Protein AF-0000000076004086 (afdb_homodimer)

Secondary structure (DSSP, 8-state):
-----------TTHHHHSHHHHHHHHHHHHHHHHHHHHHHHHHHGGGGS-S-HHHHHHHHHHHHHHHHHHHHHHHHHH-HHHHHHHHHHHHHHHHHHHHHS-TT-SSHHHHHHHHHHHHHHHHHHHHHHHHHHHS-HHHHHHHHHHHHHHHHHHHHTHHHHHHHTTT-TTHHHHHHHHHHHHHHHHGGGSPP-TTSPPP-SHHHHHHTTTTS-TTPPP-/-----------TTHHHHSHHHHHHHHHHHHHHHHHHHHHHHHHHGGGGS-S-HHHHHHHHHHHHHHHHHHHHHHHHHH-HHHHHHHHHHHHHHHHHHHHHS-TT-SSHHHHHHHHHHHHHHHHHHHHHHHHHHHS-HHHHHHHHHHHHHHHHHHHHTHHHHHHHTTT-TTHHHHHHHHHHHHHHHHGGGSPP-TTSPPP-SHHHHHHTTTTS-TTPPP-

Foldseek 3Di:
DCPVVPPPLCDLCNLVVQPLSVLQLVLLLLLLLLLLCLQLLLLLLLVLLDDDSVVLNVLLVVLLVVLQVVLVVCCQVFFLLVLSLVLLLLLLVLLQVVVPDDPPPSPSNSVSSNSNNSSSSSNNNSSLVLLQQLDAPSNSVSSVVVSVVSSVVSNVCSNVQSVCCVVPVSSSSCVSSVSSNVSSVCSLVHATRHPHDGHHDPVSSSPPRPPPDSPDTDD/DCPVVPPPLCDLCNLVVQPLSVLQLVLLLLLLLLLLCLQLLLLLLLVLLDDDSVVLNVLLVVLLVVLQVVLVVCCQVFFLLVLSLVLLLLLLVLLQVVVPDDPPPSPSNSVSSNSNNSSSSSNNNSSLVLLQQLDAPSNSVSSVVSSVVSSVVSNVCSNVQSVCCVVPVSSSSCVSSVSSNVSSVCSLVHATRHPHDGHHDPVSSSPPRPPPDSPDTDD

pLDDT: mean 84.19, std 14.47, range [26.09, 98.06]

Structure (mmCIF, N/CA/C/O backbone):
data_AF-0000000076004086-model_v1
#
loop_
_entity.id
_entity.type
_entity.pdbx_description
1 polymer 'Organic cation transporter 1-like'
#
loop_
_atom_site.group_PDB
_atom_site.id
_atom_site.type_symbol
_atom_site.label_atom_id
_atom_site.label_alt_id
_atom_site.label_comp_id
_atom_site.label_asym_id
_atom_site.label_entity_id
_atom_site.label_seq_id
_atom_site.pdbx_PDB_ins_code
_atom_site.Cartn_x
_atom_site.Cartn_y
_atom_site.Cartn_z
_atom_site.occupancy
_atom_site.B_iso_or_equiv
_atom_site.auth_seq_id
_atom_site.auth_comp_id
_atom_site.auth_asym_id
_atom_site.auth_atom_id
_atom_site.pdbx_PDB_model_num
ATOM 1 N N . MET A 1 1 ? -6.32 -47.375 -2.234 1 26.09 1 MET A N 1
ATOM 2 C CA . MET A 1 1 ? -5.336 -46.719 -1.388 1 26.09 1 MET A CA 1
ATOM 3 C C . MET A 1 1 ? -5.488 -45.188 -1.474 1 26.09 1 MET A C 1
ATOM 5 O O . MET A 1 1 ? -5.289 -44.625 -2.539 1 26.09 1 MET A O 1
ATOM 9 N N . ASP A 1 2 ? -6.5 -44.625 -0.885 1 29.73 2 ASP A N 1
ATOM 10 C CA . ASP A 1 2 ? -7.262 -43.375 -0.93 1 29.73 2 ASP A CA 1
ATOM 11 C C . ASP A 1 2 ? -6.379 -42.188 -0.581 1 29.73 2 ASP A C 1
ATOM 13 O O . ASP A 1 2 ? -5.926 -42.031 0.558 1 29.73 2 ASP A O 1
ATOM 17 N N . HIS A 1 3 ? -5.27 -41.906 -1.281 1 33.59 3 HIS A N 1
ATOM 18 C CA . HIS A 1 3 ? -4.34 -40.781 -1.126 1 33.59 3 HIS A CA 1
ATOM 19 C C . HIS A 1 3 ? -5.074 -39.5 -0.73 1 33.59 3 HIS A C 1
ATOM 21 O O . HIS A 1 3 ? -5.531 -38.75 -1.595 1 33.59 3 HIS A O 1
ATOM 27 N N . ARG A 1 4 ? -6.02 -39.625 0.073 1 34.69 4 ARG A N 1
ATOM 28 C CA . ARG A 1 4 ? -6.688 -38.5 0.715 1 34.69 4 ARG A CA 1
ATOM 29 C C . ARG A 1 4 ? -5.699 -37.375 1.036 1 34.69 4 ARG A C 1
ATOM 31 O O . ARG A 1 4 ? -4.809 -37.562 1.87 1 34.69 4 ARG A O 1
ATOM 38 N N . ARG A 1 5 ? -5.242 -36.625 0.121 1 39.31 5 ARG A N 1
ATOM 39 C CA . ARG A 1 5 ? -4.422 -35.406 0.115 1 39.31 5 ARG A CA 1
ATOM 40 C C . ARG A 1 5 ? -4.684 -34.562 1.359 1 39.31 5 ARG A C 1
ATOM 42 O O . ARG A 1 5 ? -5.785 -34.031 1.542 1 39.31 5 ARG A O 1
ATOM 49 N N . GLU A 1 6 ? -4.348 -34.938 2.623 1 37 6 GLU A N 1
ATOM 50 C CA . GLU A 1 6 ? -4.297 -34.25 3.904 1 37 6 GLU A CA 1
ATOM 51 C C . GLU A 1 6 ? -4.059 -32.75 3.711 1 37 6 GLU A C 1
ATOM 53 O O . GLU A 1 6 ? -2.988 -32.344 3.262 1 37 6 GLU A O 1
ATOM 58 N N . GLU A 1 7 ? -4.859 -32.031 3.086 1 41.88 7 GLU A N 1
ATOM 59 C CA . GLU A 1 7 ? -4.922 -30.578 3.066 1 41.88 7 GLU A CA 1
ATOM 60 C C . GLU A 1 7 ? -4.398 -29.984 4.375 1 41.88 7 GLU A C 1
ATOM 62 O O . GLU A 1 7 ? -5.074 -30.062 5.406 1 41.88 7 GLU A O 1
ATOM 67 N N . SER A 1 8 ? -3.25 -30.406 5 1 41.5 8 SER A N 1
ATOM 68 C CA . SER A 1 8 ? -2.6 -29.938 6.219 1 41.5 8 SER A CA 1
ATOM 69 C C . SER A 1 8 ? -2.859 -28.453 6.449 1 41.5 8 SER A C 1
ATOM 71 O O . SER A 1 8 ? -2.68 -27.641 5.539 1 41.5 8 SER A O 1
ATOM 73 N N . THR A 1 9 ? -3.836 -28.062 7.137 1 47.56 9 THR A N 1
ATOM 74 C CA . THR A 1 9 ? -4.078 -26.766 7.758 1 47.56 9 THR A CA 1
ATOM 75 C C . THR A 1 9 ? -2.766 -26.109 8.156 1 47.56 9 THR A C 1
ATOM 77 O O . THR A 1 9 ? -2.154 -26.484 9.164 1 47.56 9 THR A O 1
ATOM 80 N N . HIS A 1 10 ? -1.793 -26.078 7.371 1 52.97 10 HIS A N 1
ATOM 81 C CA . HIS A 1 10 ? -0.553 -25.391 7.719 1 52.97 10 HIS A CA 1
ATOM 82 C C . HIS A 1 10 ? -0.831 -24.094 8.477 1 52.97 10 HIS A C 1
ATOM 84 O O . HIS A 1 10 ? -1.604 -23.25 8.016 1 52.97 10 HIS A O 1
ATOM 90 N N . SER A 1 11 ? -0.886 -24.266 9.805 1 53.72 11 SER A N 1
ATOM 91 C CA . SER A 1 11 ? -1.065 -23.219 10.82 1 53.72 11 SER A CA 1
ATOM 92 C C . SER A 1 11 ? -0.099 -22.062 10.602 1 53.72 11 SER A C 1
ATOM 94 O O . SER A 1 11 ? 0.939 -22.234 9.953 1 53.72 11 SER A O 1
ATOM 96 N N . VAL A 1 12 ? -0.495 -20.922 10.844 1 61.59 12 VAL A N 1
ATOM 97 C CA . VAL A 1 12 ? 0.231 -19.656 10.914 1 61.59 12 VAL A CA 1
ATOM 98 C C . VAL A 1 12 ? 1.638 -19.906 11.453 1 61.59 12 VAL A C 1
ATOM 100 O O . VAL A 1 12 ? 2.604 -19.297 10.984 1 61.59 12 VAL A O 1
ATOM 103 N N . LEU A 1 13 ? 1.737 -20.891 12.305 1 64.81 13 LEU A N 1
ATOM 104 C CA . LEU A 1 13 ? 2.984 -21.109 13.031 1 64.81 13 LEU A CA 1
ATOM 105 C C . LEU A 1 13 ? 3.953 -21.953 12.219 1 64.81 13 LEU A C 1
ATOM 107 O O . LEU A 1 13 ? 5.145 -22.016 12.531 1 64.81 13 LEU A O 1
ATOM 111 N N . ASP A 1 14 ? 3.42 -22.406 11.203 1 66.06 14 ASP A N 1
ATOM 112 C CA . ASP A 1 14 ? 4.289 -23.266 10.406 1 66.06 14 ASP A CA 1
ATOM 113 C C . ASP A 1 14 ? 5.344 -22.453 9.664 1 66.06 14 ASP A C 1
ATOM 115 O O . ASP A 1 14 ? 6.43 -22.953 9.367 1 66.06 14 ASP A O 1
ATOM 119 N N . ILE A 1 15 ? 5.066 -21.281 9.414 1 67.56 15 ILE A N 1
ATOM 120 C CA . ILE A 1 15 ? 6.016 -20.422 8.711 1 67.56 15 ILE A CA 1
ATOM 121 C C . ILE A 1 15 ? 7.281 -20.25 9.547 1 67.56 15 ILE A C 1
ATOM 123 O O . ILE A 1 15 ? 8.383 -20.156 9 1 67.56 15 ILE A O 1
ATOM 127 N N . PHE A 1 16 ? 7.113 -20.375 10.789 1 76.06 16 PHE A N 1
ATOM 128 C CA . PHE A 1 16 ? 8.25 -20.141 11.68 1 76.06 16 PHE A CA 1
ATOM 129 C C . PHE A 1 16 ? 9.023 -21.438 11.914 1 76.06 16 PHE A C 1
ATOM 131 O O . PHE A 1 16 ? 10.141 -21.406 12.43 1 76.06 16 PHE A O 1
ATOM 138 N N . ARG A 1 17 ? 8.453 -22.422 11.531 1 76.38 17 ARG A N 1
ATOM 139 C CA . ARG A 1 17 ? 9.062 -23.719 11.844 1 76.38 17 ARG A CA 1
ATOM 140 C C . ARG A 1 17 ? 10.141 -24.062 10.828 1 76.38 17 ARG A C 1
ATOM 142 O O . ARG A 1 17 ? 11.109 -24.75 11.156 1 76.38 17 ARG A O 1
ATOM 149 N N . TYR A 1 18 ? 10.008 -23.531 9.688 1 81.19 18 TYR A N 1
ATOM 150 C CA . TYR A 1 18 ? 10.992 -23.828 8.648 1 81.19 18 TYR A CA 1
ATOM 151 C C . TYR A 1 18 ? 12.039 -22.734 8.562 1 81.19 18 TYR A C 1
ATOM 153 O O . TYR A 1 18 ? 11.711 -21.562 8.344 1 81.19 18 TYR A O 1
ATOM 161 N N . PRO A 1 19 ? 13.281 -23.094 8.727 1 83.69 19 PRO A N 1
ATOM 162 C CA . PRO A 1 19 ? 14.352 -22.094 8.867 1 83.69 19 PRO A CA 1
ATOM 163 C C . PRO A 1 19 ? 14.484 -21.203 7.641 1 83.69 19 PRO A C 1
ATOM 165 O O . PRO A 1 19 ? 14.703 -20 7.77 1 83.69 19 PRO A O 1
ATOM 168 N N . GLN A 1 20 ? 14.453 -21.734 6.457 1 85.44 20 GLN A N 1
ATOM 169 C CA . GLN A 1 20 ? 14.609 -20.906 5.262 1 85.44 20 GLN A CA 1
ATOM 170 C C . GLN A 1 20 ? 13.422 -19.969 5.078 1 85.44 20 GLN A C 1
ATOM 172 O O . GLN A 1 20 ? 13.586 -18.828 4.637 1 85.44 20 GLN A O 1
ATOM 177 N N . LEU A 1 21 ? 12.344 -20.453 5.43 1 86.44 21 LEU A N 1
ATOM 178 C CA . LEU A 1 21 ? 11.148 -19.641 5.328 1 86.44 21 LEU A CA 1
ATOM 179 C C . LEU A 1 21 ? 11.172 -18.516 6.359 1 86.44 21 LEU A C 1
ATOM 181 O O . LEU A 1 21 ? 10.75 -17.391 6.07 1 86.44 21 LEU A O 1
ATOM 185 N N . ARG A 1 22 ? 11.703 -18.844 7.504 1 88.5 22 ARG A N 1
ATOM 186 C CA . ARG A 1 22 ? 11.844 -17.828 8.539 1 88.5 22 ARG A CA 1
ATOM 187 C C . ARG A 1 22 ? 12.812 -16.734 8.109 1 88.5 22 ARG A C 1
ATOM 189 O O . ARG A 1 22 ? 12.57 -15.547 8.359 1 88.5 22 ARG A O 1
ATOM 196 N N . LYS A 1 23 ? 13.875 -17.156 7.57 1 90 23 LYS A N 1
ATOM 197 C CA . LYS A 1 23 ? 14.852 -16.188 7.074 1 90 23 LYS A CA 1
ATOM 198 C C . LYS A 1 23 ? 14.234 -15.281 6.008 1 90 23 LYS A C 1
ATOM 200 O O . LYS A 1 23 ? 14.422 -14.062 6.039 1 90 23 LYS A O 1
ATOM 205 N N . LYS A 1 24 ? 13.5 -15.82 5.113 1 90.81 24 LYS A N 1
ATOM 206 C CA . LYS A 1 24 ? 12.828 -15.047 4.078 1 90.81 24 LYS A CA 1
ATOM 207 C C . LYS A 1 24 ? 11.812 -14.078 4.688 1 90.81 24 LYS A C 1
ATOM 209 O O . LYS A 1 24 ? 11.719 -12.922 4.273 1 90.81 24 LYS A O 1
ATOM 214 N N . LEU A 1 25 ? 11.156 -14.578 5.641 1 92 25 LEU A N 1
ATOM 215 C CA . LEU A 1 25 ? 10.156 -13.75 6.312 1 92 25 LEU A CA 1
ATOM 216 C C . LEU A 1 25 ? 10.805 -12.547 6.98 1 92 25 LEU A C 1
ATOM 218 O O . LEU A 1 25 ? 10.312 -11.422 6.852 1 92 25 LEU A O 1
ATOM 222 N N . MET A 1 26 ? 11.875 -12.789 7.617 1 94.31 26 MET A N 1
ATOM 223 C CA . MET A 1 26 ? 12.547 -11.719 8.344 1 94.31 26 MET A CA 1
ATOM 224 C C . MET A 1 26 ? 13.078 -10.656 7.379 1 94.31 26 MET A C 1
ATOM 226 O O . MET A 1 26 ? 12.906 -9.461 7.617 1 94.31 26 MET A O 1
ATOM 230 N N . ILE A 1 27 ? 13.656 -11.086 6.344 1 94.62 27 ILE A N 1
ATOM 231 C CA . ILE A 1 27 ? 14.258 -10.156 5.391 1 94.62 27 ILE A CA 1
ATOM 232 C C . ILE A 1 27 ? 13.164 -9.383 4.66 1 94.62 27 ILE A C 1
ATOM 234 O O . ILE A 1 27 ? 13.234 -8.164 4.531 1 94.62 27 ILE A O 1
ATOM 238 N N . ILE A 1 28 ? 12.117 -10.07 4.254 1 94.31 28 ILE A N 1
ATOM 239 C CA . ILE A 1 28 ? 11.016 -9.43 3.541 1 94.31 28 ILE A CA 1
ATOM 240 C C . ILE A 1 28 ? 10.312 -8.445 4.465 1 94.31 28 ILE A C 1
ATOM 242 O O . ILE A 1 28 ? 9.953 -7.34 4.043 1 94.31 28 ILE A O 1
ATOM 246 N N . THR A 1 29 ? 10.195 -8.844 5.68 1 95.75 29 THR A N 1
ATOM 247 C CA . THR A 1 29 ? 9.547 -7.961 6.645 1 95.75 29 THR A CA 1
ATOM 248 C C . THR A 1 29 ? 10.383 -6.703 6.871 1 95.75 29 THR A C 1
ATOM 250 O O . THR A 1 29 ? 9.836 -5.598 6.941 1 95.75 29 THR A O 1
ATOM 253 N N . LEU A 1 30 ? 11.602 -6.863 6.949 1 96.69 30 LEU A N 1
ATOM 254 C CA . LEU A 1 30 ? 12.492 -5.719 7.133 1 96.69 30 LEU A CA 1
ATOM 255 C C . LEU A 1 30 ? 12.43 -4.785 5.93 1 96.69 30 LEU A C 1
ATOM 257 O O . LEU A 1 30 ? 12.328 -3.564 6.09 1 96.69 30 LEU A O 1
ATOM 261 N N . MET A 1 31 ? 12.469 -5.316 4.781 1 96.38 31 MET A N 1
ATOM 262 C CA . MET A 1 31 ? 12.375 -4.527 3.559 1 96.38 31 MET A CA 1
ATOM 263 C C . MET A 1 31 ? 11.023 -3.832 3.459 1 96.38 31 MET A C 1
ATOM 265 O O . MET A 1 31 ? 10.945 -2.65 3.117 1 96.38 31 MET A O 1
ATOM 269 N N . TRP A 1 32 ? 10.062 -4.609 3.795 1 95.25 32 TRP A N 1
ATOM 270 C CA . TRP A 1 32 ? 8.703 -4.074 3.779 1 95.25 32 TRP A CA 1
ATOM 271 C C . TRP A 1 32 ? 8.578 -2.885 4.723 1 95.25 32 TRP A C 1
ATOM 273 O O . TRP A 1 32 ? 7.992 -1.86 4.363 1 95.25 32 TRP A O 1
ATOM 283 N N . THR A 1 33 ? 9.102 -3.021 5.816 1 96.56 33 THR A N 1
ATOM 284 C CA . THR A 1 33 ? 9.039 -1.969 6.824 1 96.56 33 THR A CA 1
ATOM 285 C C . THR A 1 33 ? 9.805 -0.73 6.363 1 96.56 33 THR A C 1
ATOM 287 O O . THR A 1 33 ? 9.281 0.386 6.426 1 96.56 33 THR A O 1
ATOM 290 N N . ALA A 1 34 ? 10.977 -0.929 5.871 1 97.5 34 ALA A N 1
ATOM 291 C CA . ALA A 1 34 ? 11.797 0.189 5.418 1 97.5 34 ALA A CA 1
ATOM 292 C C . ALA A 1 34 ? 11.117 0.945 4.281 1 97.5 34 ALA A C 1
ATOM 294 O O . ALA A 1 34 ? 11.07 2.178 4.289 1 97.5 34 ALA A O 1
ATOM 295 N N . ILE A 1 35 ? 10.586 0.22 3.375 1 96.25 35 ILE A N 1
ATOM 296 C CA . ILE A 1 35 ? 9.93 0.805 2.209 1 96.25 35 ILE A CA 1
ATOM 297 C C . ILE A 1 35 ? 8.656 1.527 2.641 1 96.25 35 ILE A C 1
ATOM 299 O O . ILE A 1 35 ? 8.375 2.637 2.182 1 96.25 35 ILE A O 1
ATOM 303 N N . SER A 1 36 ? 7.957 0.944 3.543 1 94.56 36 SER A N 1
ATOM 304 C CA . SER A 1 36 ? 6.723 1.545 4.027 1 94.56 36 SER A CA 1
ATOM 305 C C . SER A 1 36 ? 6.996 2.828 4.805 1 94.56 36 SER A C 1
ATOM 307 O O . SER A 1 36 ? 6.285 3.822 4.645 1 94.56 36 SER A O 1
ATOM 309 N N . VAL A 1 37 ? 7.996 2.771 5.598 1 95.69 37 VAL A N 1
ATOM 310 C CA . VAL A 1 37 ? 8.367 3.945 6.383 1 95.69 37 VAL A CA 1
ATOM 311 C C . VAL A 1 37 ? 8.781 5.082 5.453 1 95.69 37 VAL A C 1
ATOM 313 O O . VAL A 1 37 ? 8.422 6.238 5.676 1 95.69 37 VAL A O 1
ATOM 316 N N . ALA A 1 38 ? 9.539 4.727 4.469 1 96.44 38 ALA A N 1
ATOM 317 C CA . ALA A 1 38 ? 9.93 5.75 3.506 1 96.44 38 ALA A CA 1
ATOM 318 C C . ALA A 1 38 ? 8.719 6.285 2.746 1 96.44 38 ALA A C 1
ATOM 320 O O . ALA A 1 38 ? 8.562 7.5 2.594 1 96.44 38 ALA A O 1
ATOM 321 N N . TYR A 1 39 ? 7.883 5.438 2.346 1 93.81 39 TYR A N 1
ATOM 322 C CA . TYR A 1 39 ? 6.723 5.789 1.534 1 93.81 39 TYR A CA 1
ATOM 323 C C . TYR A 1 39 ? 5.77 6.688 2.311 1 93.81 39 TYR A C 1
ATOM 325 O O . TYR A 1 39 ? 5.355 7.738 1.817 1 93.81 39 TYR A O 1
ATOM 333 N N . PHE A 1 40 ? 5.512 6.363 3.479 1 89.38 40 PHE A N 1
ATOM 334 C CA . PHE A 1 40 ? 4.547 7.109 4.273 1 89.38 40 PHE A CA 1
ATOM 335 C C . PHE A 1 40 ? 5.238 8.211 5.07 1 89.38 40 PHE A C 1
ATOM 337 O O . PHE A 1 40 ? 4.691 9.305 5.242 1 89.38 40 PHE A O 1
ATOM 344 N N . GLY A 1 41 ? 6.352 7.91 5.484 1 92.69 41 GLY A N 1
ATOM 345 C CA . GLY A 1 41 ? 7.074 8.852 6.32 1 92.69 41 GLY A CA 1
ATOM 346 C C . GLY A 1 41 ? 7.426 10.141 5.602 1 92.69 41 GLY A C 1
ATOM 347 O O . GLY A 1 41 ? 7.375 11.219 6.195 1 92.69 41 GLY A O 1
ATOM 348 N N . LEU A 1 42 ? 7.734 10.023 4.391 1 93.38 42 LEU A N 1
ATOM 349 C CA . LEU A 1 42 ? 8.125 11.211 3.641 1 93.38 42 LEU A CA 1
ATOM 350 C C . LEU A 1 42 ? 6.926 12.117 3.404 1 93.38 42 LEU A C 1
ATOM 352 O O . LEU A 1 42 ? 7.07 13.344 3.363 1 93.38 42 LEU A O 1
ATOM 356 N N . ILE A 1 43 ? 5.773 11.516 3.303 1 90.19 43 ILE A N 1
ATOM 357 C CA . ILE A 1 43 ? 4.555 12.305 3.178 1 90.19 43 ILE A CA 1
ATOM 358 C C . ILE A 1 43 ? 4.246 13 4.504 1 90.19 43 ILE A C 1
ATOM 360 O O . ILE A 1 43 ? 3.904 14.18 4.527 1 90.19 43 ILE A O 1
ATOM 364 N N . LEU A 1 44 ? 4.441 12.336 5.59 1 88.06 44 LEU A N 1
ATOM 365 C CA . LEU A 1 44 ? 4.172 12.891 6.914 1 88.06 44 LEU A CA 1
ATOM 366 C C . LEU A 1 44 ? 5.172 13.984 7.262 1 88.06 44 LEU A C 1
ATOM 368 O O . LEU A 1 44 ? 4.867 14.883 8.047 1 88.06 44 LEU A O 1
ATOM 372 N N . ASN A 1 45 ? 6.309 13.922 6.609 1 91.25 45 ASN A N 1
ATOM 373 C CA . ASN A 1 45 ? 7.379 14.859 6.93 1 91.25 45 ASN A CA 1
ATOM 374 C C . ASN A 1 45 ? 7.332 16.094 6.035 1 91.25 45 ASN A C 1
ATOM 376 O O . ASN A 1 45 ? 8.312 16.844 5.945 1 91.25 45 ASN A O 1
ATOM 380 N N . ILE A 1 46 ? 6.262 16.328 5.426 1 88.94 46 ILE A N 1
ATOM 381 C CA . ILE A 1 46 ? 6.129 17.406 4.461 1 88.94 46 ILE A CA 1
ATOM 382 C C . ILE A 1 46 ? 6.312 18.75 5.164 1 88.94 46 ILE A C 1
ATOM 384 O O . ILE A 1 46 ? 6.898 19.688 4.598 1 88.94 46 ILE A O 1
ATOM 388 N N . SER A 1 47 ? 5.891 18.875 6.371 1 85.44 47 SER A N 1
ATOM 389 C CA . SER A 1 47 ? 5.945 20.141 7.105 1 85.44 47 SER A CA 1
ATOM 390 C C . SER A 1 47 ? 7.383 20.547 7.402 1 85.44 47 SER A C 1
ATOM 392 O O . SER A 1 47 ? 7.664 21.734 7.637 1 85.44 47 SER A O 1
ATOM 394 N N . ASN A 1 48 ? 8.273 19.594 7.348 1 86.5 48 ASN A N 1
ATOM 395 C CA . ASN A 1 48 ? 9.672 19.875 7.672 1 86.5 48 ASN A CA 1
ATOM 396 C C . ASN A 1 48 ? 10.484 20.188 6.422 1 86.5 48 ASN A C 1
ATOM 398 O O . ASN A 1 48 ? 11.68 20.453 6.508 1 86.5 48 ASN A O 1
ATOM 402 N N . LEU A 1 49 ? 9.867 20.188 5.266 1 87.06 49 LEU A N 1
ATOM 403 C CA . LEU A 1 49 ? 10.586 20.422 4.02 1 87.06 49 LEU A CA 1
ATOM 404 C C . LEU A 1 49 ? 10.672 21.906 3.705 1 87.06 49 LEU A C 1
ATOM 406 O O . LEU A 1 49 ? 11.477 22.328 2.877 1 87.06 49 LEU A O 1
ATOM 410 N N . GLY A 1 50 ? 9.93 22.734 4.395 1 82.31 50 GLY A N 1
ATOM 411 C CA . GLY A 1 50 ? 9.867 24.156 4.086 1 82.31 50 GLY A CA 1
ATOM 412 C C . GLY A 1 50 ? 9.016 24.469 2.873 1 82.31 50 GLY A C 1
ATOM 413 O O . GLY A 1 50 ? 8.656 23.578 2.111 1 82.31 50 GLY A O 1
ATOM 414 N N . GLY A 1 51 ? 8.578 25.672 2.752 1 86.38 51 GLY A N 1
ATOM 415 C CA . GLY A 1 51 ? 7.773 26.078 1.613 1 86.38 51 GLY A CA 1
ATOM 416 C C . GLY A 1 51 ? 6.297 25.781 1.783 1 86.38 51 GLY A C 1
ATOM 417 O O . GLY A 1 51 ? 5.793 25.734 2.908 1 86.38 51 GLY A O 1
ATOM 418 N N . ASN A 1 52 ? 5.602 25.594 0.578 1 90.62 52 ASN A N 1
ATOM 419 C CA . ASN A 1 52 ? 4.164 25.344 0.59 1 90.62 52 ASN A CA 1
ATOM 420 C C . ASN A 1 52 ? 3.854 23.844 0.744 1 90.62 52 ASN A C 1
ATOM 422 O O . ASN A 1 52 ? 4.215 23.047 -0.115 1 90.62 52 ASN A O 1
ATOM 426 N N . ASP A 1 53 ? 3.191 23.531 1.828 1 87.94 53 ASP A N 1
ATOM 427 C CA . ASP A 1 53 ? 2.875 22.141 2.146 1 87.94 53 ASP A CA 1
ATOM 428 C C . ASP A 1 53 ? 2.061 21.484 1.029 1 87.94 53 ASP A C 1
ATOM 430 O O . ASP A 1 53 ? 2.268 20.328 0.704 1 87.94 53 ASP A O 1
ATOM 434 N N . PHE A 1 54 ? 1.156 22.281 0.446 1 88.69 54 PHE A N 1
ATOM 435 C CA . PHE A 1 54 ? 0.308 21.734 -0.605 1 88.69 54 PHE A CA 1
ATOM 436 C C . PHE A 1 54 ? 1.126 21.406 -1.853 1 88.69 54 PHE A C 1
ATOM 438 O O . PHE A 1 54 ? 0.935 20.375 -2.48 1 88.69 54 PHE A O 1
ATOM 445 N N . LEU A 1 55 ? 2.012 22.25 -2.119 1 90.5 55 LEU A N 1
ATOM 446 C CA . LEU A 1 55 ? 2.865 22.047 -3.283 1 90.5 55 LEU A CA 1
ATOM 447 C C . LEU A 1 55 ? 3.824 20.875 -3.047 1 90.5 55 LEU A C 1
ATOM 449 O O . LEU A 1 55 ? 4.074 20.078 -3.953 1 90.5 55 LEU A O 1
ATOM 453 N N . ASN A 1 56 ? 4.348 20.812 -1.841 1 91.69 56 ASN A N 1
ATOM 454 C CA . ASN A 1 56 ? 5.23 19.703 -1.494 1 91.69 56 ASN A CA 1
ATOM 455 C C . ASN A 1 56 ? 4.512 18.359 -1.6 1 91.69 56 ASN A C 1
ATOM 457 O O . ASN A 1 56 ? 5.062 17.391 -2.135 1 91.69 56 ASN A O 1
ATOM 461 N N . TYR A 1 57 ? 3.314 18.328 -1.15 1 89.69 57 TYR A N 1
ATOM 462 C CA . TYR A 1 57 ? 2.531 17.094 -1.229 1 89.69 57 TYR A CA 1
ATOM 463 C C . TYR A 1 57 ? 2.26 16.719 -2.68 1 89.69 57 TYR A C 1
ATOM 465 O O . TYR A 1 57 ? 2.369 15.539 -3.051 1 89.69 57 TYR A O 1
ATOM 473 N N . PHE A 1 58 ? 1.931 17.719 -3.385 1 91.62 58 PHE A N 1
ATOM 474 C CA . PHE A 1 58 ? 1.642 17.516 -4.797 1 91.62 58 PHE A CA 1
ATOM 475 C C . PHE A 1 58 ? 2.854 16.938 -5.516 1 91.62 58 PHE A C 1
ATOM 477 O O . PHE A 1 58 ? 2.732 15.953 -6.262 1 91.62 58 PHE A O 1
ATOM 484 N N . CYS A 1 59 ? 3.973 17.453 -5.27 1 93.5 59 CYS A N 1
ATOM 485 C CA . CYS A 1 59 ? 5.199 16.984 -5.906 1 93.5 59 CYS A CA 1
ATOM 486 C C . CYS A 1 59 ? 5.512 15.547 -5.508 1 93.5 59 CYS A C 1
ATOM 488 O O . CYS A 1 59 ? 5.824 14.719 -6.359 1 93.5 59 CYS A O 1
ATOM 490 N N . LEU A 1 60 ? 5.395 15.258 -4.234 1 93.31 60 LEU A N 1
ATOM 491 C CA . LEU A 1 60 ? 5.672 13.914 -3.734 1 93.31 60 LEU A CA 1
ATOM 492 C C . LEU A 1 60 ? 4.699 12.898 -4.324 1 93.31 60 LEU A C 1
ATOM 494 O O . LEU A 1 60 ? 5.078 11.766 -4.621 1 93.31 60 LEU A O 1
ATOM 498 N N . SER A 1 61 ? 3.508 13.391 -4.562 1 92.06 61 SER A N 1
ATOM 499 C CA . SER A 1 61 ? 2.48 12.484 -5.074 1 92.06 61 SER A CA 1
ATOM 500 C C . SER A 1 61 ? 2.645 12.258 -6.57 1 92.06 61 SER A C 1
ATOM 502 O O . SER A 1 61 ? 2.428 11.141 -7.059 1 92.06 61 SER A O 1
ATOM 504 N N . VAL A 1 62 ? 3.045 13.227 -7.254 1 94.69 62 VAL A N 1
ATOM 505 C CA . VAL A 1 62 ? 3.174 13.141 -8.703 1 94.69 62 VAL A CA 1
ATOM 506 C C . VAL A 1 62 ? 4.32 12.203 -9.07 1 94.69 62 VAL A C 1
ATOM 508 O O . VAL A 1 62 ? 4.242 11.469 -10.055 1 94.69 62 VAL A O 1
ATOM 511 N N . VAL A 1 63 ? 5.32 12.195 -8.305 1 95.38 63 VAL A N 1
ATOM 512 C CA . VAL A 1 63 ? 6.492 11.383 -8.617 1 95.38 63 VAL A CA 1
ATOM 513 C C . VAL A 1 63 ? 6.148 9.906 -8.5 1 95.38 63 VAL A C 1
ATOM 515 O O . VAL A 1 63 ? 6.793 9.062 -9.133 1 95.38 63 VAL A O 1
ATOM 518 N N . GLU A 1 64 ? 5.152 9.578 -7.793 1 92.69 64 GLU A N 1
ATOM 519 C CA . GLU A 1 64 ? 4.738 8.188 -7.621 1 92.69 64 GLU A CA 1
ATOM 520 C C . GLU A 1 64 ? 4.199 7.605 -8.922 1 92.69 64 GLU A C 1
ATOM 522 O O . GLU A 1 64 ? 4.285 6.398 -9.148 1 92.69 64 GLU A O 1
ATOM 527 N N . LEU A 1 65 ? 3.609 8.453 -9.695 1 93.56 65 LEU A N 1
ATOM 528 C CA . LEU A 1 65 ? 2.945 8 -10.914 1 93.56 65 LEU A CA 1
ATOM 529 C C . LEU A 1 65 ? 3.93 7.297 -11.836 1 93.56 65 LEU A C 1
ATOM 531 O O . LEU A 1 65 ? 3.746 6.125 -12.172 1 93.56 65 LEU A O 1
ATOM 535 N N . PRO A 1 66 ? 5.004 7.902 -12.164 1 94.75 66 PRO A N 1
ATOM 536 C CA . PRO A 1 66 ? 5.98 7.199 -12.992 1 94.75 66 PRO A CA 1
ATOM 537 C C . PRO A 1 66 ? 6.719 6.102 -12.234 1 94.75 66 PRO A C 1
ATOM 539 O O . PRO A 1 66 ? 7.223 5.152 -12.844 1 94.75 66 PRO A O 1
ATOM 542 N N . ALA A 1 67 ? 6.801 6.188 -10.969 1 95.62 67 ALA A N 1
ATOM 543 C CA . ALA A 1 67 ? 7.535 5.227 -10.156 1 95.62 67 ALA A CA 1
ATOM 544 C C . ALA A 1 67 ? 6.926 3.83 -10.273 1 95.62 67 ALA A C 1
ATOM 546 O O . ALA A 1 67 ? 7.652 2.836 -10.352 1 95.62 67 ALA A O 1
ATOM 547 N N . PHE A 1 68 ? 5.645 3.736 -10.359 1 92.06 68 PHE A N 1
ATOM 548 C CA . PHE A 1 68 ? 4.973 2.443 -10.43 1 92.06 68 PHE A CA 1
ATOM 549 C C . PHE A 1 68 ? 5.266 1.748 -11.75 1 92.06 68 PHE A C 1
ATOM 551 O O . PHE A 1 68 ? 5.496 0.538 -11.789 1 92.06 68 PHE A O 1
ATOM 558 N N . PHE A 1 69 ? 5.359 2.496 -12.75 1 91 69 PHE A N 1
ATOM 559 C CA . PHE A 1 69 ? 5.625 1.916 -14.055 1 91 69 PHE A CA 1
ATOM 560 C C . PHE A 1 69 ? 7.098 1.564 -14.211 1 91 69 PHE A C 1
ATOM 562 O O . PHE A 1 69 ? 7.438 0.486 -14.695 1 91 69 PHE A O 1
ATOM 569 N N . ILE A 1 70 ? 7.867 2.41 -13.734 1 92.06 70 ILE A N 1
ATOM 570 C CA . ILE A 1 70 ? 9.305 2.172 -13.82 1 92.06 70 ILE A CA 1
ATOM 571 C C . ILE A 1 70 ? 9.688 1.005 -12.922 1 92.06 70 ILE A C 1
ATOM 573 O O . ILE A 1 70 ? 10.523 0.174 -13.289 1 92.06 70 ILE A O 1
ATOM 577 N N . GLY A 1 71 ? 9.102 0.955 -11.75 1 91.19 71 GLY A N 1
ATOM 578 C CA . GLY A 1 71 ? 9.336 -0.179 -10.867 1 91.19 71 GLY A CA 1
ATOM 579 C C . GLY A 1 71 ? 8.961 -1.509 -11.492 1 91.19 71 GLY A C 1
ATOM 580 O O . GLY A 1 71 ? 9.727 -2.475 -11.414 1 91.19 71 GLY A O 1
ATOM 581 N N . GLY A 1 72 ? 7.785 -1.513 -12.164 1 86 72 GLY A N 1
ATOM 582 C CA . GLY A 1 72 ? 7.375 -2.721 -12.867 1 86 72 GLY A CA 1
ATOM 583 C C . GLY A 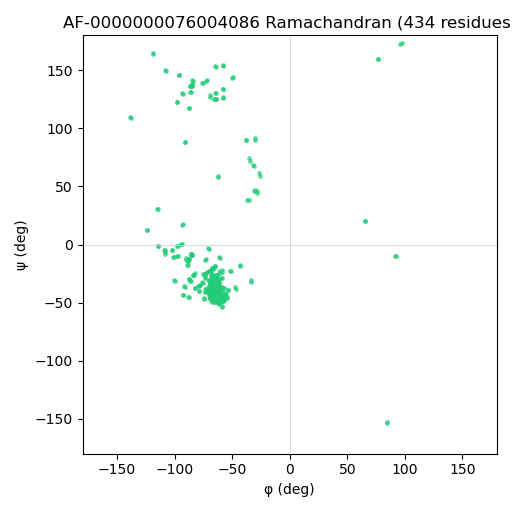1 72 ? 8.328 -3.123 -13.969 1 86 72 GLY A C 1
ATOM 584 O O . GLY A 1 72 ? 8.664 -4.301 -14.109 1 86 72 GLY A O 1
ATOM 585 N N . TYR A 1 73 ? 8.766 -2.158 -14.656 1 87.31 73 TYR A N 1
ATOM 586 C CA . TYR A 1 73 ? 9.688 -2.408 -15.758 1 87.31 73 TYR A CA 1
ATOM 587 C C . TYR A 1 73 ? 11.016 -2.945 -15.242 1 87.31 73 TYR A C 1
ATOM 589 O O . TYR A 1 73 ? 11.539 -3.932 -15.766 1 87.31 73 TYR A O 1
ATOM 597 N N . ILE A 1 74 ? 11.539 -2.426 -14.227 1 90.25 74 ILE A N 1
ATOM 598 C CA . ILE A 1 74 ? 12.828 -2.807 -13.672 1 90.25 74 ILE A CA 1
ATOM 599 C C . ILE A 1 74 ? 12.742 -4.211 -13.07 1 90.25 74 ILE A C 1
ATOM 601 O O . ILE A 1 74 ? 13.656 -5.023 -13.242 1 90.25 74 ILE A O 1
ATOM 605 N N . MET A 1 75 ? 11.695 -4.449 -12.445 1 87.62 75 MET A N 1
ATOM 606 C CA . MET A 1 75 ? 11.555 -5.758 -11.812 1 87.62 75 MET A CA 1
ATOM 607 C C . MET A 1 75 ? 11.445 -6.859 -12.859 1 87.62 75 MET A C 1
ATOM 609 O O . MET A 1 75 ? 11.914 -7.977 -12.641 1 87.62 75 MET A O 1
ATOM 613 N N . ASN A 1 76 ? 10.828 -6.566 -14.008 1 84.56 76 ASN A N 1
ATOM 614 C CA . ASN A 1 76 ? 10.688 -7.562 -15.062 1 84.56 76 ASN A CA 1
ATOM 615 C C . ASN A 1 76 ? 12 -7.789 -15.797 1 84.56 76 ASN A C 1
ATOM 617 O O . ASN A 1 76 ? 12.242 -8.875 -16.328 1 84.56 76 ASN A O 1
ATOM 621 N N . LYS A 1 77 ? 12.82 -6.793 -15.773 1 86.25 77 LYS A N 1
ATOM 622 C CA . LYS A 1 77 ? 14.078 -6.895 -16.5 1 86.25 77 LYS A CA 1
ATOM 623 C C . LYS A 1 77 ? 15.195 -7.418 -15.602 1 86.25 77 LYS A C 1
ATOM 625 O O . LYS A 1 77 ? 15.969 -8.281 -16.016 1 86.25 77 LYS A O 1
ATOM 630 N N . TRP A 1 78 ? 15.258 -6.887 -14.359 1 88.19 78 TRP A N 1
ATOM 631 C CA . TRP A 1 78 ? 16.406 -7.168 -13.516 1 88.19 78 TRP A CA 1
ATOM 632 C C . TRP A 1 78 ? 16.031 -8.102 -12.367 1 88.19 78 TRP A C 1
ATOM 634 O O . TRP A 1 78 ? 16.891 -8.562 -11.625 1 88.19 78 TRP A O 1
ATOM 644 N N . GLY A 1 79 ? 14.812 -8.352 -12.234 1 86.5 79 GLY A N 1
ATOM 645 C CA . GLY A 1 79 ? 14.367 -9.203 -11.141 1 86.5 79 GLY A CA 1
ATOM 646 C C . GLY A 1 79 ? 13.875 -8.422 -9.945 1 86.5 79 GLY A C 1
ATOM 647 O O . GLY A 1 79 ? 13.961 -7.188 -9.922 1 86.5 79 GLY A O 1
ATOM 648 N N . ARG A 1 80 ? 13.352 -9.148 -9.031 1 88.25 80 ARG A N 1
ATOM 649 C CA . ARG A 1 80 ? 12.781 -8.523 -7.848 1 88.25 80 ARG A CA 1
ATOM 650 C C . ARG A 1 80 ? 13.867 -8.203 -6.824 1 88.25 80 ARG A C 1
ATOM 652 O O . ARG A 1 80 ? 13.852 -7.137 -6.207 1 88.25 80 ARG A O 1
ATOM 659 N N . ARG A 1 81 ? 14.836 -9.102 -6.723 1 89.62 81 ARG A N 1
ATOM 660 C CA . ARG A 1 81 ? 15.891 -8.969 -5.723 1 89.62 81 ARG A CA 1
ATOM 661 C C . ARG A 1 81 ? 16.703 -7.691 -5.945 1 89.62 81 ARG A C 1
ATOM 663 O O . ARG A 1 81 ? 16.797 -6.855 -5.047 1 89.62 81 ARG A O 1
ATOM 670 N N . TRP A 1 82 ? 17.141 -7.484 -7.055 1 91.19 82 TRP A N 1
ATOM 671 C CA . TRP A 1 82 ? 18.016 -6.359 -7.359 1 91.19 82 TRP A CA 1
ATOM 672 C C . TRP A 1 82 ? 17.219 -5.062 -7.48 1 91.19 82 TRP A C 1
ATOM 674 O O . TRP A 1 82 ? 17.719 -3.99 -7.125 1 91.19 82 TRP A O 1
ATOM 684 N N . ALA A 1 83 ? 16.031 -5.164 -7.996 1 92.81 83 ALA A N 1
ATOM 685 C CA . ALA A 1 83 ? 15.188 -3.98 -8.086 1 92.81 83 ALA A CA 1
ATOM 686 C C . ALA A 1 83 ? 14.914 -3.393 -6.707 1 92.81 83 ALA A C 1
ATOM 688 O O . ALA A 1 83 ? 15.172 -2.211 -6.465 1 92.81 83 ALA A O 1
ATOM 689 N N . ASN A 1 84 ? 14.516 -4.25 -5.832 1 93.06 84 ASN A N 1
ATOM 690 C CA . ASN A 1 84 ? 14.172 -3.768 -4.5 1 93.06 84 ASN A CA 1
ATOM 691 C C . ASN A 1 84 ? 15.414 -3.312 -3.734 1 93.06 84 ASN A C 1
ATOM 693 O O . ASN A 1 84 ? 15.367 -2.324 -3 1 93.06 84 ASN A O 1
ATOM 697 N N . THR A 1 85 ? 16.484 -4.07 -3.885 1 95.06 85 THR A N 1
ATOM 698 C CA . THR A 1 85 ? 17.734 -3.656 -3.256 1 95.06 85 THR A CA 1
ATOM 699 C C . THR A 1 85 ? 18.156 -2.271 -3.74 1 95.06 85 THR A C 1
ATOM 701 O O . THR A 1 85 ? 18.484 -1.396 -2.934 1 95.06 85 THR A O 1
ATOM 704 N N . GLY A 1 86 ? 18.094 -2.076 -4.984 1 96 86 GLY A N 1
ATOM 705 C CA . GLY A 1 86 ? 18.453 -0.789 -5.555 1 96 86 GLY A CA 1
ATOM 706 C C . GLY A 1 86 ? 17.578 0.348 -5.082 1 96 86 GLY A C 1
ATOM 707 O O . GLY A 1 86 ? 18.062 1.4 -4.676 1 96 86 GLY A O 1
ATOM 708 N N . PHE A 1 87 ? 16.297 0.121 -5.16 1 97.25 87 PHE A N 1
ATOM 709 C CA . PHE A 1 87 ? 15.359 1.165 -4.766 1 97.25 87 PHE A CA 1
ATOM 710 C C . PHE A 1 87 ? 15.555 1.55 -3.305 1 97.25 87 PHE A C 1
ATOM 712 O O . PHE A 1 87 ? 15.602 2.734 -2.971 1 97.25 87 PHE A O 1
ATOM 719 N N . VAL A 1 88 ? 15.719 0.557 -2.475 1 96.94 88 VAL A N 1
ATOM 720 C CA . VAL A 1 88 ? 15.805 0.819 -1.043 1 96.94 88 VAL A CA 1
ATOM 721 C C . VAL A 1 88 ? 17.125 1.503 -0.723 1 96.94 88 VAL A C 1
ATOM 723 O O . VAL A 1 88 ? 17.172 2.438 0.079 1 96.94 88 VAL A O 1
ATOM 726 N N . LEU A 1 89 ? 18.172 1.099 -1.349 1 97.56 89 LEU A N 1
ATOM 727 C CA . LEU A 1 89 ? 19.469 1.702 -1.102 1 97.56 89 LEU A CA 1
ATOM 728 C C . LEU A 1 89 ? 19.516 3.137 -1.615 1 97.56 89 LEU A C 1
ATOM 730 O O . LEU A 1 89 ? 20.062 4.02 -0.958 1 97.56 89 LEU A O 1
ATOM 734 N N . ILE A 1 90 ? 18.969 3.355 -2.76 1 97.88 90 ILE A N 1
ATOM 735 C CA . ILE A 1 90 ? 18.938 4.703 -3.312 1 97.88 90 ILE A CA 1
ATOM 736 C C . ILE A 1 90 ? 18.094 5.605 -2.416 1 97.88 90 ILE A C 1
ATOM 738 O O . ILE A 1 90 ? 18.484 6.727 -2.094 1 97.88 90 ILE A O 1
ATOM 742 N N . ALA A 1 91 ? 16.953 5.117 -2.014 1 97.19 91 ALA A N 1
ATOM 743 C CA . ALA A 1 91 ? 16.109 5.883 -1.107 1 97.19 91 ALA A CA 1
ATOM 744 C C . ALA A 1 91 ? 16.844 6.234 0.179 1 97.19 91 ALA A C 1
ATOM 746 O O . ALA A 1 91 ? 16.812 7.383 0.627 1 97.19 91 ALA A O 1
ATOM 747 N N . GLY A 1 92 ? 17.484 5.211 0.73 1 97.44 92 GLY A N 1
ATOM 748 C CA . GLY A 1 92 ? 18.219 5.441 1.963 1 97.44 92 GLY A CA 1
ATOM 749 C C . GLY A 1 92 ? 19.344 6.438 1.806 1 97.44 92 GLY A C 1
ATOM 750 O O . GLY A 1 92 ? 19.5 7.352 2.623 1 97.44 92 GLY A O 1
ATOM 751 N N . SER A 1 93 ? 20.125 6.312 0.79 1 96.75 93 SER A N 1
ATOM 752 C CA . SER A 1 93 ? 21.266 7.188 0.546 1 96.75 93 SER A CA 1
ATOM 753 C C . SER A 1 93 ? 20.812 8.625 0.321 1 96.75 93 SER A C 1
ATOM 755 O O . SER A 1 93 ? 21.422 9.562 0.853 1 96.75 93 SER A O 1
ATOM 757 N N . PHE A 1 94 ? 19.766 8.812 -0.396 1 95.69 94 PHE A N 1
ATOM 758 C CA . PHE A 1 94 ? 19.328 10.164 -0.711 1 95.69 94 PHE A CA 1
ATOM 759 C C . PHE A 1 94 ? 18.641 10.805 0.492 1 95.69 94 PHE A C 1
ATOM 761 O O . PHE A 1 94 ? 18.703 12.023 0.676 1 95.69 94 PHE A O 1
ATOM 768 N N . CYS A 1 95 ? 17.969 10.016 1.304 1 94 95 CYS A N 1
ATOM 769 C CA . CYS A 1 95 ? 17.344 10.555 2.508 1 94 95 CYS A CA 1
ATOM 770 C C . CYS A 1 95 ? 18.406 10.992 3.516 1 94 95 CYS A C 1
ATOM 772 O O . CYS A 1 95 ? 18.172 11.898 4.316 1 94 95 CYS A O 1
ATOM 774 N N . LEU A 1 96 ? 19.562 10.406 3.447 1 94.12 96 LEU A N 1
ATOM 775 C CA . LEU A 1 96 ? 20.625 10.758 4.395 1 94.12 96 LEU A CA 1
ATOM 776 C C . LEU A 1 96 ? 21.453 11.922 3.871 1 94.12 96 LEU A C 1
ATOM 778 O O . LEU A 1 96 ? 22.156 12.578 4.641 1 94.12 96 LEU A O 1
ATOM 782 N N . LEU A 1 97 ? 21.312 12.227 2.625 1 89.44 97 LEU A N 1
ATOM 783 C CA . LEU A 1 97 ? 22.172 13.219 1.981 1 89.44 97 LEU A CA 1
ATOM 784 C C . LEU A 1 97 ? 21.953 14.594 2.604 1 89.44 97 LEU A C 1
ATOM 786 O O . LEU A 1 97 ? 22.922 15.305 2.887 1 89.44 97 LEU A O 1
ATOM 790 N N . PRO A 1 98 ? 20.719 15.016 2.834 1 85.12 98 PRO A N 1
ATOM 791 C CA . PRO A 1 98 ? 20.516 16.359 3.389 1 85.12 98 PRO A CA 1
ATOM 792 C C . PRO A 1 98 ? 21.172 16.531 4.758 1 85.12 98 PRO A C 1
ATOM 794 O O . PRO A 1 98 ? 21.438 17.672 5.18 1 85.12 98 PRO A O 1
ATOM 797 N N . VAL A 1 99 ? 21.375 15.469 5.465 1 82.88 99 VAL A N 1
ATOM 798 C CA . VAL A 1 99 ? 21.984 15.531 6.789 1 82.88 99 VAL A CA 1
ATOM 799 C C . VAL A 1 99 ? 23.422 16.062 6.676 1 82.88 99 VAL A C 1
ATOM 801 O O . VAL A 1 99 ? 23.922 16.703 7.598 1 82.88 99 VAL A O 1
ATOM 804 N N . PHE A 1 100 ? 23.984 15.859 5.578 1 83 100 PHE A N 1
ATOM 805 C CA . PHE A 1 100 ? 25.375 16.25 5.387 1 83 100 PHE A CA 1
ATOM 806 C C . PHE A 1 100 ? 25.484 17.547 4.598 1 83 100 PHE A C 1
ATOM 808 O O . PHE A 1 100 ? 26.578 18.047 4.363 1 83 100 PHE A O 1
ATOM 815 N N . LEU A 1 101 ? 24.328 18.031 4.148 1 76.94 101 LEU A N 1
ATOM 816 C CA . LEU A 1 101 ? 24.375 19.234 3.338 1 76.94 101 LEU A CA 1
ATOM 817 C C . LEU A 1 101 ? 24.109 20.469 4.195 1 76.94 101 LEU A C 1
ATOM 819 O O . LEU A 1 101 ? 23.422 20.391 5.211 1 76.94 101 LEU A O 1
ATOM 823 N N . PRO A 1 102 ? 24.797 21.594 3.809 1 67.06 102 PRO A N 1
ATOM 824 C CA . PRO A 1 102 ? 24.609 22.828 4.578 1 67.06 102 PRO A CA 1
ATOM 825 C C . PRO A 1 102 ? 23.156 23.281 4.625 1 67.06 102 PRO A C 1
ATOM 827 O O . PRO A 1 102 ? 22.406 23.078 3.668 1 67.06 102 PRO A O 1
ATOM 830 N N . ALA A 1 103 ? 22.688 23.625 5.762 1 62.59 103 ALA A N 1
ATOM 831 C CA . ALA A 1 103 ? 21.328 24.031 6.09 1 62.59 103 ALA A CA 1
ATOM 832 C C . ALA A 1 103 ? 20.844 25.125 5.156 1 62.59 103 ALA A C 1
ATOM 834 O O . ALA A 1 103 ? 19.641 25.312 4.965 1 62.59 103 ALA A O 1
ATOM 835 N N . ASN A 1 104 ? 21.734 25.875 4.539 1 58.06 104 ASN A N 1
ATOM 836 C CA . ASN A 1 104 ? 21.344 27.031 3.752 1 58.06 104 ASN A CA 1
ATOM 837 C C . ASN A 1 104 ? 20.688 26.625 2.434 1 58.06 104 ASN A C 1
ATOM 839 O O . ASN A 1 104 ? 20.172 27.484 1.706 1 58.06 104 ASN A O 1
ATOM 843 N N . LEU A 1 105 ? 20.812 25.391 2.137 1 54.5 105 LEU A N 1
ATOM 844 C CA . LEU A 1 105 ? 20.266 24.984 0.842 1 54.5 105 LEU A CA 1
ATOM 845 C C . LEU A 1 105 ? 18.828 24.547 0.978 1 54.5 105 LEU A C 1
ATOM 847 O O . LEU A 1 105 ? 18.5 23.688 1.812 1 54.5 105 LEU A O 1
ATOM 851 N N . LYS A 1 106 ? 17.75 25.391 0.891 1 57.91 106 LYS A N 1
ATOM 852 C CA . LYS A 1 106 ? 16.312 25.172 1.017 1 57.91 106 LYS A CA 1
ATOM 853 C C . LYS A 1 106 ? 15.891 23.906 0.266 1 57.91 106 LYS A C 1
ATOM 855 O O . LYS A 1 106 ? 14.984 23.188 0.699 1 57.91 106 LYS A O 1
ATOM 860 N N . SER A 1 107 ? 16.766 23.359 -0.729 1 73.19 107 SER A N 1
ATOM 861 C CA . SER A 1 107 ? 16.188 22.562 -1.797 1 73.19 107 SER A CA 1
ATOM 862 C C . SER A 1 107 ? 16.656 21.109 -1.71 1 73.19 107 SER A C 1
ATOM 864 O O . SER A 1 107 ? 16.016 20.203 -2.258 1 73.19 107 SER A O 1
ATOM 866 N N . PRO A 1 108 ? 17.5 20.859 -0.715 1 81.38 108 PRO A N 1
ATOM 867 C CA . PRO A 1 108 ? 17.969 19.469 -0.79 1 81.38 108 PRO A CA 1
ATOM 868 C C . PRO A 1 108 ? 17.016 18.484 -0.129 1 81.38 108 PRO A C 1
ATOM 870 O O . PRO A 1 108 ? 16.891 17.344 -0.581 1 81.38 108 PRO A O 1
ATOM 873 N N . ALA A 1 109 ? 16.297 19.031 0.807 1 88.06 109 ALA A N 1
ATOM 874 C CA . ALA A 1 109 ? 15.367 18.156 1.52 1 88.06 109 ALA A CA 1
ATOM 875 C C . ALA A 1 109 ? 14.219 17.719 0.613 1 88.06 109 ALA A C 1
ATOM 877 O O . ALA A 1 109 ? 13.828 16.547 0.625 1 88.06 109 ALA A O 1
ATOM 878 N N . LEU A 1 110 ? 13.82 18.641 -0.147 1 91 110 LEU A N 1
ATOM 879 C CA . LEU A 1 110 ? 12.734 18.297 -1.058 1 91 110 LEU A CA 1
ATOM 880 C C . LEU A 1 110 ? 13.211 17.328 -2.135 1 91 110 LEU A C 1
ATOM 882 O O . LEU A 1 110 ? 12.531 16.359 -2.441 1 91 110 LEU A O 1
ATOM 886 N N . ALA A 1 111 ? 14.328 17.641 -2.678 1 92.06 111 ALA A N 1
ATOM 887 C CA . ALA A 1 111 ? 14.883 16.766 -3.707 1 92.06 111 ALA A CA 1
ATOM 888 C C . ALA A 1 111 ? 15.102 15.359 -3.168 1 92.06 111 ALA A C 1
ATOM 890 O O . ALA A 1 111 ? 14.773 14.375 -3.832 1 92.06 111 ALA A O 1
ATOM 891 N N . ALA A 1 112 ? 15.648 15.305 -1.997 1 93.56 112 ALA A N 1
ATOM 892 C CA . ALA A 1 112 ? 15.875 14.016 -1.347 1 93.56 112 ALA A CA 1
ATOM 893 C C . ALA A 1 112 ? 14.555 13.289 -1.11 1 93.56 112 ALA A C 1
ATOM 895 O O . ALA A 1 112 ? 14.453 12.078 -1.344 1 93.56 112 ALA A O 1
ATOM 896 N N . SER A 1 113 ? 13.617 14.039 -0.732 1 94.5 113 SER A N 1
ATOM 897 C CA . SER A 1 113 ? 12.305 13.453 -0.469 1 94.5 113 SER A CA 1
ATOM 898 C C . SER A 1 113 ? 11.656 12.945 -1.753 1 94.5 113 SER A C 1
ATOM 900 O O . SER A 1 113 ? 10.992 11.906 -1.749 1 94.5 113 SER A O 1
ATOM 902 N N . LEU A 1 114 ? 11.875 13.648 -2.846 1 96.31 114 LEU A N 1
ATOM 903 C CA . LEU A 1 114 ? 11.289 13.25 -4.121 1 96.31 114 LEU A CA 1
ATOM 904 C C . LEU A 1 114 ? 11.906 11.945 -4.609 1 96.31 114 LEU A C 1
ATOM 906 O O . LEU A 1 114 ? 11.18 11.039 -5.039 1 96.31 114 LEU A O 1
ATOM 910 N N . ILE A 1 115 ? 13.141 11.844 -4.484 1 97 115 ILE A N 1
ATOM 911 C CA . ILE A 1 115 ? 13.82 10.633 -4.922 1 97 115 ILE A CA 1
ATOM 912 C C . ILE A 1 115 ? 13.453 9.469 -4 1 97 115 ILE A C 1
ATOM 914 O O . ILE A 1 115 ? 13.195 8.352 -4.465 1 97 115 ILE A O 1
ATOM 918 N N . GLY A 1 116 ? 13.477 9.789 -2.699 1 96.94 116 GLY A N 1
ATOM 919 C CA . GLY A 1 116 ? 13.055 8.773 -1.749 1 96.94 116 GLY A CA 1
ATOM 920 C C . GLY A 1 116 ? 11.648 8.273 -1.999 1 96.94 116 GLY A C 1
ATOM 921 O O . GLY A 1 116 ? 11.391 7.066 -1.938 1 96.94 116 GLY A O 1
ATOM 922 N N . LYS A 1 117 ? 10.789 9.203 -2.305 1 96.38 117 LYS A N 1
ATOM 923 C CA . LYS A 1 117 ? 9.398 8.852 -2.555 1 96.38 117 LYS A CA 1
ATOM 924 C C . LYS A 1 117 ? 9.258 8.023 -3.83 1 96.38 117 LYS A C 1
ATOM 926 O O . LYS A 1 117 ? 8.508 7.047 -3.861 1 96.38 117 LYS A O 1
ATOM 931 N N . PHE A 1 118 ? 9.984 8.406 -4.84 1 97.44 118 PHE A N 1
ATOM 932 C CA . PHE A 1 118 ? 10 7.648 -6.086 1 97.44 118 PHE A CA 1
ATOM 933 C C . PHE A 1 118 ? 10.445 6.211 -5.84 1 97.44 118 PHE A C 1
ATOM 935 O O . PHE A 1 118 ? 9.766 5.266 -6.246 1 97.44 118 PHE A O 1
ATOM 942 N N . CYS A 1 119 ? 11.508 6.062 -5.129 1 97.88 119 CYS A N 1
ATOM 943 C CA . CYS A 1 119 ? 12.086 4.746 -4.887 1 97.88 119 CYS A CA 1
ATOM 944 C C . CYS A 1 119 ? 11.203 3.922 -3.959 1 97.88 119 CYS A C 1
ATOM 946 O O . CYS A 1 119 ? 11.07 2.709 -4.137 1 97.88 119 CYS A O 1
ATOM 948 N N . SER A 1 120 ? 10.656 4.562 -2.977 1 96.62 120 SER A N 1
ATOM 949 C CA . SER A 1 120 ? 9.805 3.832 -2.043 1 96.62 120 SER A CA 1
ATOM 950 C C . SER A 1 120 ? 8.5 3.396 -2.707 1 96.62 120 SER A C 1
ATOM 952 O O . SER A 1 120 ? 7.988 2.311 -2.426 1 96.62 120 SER A O 1
ATOM 954 N N . ALA A 1 121 ? 7.988 4.199 -3.633 1 94.88 121 ALA A N 1
ATOM 955 C CA . ALA A 1 121 ? 6.785 3.828 -4.375 1 94.88 121 ALA A CA 1
ATOM 956 C C . ALA A 1 121 ? 7.047 2.625 -5.273 1 94.88 121 ALA A C 1
ATOM 958 O O . ALA A 1 121 ? 6.27 1.667 -5.281 1 94.88 121 ALA A O 1
ATOM 959 N N . ALA A 1 122 ? 8.094 2.678 -5.961 1 94.94 122 ALA A N 1
ATOM 960 C CA . ALA A 1 122 ? 8.492 1.557 -6.805 1 94.94 122 ALA A CA 1
ATOM 961 C C . ALA A 1 122 ? 8.773 0.312 -5.973 1 94.94 122 ALA A C 1
ATOM 963 O O . ALA A 1 122 ? 8.359 -0.793 -6.328 1 94.94 122 ALA A O 1
ATOM 964 N N . GLY A 1 123 ? 9.453 0.547 -4.91 1 94 123 GLY A N 1
ATOM 965 C CA . GLY A 1 123 ? 9.789 -0.562 -4.027 1 94 123 GLY A CA 1
ATOM 966 C C . GLY A 1 123 ? 8.57 -1.25 -3.447 1 94 123 GLY A C 1
ATOM 967 O O . GLY A 1 123 ? 8.578 -2.465 -3.238 1 94 123 GLY A O 1
ATOM 968 N N . PHE A 1 124 ? 7.586 -0.491 -3.229 1 89.56 124 PHE A N 1
ATOM 969 C CA . PHE A 1 124 ? 6.359 -1.038 -2.66 1 89.56 124 PHE A CA 1
ATOM 970 C C . PHE A 1 124 ? 5.699 -2.016 -3.629 1 89.56 124 PHE A C 1
ATOM 972 O O . PHE A 1 124 ? 5.227 -3.076 -3.221 1 89.56 124 PHE A O 1
ATOM 979 N N . MET A 1 125 ? 5.703 -1.698 -4.809 1 86 125 MET A N 1
ATOM 980 C CA . MET A 1 125 ? 5.156 -2.582 -5.836 1 86 125 MET A CA 1
ATOM 981 C C . MET A 1 125 ? 5.965 -3.871 -5.93 1 86 125 MET A C 1
ATOM 983 O O . MET A 1 125 ? 5.395 -4.961 -6.016 1 86 125 MET A O 1
ATOM 987 N N . VAL A 1 126 ? 7.203 -3.717 -5.816 1 88.56 126 VAL A N 1
ATOM 988 C CA . VAL A 1 126 ? 8.102 -4.855 -5.98 1 88.56 126 VAL A CA 1
ATOM 989 C C . VAL A 1 126 ? 8.008 -5.77 -4.762 1 88.56 126 VAL A C 1
ATOM 991 O O . VAL A 1 126 ? 7.938 -6.996 -4.902 1 88.56 126 VAL A O 1
ATOM 994 N N . ILE A 1 127 ? 7.93 -5.137 -3.586 1 90.69 127 ILE A N 1
ATOM 995 C CA . ILE A 1 127 ? 7.988 -5.938 -2.369 1 90.69 127 ILE A CA 1
ATOM 996 C C . ILE A 1 127 ? 6.715 -6.766 -2.234 1 90.69 127 ILE A C 1
ATOM 998 O O . ILE A 1 127 ? 6.746 -7.891 -1.729 1 90.69 127 ILE A O 1
ATOM 1002 N N . TYR A 1 128 ? 5.648 -6.266 -2.645 1 85.25 128 TYR A N 1
ATOM 1003 C CA . TYR A 1 128 ? 4.402 -7.023 -2.607 1 85.25 128 TYR A CA 1
ATOM 1004 C C . TYR A 1 128 ? 4.48 -8.242 -3.518 1 85.25 128 TYR A C 1
ATOM 1006 O O . TYR A 1 128 ? 4.098 -9.344 -3.123 1 85.25 128 TYR A O 1
ATOM 1014 N N . GLN A 1 129 ? 4.945 -8.016 -4.672 1 82.75 129 GLN A N 1
ATOM 1015 C CA . GLN A 1 129 ? 5.086 -9.117 -5.617 1 82.75 129 GLN A CA 1
ATOM 1016 C C . GLN A 1 129 ? 6.105 -10.133 -5.125 1 82.75 129 GLN A C 1
ATOM 1018 O O . GLN A 1 129 ? 5.898 -11.344 -5.258 1 82.75 129 GLN A O 1
ATOM 1023 N N . GLN A 1 130 ? 7.141 -9.633 -4.625 1 86.88 130 GLN A N 1
ATOM 1024 C CA . GLN A 1 130 ? 8.18 -10.508 -4.09 1 86.88 130 GLN A CA 1
ATOM 1025 C C . GLN A 1 130 ? 7.637 -11.391 -2.975 1 86.88 130 GLN A C 1
ATOM 1027 O O . GLN A 1 130 ? 7.902 -12.594 -2.943 1 86.88 130 GLN A O 1
ATOM 1032 N N . ALA A 1 131 ? 6.898 -10.852 -2.119 1 87.25 131 ALA A N 1
ATOM 1033 C CA . ALA A 1 131 ? 6.289 -11.594 -1.022 1 87.25 131 ALA A CA 1
ATOM 1034 C C . ALA A 1 131 ? 5.305 -12.633 -1.547 1 87.25 131 ALA A C 1
ATOM 1036 O O . ALA A 1 131 ? 5.297 -13.781 -1.088 1 87.25 131 ALA A O 1
ATOM 1037 N N . ALA A 1 132 ? 4.551 -12.289 -2.504 1 79.19 132 ALA A N 1
ATOM 1038 C CA . ALA A 1 132 ? 3.555 -13.188 -3.076 1 79.19 132 ALA A CA 1
ATOM 1039 C C . ALA A 1 132 ? 4.219 -14.375 -3.775 1 79.19 132 ALA A C 1
ATOM 1041 O O . ALA A 1 132 ? 3.656 -15.469 -3.824 1 79.19 132 ALA A O 1
ATOM 1042 N N . GLU A 1 133 ? 5.379 -14.164 -4.305 1 79 133 GLU A N 1
ATOM 1043 C CA . GLU A 1 133 ? 6.082 -15.195 -5.07 1 79 133 GLU A CA 1
ATOM 1044 C C . GLU A 1 133 ? 6.922 -16.078 -4.156 1 79 133 GLU A C 1
ATOM 1046 O O . GLU A 1 133 ? 7.156 -17.25 -4.469 1 79 133 GLU A O 1
ATOM 1051 N N . LEU A 1 134 ? 7.359 -15.508 -3.098 1 83.81 134 LEU A N 1
ATOM 1052 C CA . LEU A 1 134 ? 8.281 -16.234 -2.234 1 83.81 134 LEU A CA 1
ATOM 1053 C C . LEU A 1 134 ? 7.527 -17.094 -1.232 1 83.81 134 LEU A C 1
ATOM 1055 O O . LEU A 1 134 ? 8.023 -18.141 -0.804 1 83.81 134 LEU A O 1
ATOM 1059 N N . TYR A 1 135 ? 6.391 -16.656 -0.839 1 84.94 135 TYR A N 1
ATOM 1060 C CA . TYR A 1 135 ? 5.605 -17.422 0.129 1 84.94 135 TYR A CA 1
ATOM 1061 C C . TYR A 1 135 ? 4.742 -18.469 -0.567 1 84.94 135 TYR A C 1
ATOM 1063 O O . TYR A 1 135 ? 4.098 -18.172 -1.579 1 84.94 135 TYR A O 1
ATOM 1071 N N . PRO A 1 136 ? 4.828 -19.672 -0.03 1 81.19 136 PRO A N 1
ATOM 1072 C CA . PRO A 1 136 ? 3.914 -20.672 -0.582 1 81.19 136 PRO A CA 1
ATOM 1073 C C . PRO A 1 136 ? 2.447 -20.266 -0.463 1 81.19 136 PRO A C 1
ATOM 1075 O O . PRO A 1 136 ? 2.084 -19.516 0.443 1 81.19 136 PRO A O 1
ATOM 1078 N N . THR A 1 137 ? 1.683 -20.75 -1.28 1 72.31 137 THR A N 1
ATOM 1079 C CA . THR A 1 137 ? 0.273 -20.391 -1.372 1 72.31 137 THR A CA 1
ATOM 1080 C C . THR A 1 137 ? -0.421 -20.562 -0.025 1 72.31 137 THR A C 1
ATOM 1082 O O . THR A 1 137 ? -1.216 -19.719 0.387 1 72.31 137 THR A O 1
ATOM 1085 N N . ALA A 1 138 ? -0.074 -21.594 0.673 1 74.88 138 ALA A N 1
ATOM 1086 C CA . ALA A 1 138 ? -0.751 -21.969 1.915 1 74.88 138 ALA A CA 1
ATOM 1087 C C . ALA A 1 138 ? -0.487 -20.938 3.008 1 74.88 138 ALA A C 1
ATOM 1089 O O . ALA A 1 138 ? -1.314 -20.75 3.902 1 74.88 138 ALA A O 1
ATOM 1090 N N . VAL A 1 139 ? 0.647 -20.25 2.93 1 82.12 139 VAL A N 1
ATOM 1091 C CA . VAL A 1 139 ? 1.008 -19.359 4.023 1 82.12 139 VAL A CA 1
ATOM 1092 C C . VAL A 1 139 ? 1.24 -17.953 3.48 1 82.12 139 VAL A C 1
ATOM 1094 O O . VAL A 1 139 ? 1.724 -17.078 4.199 1 82.12 139 VAL A O 1
ATOM 1097 N N . ARG A 1 140 ? 0.887 -17.703 2.32 1 81.5 140 ARG A N 1
ATOM 1098 C CA . ARG A 1 140 ? 1.13 -16.422 1.653 1 81.5 140 ARG A CA 1
ATOM 1099 C C . ARG A 1 140 ? 0.408 -15.289 2.369 1 81.5 140 ARG A C 1
ATOM 1101 O O . ARG A 1 140 ? 1.015 -14.258 2.68 1 81.5 140 ARG A O 1
ATOM 1108 N N . SER A 1 141 ? -0.83 -15.531 2.607 1 82.06 141 SER A N 1
ATOM 1109 C CA . SER A 1 141 ? -1.621 -14.477 3.232 1 82.06 141 SER A CA 1
ATOM 1110 C C . SER A 1 141 ? -1.083 -14.125 4.613 1 82.06 141 SER A C 1
ATOM 1112 O O . SER A 1 141 ? -1.054 -12.953 4.996 1 82.06 141 SER A O 1
ATOM 1114 N N . ILE A 1 142 ? -0.618 -15.023 5.281 1 84.56 142 ILE A N 1
ATOM 1115 C CA . ILE A 1 142 ? -0.1 -14.805 6.625 1 84.56 142 ILE A CA 1
ATOM 1116 C C . ILE A 1 142 ? 1.245 -14.094 6.551 1 84.56 142 ILE A C 1
ATOM 1118 O O . ILE A 1 142 ? 1.524 -13.195 7.352 1 84.56 142 ILE A O 1
ATOM 1122 N N . GLY A 1 143 ? 2.086 -14.578 5.691 1 88.5 143 GLY A N 1
ATOM 1123 C CA . GLY A 1 143 ? 3.361 -13.898 5.504 1 88.5 143 GLY A CA 1
ATOM 1124 C C . GLY A 1 143 ? 3.213 -12.43 5.172 1 88.5 143 GLY A C 1
ATOM 1125 O O . GLY A 1 143 ? 3.889 -11.586 5.762 1 88.5 143 GLY A O 1
ATOM 1126 N N . ILE A 1 144 ? 2.336 -12.133 4.285 1 88.12 144 ILE A N 1
ATOM 1127 C CA . ILE A 1 144 ? 2.098 -10.758 3.879 1 88.12 144 ILE A CA 1
ATOM 1128 C C . ILE A 1 144 ? 1.5 -9.969 5.043 1 88.12 144 ILE A C 1
ATOM 1130 O O . ILE A 1 144 ? 1.877 -8.82 5.285 1 88.12 144 ILE A O 1
ATOM 1134 N N . ALA A 1 145 ? 0.65 -10.641 5.77 1 87.94 145 ALA A N 1
ATOM 1135 C CA . ALA A 1 145 ? 0.041 -9.984 6.926 1 87.94 145 ALA A CA 1
ATOM 1136 C C . ALA A 1 145 ? 1.094 -9.625 7.973 1 87.94 145 ALA A C 1
ATOM 1138 O O . ALA A 1 145 ? 1.049 -8.547 8.562 1 87.94 145 ALA A O 1
ATOM 1139 N N . ILE A 1 146 ? 1.961 -10.469 8.211 1 90.94 146 ILE A N 1
ATOM 1140 C CA . ILE A 1 146 ? 3.016 -10.219 9.188 1 90.94 146 ILE A CA 1
ATOM 1141 C C . ILE A 1 146 ? 3.869 -9.039 8.742 1 90.94 146 ILE A C 1
ATOM 1143 O O . ILE A 1 146 ? 4.137 -8.117 9.523 1 90.94 146 ILE A O 1
ATOM 1147 N N . GLY A 1 147 ? 4.293 -9.078 7.516 1 92.44 147 GLY A N 1
ATOM 1148 C CA . GLY A 1 147 ? 5.051 -7.961 6.98 1 92.44 147 GLY A CA 1
ATOM 1149 C C . GLY A 1 147 ? 4.316 -6.637 7.086 1 92.44 147 GLY A C 1
ATOM 1150 O O . GLY A 1 147 ? 4.895 -5.633 7.496 1 92.44 147 GLY A O 1
ATOM 1151 N N . SER A 1 148 ? 3.082 -6.652 6.801 1 90.69 148 SER A N 1
ATOM 1152 C CA . SER A 1 148 ? 2.258 -5.445 6.836 1 90.69 148 SER A CA 1
ATOM 1153 C C . SER A 1 148 ? 2.064 -4.953 8.266 1 90.69 148 SER A C 1
ATOM 1155 O O . SER A 1 148 ? 2.109 -3.75 8.523 1 90.69 148 SER A O 1
ATO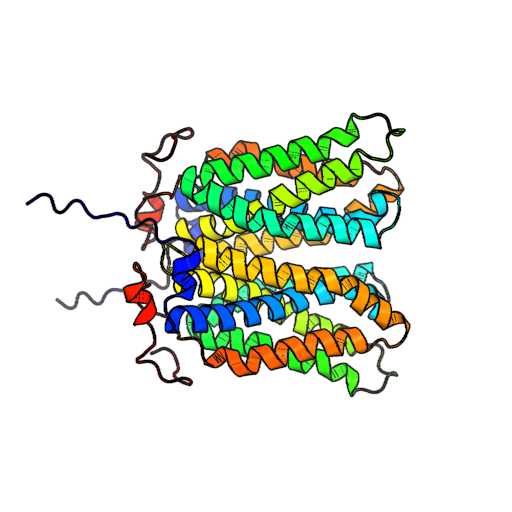M 1157 N N . THR A 1 149 ? 1.913 -5.887 9.18 1 92.5 149 THR A N 1
ATOM 1158 C CA . THR A 1 149 ? 1.683 -5.527 10.578 1 92.5 149 THR A CA 1
ATOM 1159 C C . THR A 1 149 ? 2.938 -4.914 11.195 1 92.5 149 THR A C 1
ATOM 1161 O O . THR A 1 149 ? 2.865 -3.881 11.859 1 92.5 149 THR A O 1
ATOM 1164 N N . VAL A 1 150 ? 4.008 -5.531 10.961 1 94.56 150 VAL A N 1
ATOM 1165 C CA . VAL A 1 150 ? 5.262 -5.004 11.492 1 94.56 150 VAL A CA 1
ATOM 1166 C C . VAL A 1 150 ? 5.531 -3.621 10.906 1 94.56 150 VAL A C 1
ATOM 1168 O O . VAL A 1 150 ? 5.961 -2.711 11.617 1 94.56 150 VAL A O 1
ATOM 1171 N N . SER A 1 151 ? 5.277 -3.469 9.664 1 94 151 SER A N 1
ATOM 1172 C CA . SER A 1 151 ? 5.453 -2.172 9.016 1 94 151 SER A CA 1
ATOM 1173 C C . SER A 1 151 ? 4.516 -1.127 9.617 1 94 151 SER A C 1
ATOM 1175 O O . SER A 1 151 ? 4.902 0.031 9.789 1 94 151 SER A O 1
ATOM 1177 N N . ALA A 1 152 ? 3.355 -1.567 9.93 1 91.12 152 ALA A N 1
ATOM 1178 C CA . ALA A 1 152 ? 2.381 -0.654 10.523 1 91.12 152 ALA A CA 1
ATOM 1179 C C . ALA A 1 152 ? 2.855 -0.145 11.875 1 91.12 152 ALA A C 1
ATOM 1181 O O . ALA A 1 152 ? 2.631 1.018 12.227 1 91.12 152 ALA A O 1
ATOM 1182 N N . ILE A 1 153 ? 3.441 -0.919 12.555 1 94.5 153 ILE A N 1
ATOM 1183 C CA . ILE A 1 153 ? 3.969 -0.529 13.859 1 94.5 153 ILE A CA 1
ATOM 1184 C C . ILE A 1 153 ? 5.02 0.565 13.68 1 94.5 153 ILE A C 1
ATOM 1186 O O . ILE A 1 153 ? 5.023 1.555 14.422 1 94.5 153 ILE A O 1
ATOM 1190 N N . ALA A 1 154 ? 5.883 0.385 12.734 1 94.25 154 ALA A N 1
ATOM 1191 C CA . ALA A 1 154 ? 6.895 1.398 12.453 1 94.25 154 ALA A CA 1
ATOM 1192 C C . ALA A 1 154 ? 6.254 2.705 12 1 94.25 154 ALA A C 1
ATOM 1194 O O . ALA A 1 154 ? 6.684 3.789 12.398 1 94.25 154 ALA A O 1
ATOM 1195 N N . ILE A 1 155 ? 5.234 2.592 11.203 1 90.75 155 ILE A N 1
ATOM 1196 C CA . ILE A 1 155 ? 4.57 3.768 10.656 1 90.75 155 ILE A CA 1
ATOM 1197 C C . ILE A 1 155 ? 3.848 4.52 11.773 1 90.75 155 ILE A C 1
ATOM 1199 O O . ILE A 1 155 ? 3.799 5.754 11.766 1 90.75 155 ILE A O 1
ATOM 1203 N N . ILE A 1 156 ? 3.365 3.826 12.75 1 91.56 156 ILE A N 1
ATOM 1204 C CA . ILE A 1 156 ? 2.693 4.43 13.898 1 91.56 156 ILE A CA 1
ATOM 1205 C C . ILE A 1 156 ? 3.645 5.398 14.602 1 91.56 156 ILE A C 1
ATOM 1207 O O . ILE A 1 156 ? 3.219 6.438 15.102 1 91.56 156 ILE A O 1
ATOM 1211 N N . CYS A 1 157 ? 4.887 5.199 14.547 1 92.94 157 CYS A N 1
ATOM 1212 C CA . CYS A 1 157 ? 5.887 6 15.25 1 92.94 157 CYS A CA 1
ATOM 1213 C C . CYS A 1 157 ? 6.273 7.227 14.43 1 92.94 157 CYS A C 1
ATOM 1215 O O . CYS A 1 157 ? 6.902 8.148 14.953 1 92.94 157 CYS A O 1
ATOM 1217 N N . MET A 1 158 ? 5.812 7.246 13.258 1 91.44 158 MET A N 1
ATOM 1218 C CA . MET A 1 158 ? 6.359 8.242 12.336 1 91.44 158 MET A CA 1
ATOM 1219 C C . MET A 1 158 ? 5.926 9.648 12.742 1 91.44 158 MET A C 1
ATOM 1221 O O . MET A 1 158 ? 6.738 10.578 12.727 1 91.44 158 MET A O 1
ATOM 1225 N N . PRO A 1 159 ? 4.695 9.883 13.172 1 88.06 159 PRO A N 1
ATOM 1226 C CA . PRO A 1 159 ? 4.336 11.25 13.555 1 88.06 159 PRO A CA 1
ATOM 1227 C C . PRO A 1 159 ? 5.176 11.781 14.719 1 88.06 159 PRO A C 1
ATOM 1229 O O . PRO A 1 159 ? 5.465 12.977 14.781 1 88.06 159 PRO A O 1
ATOM 1232 N N . TYR A 1 160 ? 5.562 10.867 15.539 1 90.62 160 TYR A N 1
ATOM 1233 C CA . TYR A 1 160 ? 6.402 11.258 16.672 1 90.62 160 TYR A CA 1
ATOM 1234 C C . TYR A 1 160 ? 7.816 11.602 16.203 1 90.62 160 TYR A C 1
ATOM 1236 O O . TYR A 1 160 ? 8.422 12.555 16.688 1 90.62 160 TYR A O 1
ATOM 1244 N N . ILE A 1 161 ? 8.281 10.852 15.266 1 93.69 161 ILE A N 1
ATOM 1245 C CA . ILE A 1 161 ? 9.602 11.125 14.695 1 93.69 161 ILE A CA 1
ATOM 1246 C C . ILE A 1 161 ? 9.57 12.438 13.922 1 93.69 161 ILE A C 1
ATOM 1248 O O . ILE A 1 161 ? 10.5 13.242 14 1 93.69 161 ILE A O 1
ATOM 1252 N N . VAL A 1 162 ? 8.508 12.68 13.242 1 91.56 162 VAL A N 1
ATOM 1253 C CA . VAL A 1 162 ? 8.336 13.898 12.461 1 91.56 162 VAL A CA 1
ATOM 1254 C C . VAL A 1 162 ? 8.258 15.102 13.391 1 91.56 162 VAL A C 1
ATOM 1256 O O . VAL A 1 162 ? 8.781 16.172 13.078 1 91.56 162 VAL A O 1
ATOM 1259 N N . TYR A 1 163 ? 7.582 14.875 14.523 1 91.62 163 TYR A N 1
ATOM 1260 C CA . TYR A 1 163 ? 7.5 15.953 15.508 1 91.62 163 TYR A CA 1
ATOM 1261 C C . TYR A 1 163 ? 8.883 16.359 15.992 1 91.62 163 TYR A C 1
ATOM 1263 O O . TYR A 1 163 ? 9.148 17.547 16.203 1 91.62 163 TYR A O 1
ATOM 1271 N N . LEU A 1 164 ? 9.75 15.43 16.125 1 92 164 LEU A N 1
ATOM 1272 C CA . LEU A 1 164 ? 11.125 15.727 16.516 1 92 164 LEU A CA 1
ATOM 1273 C C . LEU A 1 164 ? 11.836 16.547 15.453 1 92 164 LEU A C 1
ATOM 1275 O O . LEU A 1 164 ? 12.852 17.188 15.734 1 92 164 LEU A O 1
ATOM 1279 N N . GLY A 1 165 ? 11.305 16.547 14.273 1 88.38 165 GLY A N 1
ATOM 1280 C CA . GLY A 1 165 ? 11.836 17.344 13.18 1 88.38 165 GLY A CA 1
ATOM 1281 C C . GLY A 1 165 ? 11.703 18.844 13.414 1 88.38 165 GLY A C 1
ATOM 1282 O O . GLY A 1 165 ? 12.398 19.641 12.789 1 88.38 165 GLY A O 1
ATOM 1283 N N . THR A 1 166 ? 10.805 19.234 14.32 1 86.81 166 THR A N 1
ATOM 1284 C CA . THR A 1 166 ? 10.664 20.641 14.672 1 86.81 166 THR A CA 1
ATOM 1285 C C . THR A 1 166 ? 11.898 21.156 15.406 1 86.81 166 THR A C 1
ATOM 1287 O O . THR A 1 166 ? 12.242 22.328 15.32 1 86.81 166 THR A O 1
ATOM 1290 N N . TYR A 1 167 ? 12.555 20.203 16.094 1 89.25 167 TYR A N 1
ATOM 1291 C CA . TYR A 1 167 ? 13.781 20.547 16.797 1 89.25 167 TYR A CA 1
ATOM 1292 C C . TYR A 1 167 ? 15 20.422 15.898 1 89.25 167 TYR A C 1
ATOM 1294 O O . TYR A 1 167 ? 15.883 21.281 15.914 1 89.25 167 TYR A O 1
ATOM 1302 N N . ASN A 1 168 ? 15.039 19.359 15.188 1 87.81 168 ASN A N 1
ATOM 1303 C CA . ASN A 1 168 ? 16.078 19.094 14.195 1 87.81 168 ASN A CA 1
ATOM 1304 C C . ASN A 1 168 ? 15.484 18.484 12.922 1 87.81 168 ASN A C 1
ATOM 1306 O O . ASN A 1 168 ? 15.07 17.328 12.914 1 87.81 168 ASN A O 1
ATOM 1310 N N . LYS A 1 169 ? 15.484 19.281 11.867 1 84.94 169 LYS A N 1
ATOM 1311 C CA . LYS A 1 169 ? 14.805 18.938 10.625 1 84.94 169 LYS A CA 1
ATOM 1312 C C . LYS A 1 169 ? 15.391 17.656 10.016 1 84.94 169 LYS A C 1
ATOM 1314 O O . LYS A 1 169 ? 14.75 17.016 9.188 1 84.94 169 LYS A O 1
ATOM 1319 N N . TYR A 1 170 ? 16.516 17.156 10.516 1 88.38 170 TYR A N 1
ATOM 1320 C CA . TYR A 1 170 ? 17.203 16.031 9.891 1 88.38 170 TYR A CA 1
ATOM 1321 C C . TYR A 1 170 ? 16.844 14.727 10.578 1 88.38 170 TYR A C 1
ATOM 1323 O O . TYR A 1 170 ? 17.125 13.648 10.047 1 88.38 170 TYR A O 1
ATOM 1331 N N . ILE A 1 171 ? 16.203 14.766 11.664 1 92.62 171 ILE A N 1
ATOM 1332 C CA . ILE A 1 171 ? 15.914 13.578 12.461 1 92.62 171 ILE A CA 1
ATOM 1333 C C . ILE A 1 171 ? 15.031 12.625 11.664 1 92.62 171 ILE A C 1
ATOM 1335 O O . ILE A 1 171 ? 15.328 11.43 11.562 1 92.62 171 ILE A O 1
ATOM 1339 N N . PRO A 1 172 ? 13.953 13.125 11.031 1 94.06 172 PRO A N 1
ATOM 1340 C CA . PRO A 1 172 ? 13.148 12.188 10.242 1 94.06 172 PRO A CA 1
ATOM 1341 C C . PRO A 1 172 ? 13.914 11.57 9.078 1 94.06 172 PRO A C 1
ATOM 1343 O O . PRO A 1 172 ? 13.758 10.383 8.797 1 94.06 172 PRO A O 1
ATOM 1346 N N . PHE A 1 173 ? 14.758 12.305 8.516 1 94.56 173 PHE A N 1
ATOM 1347 C CA . PHE A 1 173 ? 15.547 11.812 7.387 1 94.56 173 PHE A CA 1
ATOM 1348 C C . PHE A 1 173 ? 16.547 10.766 7.848 1 94.56 173 PHE A C 1
ATOM 1350 O O . PHE A 1 173 ? 16.797 9.773 7.145 1 94.56 173 PHE A O 1
ATOM 1357 N N . LEU A 1 174 ? 17.094 10.977 9.016 1 94.94 174 LEU A N 1
ATOM 1358 C CA . LEU A 1 174 ? 18.031 10.016 9.578 1 94.94 174 LEU A CA 1
ATOM 1359 C C . LEU A 1 174 ? 17.344 8.695 9.883 1 94.94 174 LEU A C 1
ATOM 1361 O O . LEU A 1 174 ? 17.906 7.621 9.617 1 94.94 174 LEU A O 1
ATOM 1365 N N . PHE A 1 175 ? 16.188 8.836 10.375 1 96.56 175 PHE A N 1
ATOM 1366 C CA . PHE A 1 175 ? 15.438 7.645 10.727 1 96.56 175 PHE A CA 1
ATOM 1367 C C . PHE A 1 175 ? 15.047 6.867 9.477 1 96.56 175 PHE A C 1
ATOM 1369 O O . PHE A 1 175 ? 15.297 5.664 9.383 1 96.56 175 PHE A O 1
ATOM 1376 N N . ILE A 1 176 ? 14.477 7.531 8.469 1 97.12 176 ILE A N 1
ATOM 1377 C CA . ILE A 1 176 ? 14.023 6.906 7.234 1 97.12 176 ILE A CA 1
ATOM 1378 C C . ILE A 1 176 ? 15.211 6.359 6.457 1 97.12 176 ILE A C 1
ATOM 1380 O O . ILE A 1 176 ? 15.211 5.199 6.043 1 97.12 176 ILE A O 1
ATOM 1384 N N . GLY A 1 177 ? 16.172 7.191 6.316 1 97.38 177 GLY A N 1
ATOM 1385 C CA . GLY A 1 177 ? 17.359 6.781 5.582 1 97.38 177 GLY A CA 1
ATOM 1386 C C . GLY A 1 177 ? 18.094 5.625 6.238 1 97.38 177 GLY A C 1
ATOM 1387 O O . GLY A 1 177 ? 18.547 4.699 5.555 1 97.38 177 GLY A O 1
ATOM 1388 N N . GLY A 1 178 ? 18.25 5.73 7.52 1 97.25 178 GLY A N 1
ATOM 1389 C CA . GLY A 1 178 ? 18.906 4.652 8.242 1 97.25 178 GLY A CA 1
ATOM 1390 C C . GLY A 1 178 ? 18.203 3.316 8.094 1 97.25 178 GLY A C 1
ATOM 1391 O O . GLY A 1 178 ? 18.859 2.295 7.848 1 97.25 178 GLY A O 1
ATOM 1392 N N . MET A 1 179 ? 16.953 3.314 8.211 1 97.62 179 MET A N 1
ATOM 1393 C CA . MET A 1 179 ? 16.172 2.084 8.078 1 97.62 179 MET A CA 1
ATOM 1394 C C . MET A 1 179 ? 16.312 1.512 6.668 1 97.62 179 MET A C 1
ATOM 1396 O O . MET A 1 179 ? 16.453 0.301 6.496 1 97.62 179 MET A O 1
ATOM 1400 N N . CYS A 1 180 ? 16.266 2.359 5.688 1 98.06 180 CYS A N 1
ATOM 1401 C CA . CYS A 1 180 ? 16.375 1.929 4.297 1 98.06 180 CYS A CA 1
ATOM 1402 C C . CYS A 1 180 ? 17.766 1.342 4.023 1 98.06 180 CYS A C 1
ATOM 1404 O O . CYS A 1 180 ? 17.875 0.322 3.34 1 98.06 180 CYS A O 1
ATOM 1406 N N . LEU A 1 181 ? 18.75 1.936 4.566 1 97.75 181 LEU A N 1
ATOM 1407 C CA . LEU A 1 181 ? 20.094 1.438 4.34 1 97.75 181 LEU A CA 1
ATOM 1408 C C . LEU A 1 181 ? 20.297 0.076 4.996 1 97.75 181 LEU A C 1
ATOM 1410 O O . LEU A 1 181 ? 20.891 -0.824 4.406 1 97.75 181 LEU A O 1
ATOM 1414 N N . ILE A 1 182 ? 19.812 -0.047 6.223 1 97.5 182 ILE A N 1
ATOM 1415 C CA . ILE A 1 182 ? 19.906 -1.323 6.922 1 97.5 182 ILE A CA 1
ATOM 1416 C C . ILE A 1 182 ? 19.188 -2.406 6.129 1 97.5 182 ILE A C 1
ATOM 1418 O O . ILE A 1 182 ? 19.719 -3.496 5.914 1 97.5 182 ILE A O 1
ATOM 1422 N N . ALA A 1 183 ? 18 -2.123 5.672 1 97.12 183 ALA A N 1
ATOM 1423 C CA . ALA A 1 183 ? 17.219 -3.076 4.883 1 97.12 183 ALA A CA 1
ATOM 1424 C C . ALA A 1 183 ? 17.922 -3.391 3.564 1 97.12 183 ALA A C 1
ATOM 1426 O O . ALA A 1 183 ? 17.922 -4.539 3.113 1 97.12 183 ALA A O 1
ATOM 1427 N N . GLY A 1 184 ? 18.5 -2.379 2.979 1 95.75 184 GLY A N 1
ATOM 1428 C CA . GLY A 1 184 ? 19.188 -2.555 1.704 1 95.75 184 GLY A CA 1
ATOM 1429 C C . GLY A 1 184 ? 20.391 -3.459 1.79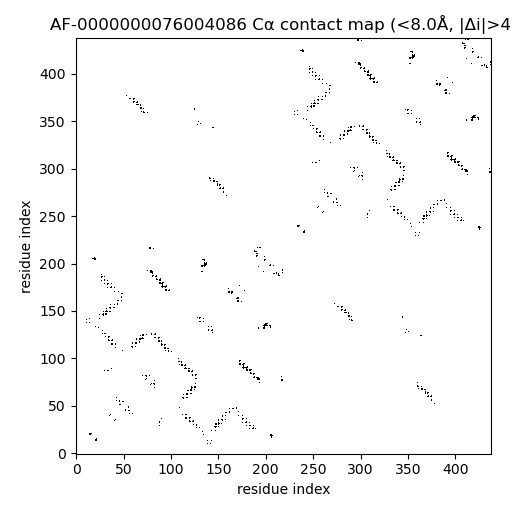5 1 95.75 184 GLY A C 1
ATOM 1430 O O . GLY A 1 184 ? 20.734 -4.148 0.832 1 95.75 184 GLY A O 1
ATOM 1431 N N . LEU A 1 185 ? 20.984 -3.486 2.863 1 94 185 LEU A N 1
ATOM 1432 C CA . LEU A 1 185 ? 22.188 -4.309 3.053 1 94 185 LEU A CA 1
ATOM 1433 C C . LEU A 1 185 ? 21.812 -5.785 3.148 1 94 185 LEU A C 1
ATOM 1435 O O . LEU A 1 185 ? 22.594 -6.648 2.746 1 94 185 LEU A O 1
ATOM 1439 N N . VAL A 1 186 ? 20.625 -6.117 3.615 1 92.75 186 VAL A N 1
ATOM 1440 C CA . VAL A 1 186 ? 20.234 -7.512 3.807 1 92.75 186 VAL A CA 1
ATOM 1441 C C . VAL A 1 186 ? 19.344 -7.965 2.648 1 92.75 186 VAL A C 1
ATOM 1443 O O . VAL A 1 186 ? 19.109 -9.164 2.477 1 92.75 186 VAL A O 1
ATOM 1446 N N . ALA A 1 187 ? 18.922 -7.082 1.85 1 91.38 187 ALA A N 1
ATOM 1447 C CA . ALA A 1 187 ? 17.969 -7.344 0.77 1 91.38 187 ALA A CA 1
ATOM 1448 C C . ALA A 1 187 ? 18.531 -8.375 -0.211 1 91.38 187 ALA A C 1
ATOM 1450 O O . ALA A 1 187 ? 17.797 -9.25 -0.676 1 91.38 187 ALA A O 1
ATOM 1451 N N . PRO A 1 188 ? 19.859 -8.359 -0.484 1 89.56 188 PRO A N 1
ATOM 1452 C CA . PRO A 1 188 ? 20.391 -9.305 -1.471 1 89.56 188 PRO A CA 1
ATOM 1453 C C . PRO A 1 188 ? 20.375 -10.75 -0.974 1 89.56 188 PRO A C 1
ATOM 1455 O O . PRO A 1 188 ? 20.594 -11.68 -1.756 1 89.56 188 PRO A O 1
ATOM 1458 N N . LEU A 1 189 ? 19.984 -10.953 0.245 1 87.69 189 LEU A N 1
ATOM 1459 C CA . LEU A 1 189 ? 20 -12.297 0.805 1 87.69 189 LEU A CA 1
ATOM 1460 C C . LEU A 1 189 ? 18.719 -13.055 0.437 1 87.69 189 LEU A C 1
ATOM 1462 O O . LEU A 1 189 ? 18.641 -14.273 0.609 1 87.69 189 LEU A O 1
ATOM 1466 N N . VAL A 1 190 ? 17.781 -12.383 -0.13 1 86.69 190 VAL A N 1
ATOM 1467 C CA . VAL A 1 190 ? 16.531 -13.031 -0.54 1 86.69 190 VAL A CA 1
ATOM 1468 C C . VAL A 1 190 ? 16.703 -13.656 -1.923 1 86.69 190 VAL A C 1
ATOM 1470 O O . VAL A 1 190 ? 17.328 -13.062 -2.805 1 86.69 190 VAL A O 1
ATOM 1473 N N . PRO A 1 191 ? 16.25 -14.812 -2.111 1 81.06 191 PRO A N 1
ATOM 1474 C CA . PRO A 1 191 ? 16.375 -15.461 -3.422 1 81.06 191 PRO A CA 1
ATOM 1475 C C . PRO A 1 191 ? 15.609 -14.727 -4.52 1 81.06 191 PRO A C 1
ATOM 1477 O O . PRO A 1 191 ? 14.633 -14.031 -4.23 1 81.06 191 PRO A O 1
ATOM 1480 N N . GLU A 1 192 ? 16.078 -14.883 -5.68 1 81.75 192 GLU A N 1
ATOM 1481 C CA . GLU A 1 192 ? 15.445 -14.281 -6.855 1 81.75 192 GLU A CA 1
ATOM 1482 C C . GLU A 1 192 ? 14.32 -15.164 -7.379 1 81.75 192 GLU A C 1
ATOM 1484 O O . GLU A 1 192 ? 14.438 -16.391 -7.41 1 81.75 192 GLU A O 1
ATOM 1489 N N . THR A 1 193 ? 13.266 -14.531 -7.719 1 75.69 193 THR A N 1
ATOM 1490 C CA . THR A 1 193 ? 12.086 -15.281 -8.141 1 75.69 193 THR A CA 1
ATOM 1491 C C . THR A 1 193 ? 11.867 -15.141 -9.641 1 75.69 193 THR A C 1
ATOM 1493 O O . THR A 1 193 ? 11.023 -15.836 -10.219 1 75.69 193 THR A O 1
ATOM 1496 N N . LEU A 1 194 ? 12.625 -14.367 -10.258 1 72.69 194 LEU A N 1
ATOM 1497 C CA . LEU A 1 194 ? 12.422 -14.141 -11.688 1 72.69 194 LEU A CA 1
ATOM 1498 C C . LEU A 1 194 ? 12.641 -15.43 -12.477 1 72.69 194 LEU A C 1
ATOM 1500 O O . LEU A 1 194 ? 13.68 -16.078 -12.352 1 72.69 194 LEU A O 1
ATOM 1504 N N . ASN A 1 195 ? 11.664 -15.758 -13.227 1 66.62 195 ASN A N 1
ATOM 1505 C CA . ASN A 1 195 ? 11.703 -16.906 -14.141 1 66.62 195 ASN A CA 1
ATOM 1506 C C . ASN A 1 195 ? 11.812 -18.219 -13.383 1 66.62 195 ASN A C 1
ATOM 1508 O O . ASN A 1 195 ? 12.422 -19.172 -13.875 1 66.62 195 ASN A O 1
ATOM 1512 N N . GLU A 1 196 ? 11.453 -18.219 -12.148 1 69.56 196 GLU A N 1
ATOM 1513 C CA . GLU A 1 196 ? 11.469 -19.438 -11.352 1 69.56 196 GLU A CA 1
ATOM 1514 C C . GLU A 1 196 ? 10.047 -19.938 -11.07 1 69.56 196 GLU A C 1
ATOM 1516 O O . GLU A 1 196 ? 9.094 -19.141 -11.102 1 69.56 196 GLU A O 1
ATOM 1521 N N . SER A 1 197 ? 9.992 -21.234 -10.945 1 65.12 197 SER A N 1
ATOM 1522 C CA . SER A 1 197 ? 8.695 -21.812 -10.57 1 65.12 197 SER A CA 1
ATOM 1523 C C . SER A 1 197 ? 8.336 -21.453 -9.133 1 65.12 197 SER A C 1
ATOM 1525 O O . SER A 1 197 ? 9.141 -21.641 -8.219 1 65.12 197 SER A O 1
ATOM 1527 N N . LEU A 1 198 ? 7.227 -20.938 -8.945 1 67.56 198 LEU A N 1
ATOM 1528 C CA . LEU A 1 198 ? 6.789 -20.438 -7.648 1 67.56 198 LEU A CA 1
ATOM 1529 C C . LEU A 1 198 ? 6.414 -21.578 -6.715 1 67.56 198 LEU A C 1
ATOM 1531 O O . LEU A 1 198 ? 5.906 -22.609 -7.164 1 67.56 198 LEU A O 1
ATOM 1535 N N . PRO A 1 199 ? 6.824 -21.406 -5.434 1 67.31 199 PRO A N 1
ATOM 1536 C CA . PRO A 1 199 ? 6.543 -22.469 -4.469 1 67.31 199 PRO A CA 1
ATOM 1537 C C . PRO A 1 199 ? 5.047 -22.688 -4.234 1 67.31 199 PRO A C 1
ATOM 1539 O O . PRO A 1 199 ? 4.309 -21.719 -4.047 1 67.31 199 PRO A O 1
ATOM 1542 N N . GLN A 1 200 ? 4.703 -23.875 -4.328 1 67.94 200 GLN A N 1
ATOM 1543 C CA . GLN A 1 200 ? 3.312 -24.219 -4.066 1 67.94 200 GLN A CA 1
ATOM 1544 C C . GLN A 1 200 ? 3.141 -24.797 -2.664 1 67.94 200 GLN A C 1
ATOM 1546 O O . GLN A 1 200 ? 2.102 -24.594 -2.029 1 67.94 200 GLN A O 1
ATOM 1551 N N . THR A 1 201 ? 4.211 -25.484 -2.166 1 71.75 201 THR A N 1
ATOM 1552 C CA . THR A 1 201 ? 4.191 -26.094 -0.838 1 71.75 201 THR A CA 1
ATOM 1553 C C . THR A 1 201 ? 5.285 -25.484 0.043 1 71.75 201 THR A C 1
ATOM 1555 O O . THR A 1 201 ? 6.156 -24.766 -0.443 1 71.75 201 THR A O 1
ATOM 1558 N N . ILE A 1 202 ? 5.098 -25.75 1.268 1 76.81 202 ILE A N 1
ATOM 1559 C CA . ILE A 1 202 ? 6.082 -25.281 2.234 1 76.81 202 ILE A CA 1
ATOM 1560 C C . ILE A 1 202 ? 7.449 -25.891 1.916 1 76.81 202 ILE A C 1
ATOM 1562 O O . ILE A 1 202 ? 8.477 -25.203 2.02 1 76.81 202 ILE A O 1
ATOM 1566 N N . GLU A 1 203 ? 7.41 -27.062 1.525 1 75.62 203 GLU A N 1
ATOM 1567 C CA . GLU A 1 203 ? 8.648 -27.75 1.183 1 75.62 203 GLU A CA 1
ATOM 1568 C C . GLU A 1 203 ? 9.312 -27.125 -0.037 1 75.62 203 GLU A C 1
ATOM 1570 O O . GLU A 1 203 ? 10.539 -26.969 -0.075 1 75.62 203 GLU A O 1
ATOM 1575 N N . ASP A 1 204 ? 8.477 -26.75 -0.977 1 74.81 204 ASP A N 1
ATOM 1576 C CA . ASP A 1 204 ? 8.992 -26.062 -2.158 1 74.81 204 ASP A CA 1
ATOM 1577 C C . ASP A 1 204 ? 9.68 -24.75 -1.781 1 74.81 204 ASP A C 1
ATOM 1579 O O . ASP A 1 204 ? 10.734 -24.422 -2.334 1 74.81 204 ASP A O 1
ATOM 1583 N N . SER A 1 205 ? 9.078 -24.156 -0.928 1 74.81 205 SER A N 1
ATOM 1584 C CA . SER A 1 205 ? 9.602 -22.859 -0.521 1 74.81 205 SER A CA 1
ATOM 1585 C C . SER A 1 205 ? 10.898 -23 0.266 1 74.81 205 SER A C 1
ATOM 1587 O O . SER A 1 205 ? 11.781 -22.156 0.181 1 74.81 205 SER A O 1
ATOM 1589 N N . GLU A 1 206 ? 10.992 -24 1.067 1 76.19 206 GLU A N 1
ATOM 1590 C CA . GLU A 1 206 ? 12.219 -24.266 1.825 1 76.19 206 GLU A CA 1
ATOM 1591 C C . GLU A 1 206 ? 13.391 -24.562 0.897 1 76.19 206 GLU A C 1
ATOM 1593 O O . GLU A 1 206 ? 14.523 -24.156 1.17 1 76.19 206 GLU A O 1
ATOM 1598 N N . ALA A 1 207 ? 13.102 -25.125 -0.167 1 74.12 207 ALA A N 1
ATOM 1599 C CA . ALA A 1 207 ? 14.148 -25.5 -1.108 1 74.12 207 ALA A CA 1
ATOM 1600 C C . ALA A 1 207 ? 14.438 -24.375 -2.09 1 74.12 207 ALA A C 1
ATOM 1602 O O . ALA A 1 207 ? 15.492 -24.344 -2.729 1 74.12 207 ALA A O 1
ATOM 1603 N N . PHE A 1 208 ? 13.508 -23.531 -2.129 1 75.06 208 PHE A N 1
ATOM 1604 C CA . PHE A 1 208 ? 13.602 -22.469 -3.111 1 75.06 208 PHE A CA 1
ATOM 1605 C C . PHE A 1 208 ? 14.781 -21.547 -2.807 1 75.06 208 PHE A C 1
ATOM 1607 O O . PHE A 1 208 ? 14.93 -21.078 -1.681 1 75.06 208 PHE A O 1
ATOM 1614 N N . GLY A 1 209 ? 15.672 -21.328 -3.707 1 69.5 209 GLY A N 1
ATOM 1615 C CA . GLY A 1 209 ? 16.75 -20.359 -3.607 1 69.5 209 GLY A CA 1
ATOM 1616 C C . GLY A 1 209 ? 18.031 -20.953 -3.031 1 69.5 209 GLY A C 1
ATOM 1617 O O . GLY A 1 209 ? 19.047 -20.266 -2.941 1 69.5 209 GLY A O 1
ATOM 1618 N N . LEU A 1 210 ? 17.984 -22.125 -2.523 1 72.44 210 LEU A N 1
ATOM 1619 C CA . LEU A 1 210 ? 19.156 -22.734 -1.912 1 72.44 210 LEU A CA 1
ATOM 1620 C C . LEU A 1 210 ? 20.297 -22.828 -2.914 1 72.44 210 LEU A C 1
ATOM 1622 O O . LEU A 1 210 ? 21.469 -22.797 -2.531 1 72.44 210 LEU A O 1
ATOM 1626 N N . LYS A 1 211 ? 19.891 -22.828 -4.133 1 70.06 211 LYS A N 1
ATOM 1627 C CA . LYS A 1 211 ? 20.922 -22.984 -5.148 1 70.06 211 LYS A CA 1
ATOM 1628 C C . LYS A 1 211 ? 21.359 -21.641 -5.711 1 70.06 211 LYS A C 1
ATOM 1630 O O . LYS A 1 211 ? 22.297 -21.562 -6.516 1 70.06 211 LYS A O 1
ATOM 1635 N N . GLN A 1 212 ? 20.766 -20.656 -5.25 1 73.75 212 GLN A N 1
ATOM 1636 C CA . GLN A 1 212 ? 21.094 -19.344 -5.809 1 73.75 212 GLN A CA 1
ATOM 1637 C C . GLN A 1 212 ? 22.188 -18.656 -5 1 73.75 212 GLN A C 1
ATOM 1639 O O . GLN A 1 212 ? 22.172 -18.703 -3.768 1 73.75 212 GLN A O 1
ATOM 1644 N N . LYS A 1 213 ? 23.156 -18.219 -5.723 1 67.62 213 LYS A N 1
ATOM 1645 C CA . LYS A 1 213 ? 24.203 -17.422 -5.086 1 67.62 213 LYS A CA 1
ATOM 1646 C C . LYS A 1 213 ? 23.688 -16.031 -4.711 1 67.62 213 LYS A C 1
ATOM 1648 O O . LYS A 1 213 ? 22.812 -15.492 -5.379 1 67.62 213 LYS A O 1
ATOM 1653 N N . MET A 1 214 ? 24.062 -15.492 -3.604 1 62.53 214 MET A N 1
ATOM 1654 C CA . MET A 1 214 ? 23.625 -14.219 -3.037 1 62.53 214 MET A CA 1
ATOM 1655 C C . MET A 1 214 ? 23.672 -13.117 -4.086 1 62.53 214 MET A C 1
ATOM 1657 O O . MET A 1 214 ? 22.781 -12.258 -4.125 1 62.53 214 MET A O 1
ATOM 1661 N N . PHE A 1 215 ? 24.609 -13.094 -4.973 1 63.31 215 PHE A N 1
ATOM 1662 C CA . PHE A 1 215 ? 24.797 -11.977 -5.895 1 63.31 215 PHE A CA 1
ATOM 1663 C C . PHE A 1 215 ? 24.562 -12.422 -7.336 1 63.31 215 PHE A C 1
ATOM 1665 O O . PHE A 1 215 ? 25.047 -11.789 -8.273 1 63.31 215 PHE A O 1
ATOM 1672 N N . SER A 1 216 ? 23.688 -13.383 -7.379 1 64.38 216 SER A N 1
ATOM 1673 C CA . SER A 1 216 ? 23.469 -13.867 -8.734 1 64.38 216 SER A CA 1
ATOM 1674 C C . SER A 1 216 ? 22.406 -13.055 -9.453 1 64.38 216 SER A C 1
ATOM 1676 O O . SER A 1 216 ? 21.484 -12.523 -8.82 1 64.38 216 SER A O 1
ATOM 1678 N N . LEU A 1 217 ? 22.656 -12.711 -10.703 1 62.56 217 LEU A N 1
ATOM 1679 C CA . LEU A 1 217 ? 21.703 -12.039 -11.578 1 62.56 217 LEU A CA 1
ATOM 1680 C C . LEU A 1 217 ? 20.781 -13.039 -12.234 1 62.56 217 LEU A C 1
ATOM 1682 O O . LEU A 1 217 ? 21.141 -14.195 -12.445 1 62.56 217 LEU A O 1
ATOM 1686 N N . PRO A 1 218 ? 19.516 -12.633 -12.336 1 61.53 218 PRO A N 1
ATOM 1687 C CA . PRO A 1 218 ? 18.578 -13.562 -12.977 1 61.53 218 PRO A CA 1
ATOM 1688 C C . PRO A 1 218 ? 19.016 -13.938 -14.398 1 61.53 218 PRO A C 1
ATOM 1690 O O . PRO A 1 218 ? 19.609 -13.125 -15.102 1 61.53 218 PRO A O 1
ATOM 1693 N N . ARG A 1 219 ? 19.109 -15.375 -14.688 1 52.91 219 ARG A N 1
ATOM 1694 C CA . ARG A 1 219 ? 19.453 -15.852 -16.031 1 52.91 219 ARG A CA 1
ATOM 1695 C C . ARG A 1 219 ? 18.281 -15.672 -16.984 1 52.91 219 ARG A C 1
ATOM 1697 O O . ARG A 1 219 ? 17.109 -15.719 -16.562 1 52.91 219 ARG A O 1
ATOM 1704 N N . MET B 1 1 ? 11.258 -29.406 -36.031 1 26.64 1 MET B N 1
ATOM 1705 C CA . MET B 1 1 ? 10.125 -28.484 -36 1 26.64 1 MET B CA 1
ATOM 1706 C C . MET B 1 1 ? 10.156 -27.625 -34.75 1 26.64 1 MET B C 1
ATOM 1708 O O . MET B 1 1 ? 10.023 -28.125 -33.625 1 26.64 1 MET B O 1
ATOM 1712 N N . ASP B 1 2 ? 11.055 -26.656 -34.625 1 30.12 2 ASP B N 1
ATOM 1713 C CA . ASP B 1 2 ? 11.703 -25.828 -33.625 1 30.12 2 ASP B CA 1
ATOM 1714 C C . ASP B 1 2 ? 10.68 -24.953 -32.906 1 30.12 2 ASP B C 1
ATOM 1716 O O . ASP B 1 2 ? 10.094 -24.047 -33.5 1 30.12 2 ASP B O 1
ATOM 1720 N N . HIS B 1 3 ? 9.656 -25.5 -32.25 1 34.28 3 HIS B N 1
ATOM 1721 C CA . HIS B 1 3 ? 8.617 -24.844 -31.469 1 34.28 3 HIS B CA 1
ATOM 1722 C C . HIS B 1 3 ? 9.18 -23.656 -30.688 1 34.28 3 HIS B C 1
ATOM 1724 O O . HIS B 1 3 ? 9.672 -23.812 -29.578 1 34.28 3 HIS B O 1
ATOM 1730 N N . ARG B 1 4 ? 10.047 -22.953 -31.25 1 35.22 4 ARG B N 1
ATOM 1731 C CA . ARG B 1 4 ? 10.523 -21.672 -30.766 1 35.22 4 ARG B CA 1
ATOM 1732 C C . ARG B 1 4 ? 9.391 -20.891 -30.094 1 35.22 4 ARG B C 1
ATOM 1734 O O . ARG B 1 4 ? 8.453 -20.453 -30.766 1 35.22 4 ARG B O 1
ATOM 1741 N N . ARG B 1 5 ? 8.914 -21.219 -28.953 1 39.72 5 ARG B N 1
ATOM 1742 C CA . ARG B 1 5 ? 7.977 -20.609 -28.016 1 39.72 5 ARG B CA 1
ATOM 1743 C C . ARG B 1 5 ? 8.062 -19.094 -28.078 1 39.72 5 ARG B C 1
ATOM 1745 O O . ARG B 1 5 ? 9.086 -18.5 -27.719 1 39.72 5 ARG B O 1
ATOM 1752 N N . GLU B 1 6 ? 7.664 -18.328 -29.141 1 37.19 6 GLU B N 1
ATOM 1753 C CA . GLU B 1 6 ? 7.441 -16.906 -29.344 1 37.19 6 GLU B CA 1
ATOM 1754 C C . GLU B 1 6 ? 7.086 -16.203 -28.047 1 37.19 6 GLU B C 1
ATOM 1756 O O . GLU B 1 6 ? 6.02 -16.438 -27.469 1 37.19 6 GLU B O 1
ATOM 1761 N N . GLU B 1 7 ? 7.844 -16.219 -27.078 1 41.94 7 GLU B N 1
ATOM 1762 C CA . GLU B 1 7 ? 7.781 -15.367 -25.891 1 41.94 7 GLU B CA 1
ATOM 1763 C C . GLU B 1 7 ? 7.137 -14.016 -26.219 1 41.94 7 GLU B C 1
ATOM 1765 O O . GLU B 1 7 ? 7.754 -13.172 -26.859 1 41.94 7 GLU B O 1
ATOM 1770 N N . SER B 1 8 ? 5.996 -13.875 -26.953 1 41.62 8 SER B N 1
ATOM 1771 C CA . SER B 1 8 ? 5.23 -12.688 -27.328 1 41.62 8 SER B CA 1
ATOM 1772 C C . SER B 1 8 ? 5.352 -11.602 -26.266 1 41.62 8 SER B C 1
ATOM 1774 O O . SER B 1 8 ? 5.148 -11.859 -25.078 1 41.62 8 SER B O 1
ATOM 1776 N N . THR B 1 9 ? 6.27 -10.734 -26.312 1 47.69 9 THR B N 1
ATOM 1777 C CA . THR B 1 9 ? 6.371 -9.438 -25.625 1 47.69 9 THR B CA 1
ATOM 1778 C C . THR B 1 9 ? 4.984 -8.844 -25.391 1 47.69 9 THR B C 1
ATOM 1780 O O . THR B 1 9 ? 4.359 -8.328 -26.328 1 47.69 9 THR B O 1
ATOM 1783 N N . HIS B 1 10 ? 4.055 -9.539 -24.922 1 52.91 10 HIS B N 1
ATOM 1784 C CA . HIS B 1 10 ? 2.748 -8.953 -24.641 1 52.91 10 HIS B CA 1
ATOM 1785 C C . HIS B 1 10 ? 2.881 -7.551 -24.078 1 52.91 10 HIS B C 1
ATOM 1787 O O . HIS B 1 10 ? 3.609 -7.336 -23.094 1 52.91 10 HIS B O 1
ATOM 1793 N N . SER B 1 11 ? 2.891 -6.598 -25 1 53.69 11 SER B N 1
ATOM 1794 C CA . SER B 1 11 ? 2.93 -5.156 -24.781 1 53.69 11 SER B CA 1
ATOM 1795 C C . SER B 1 11 ? 1.879 -4.719 -23.781 1 53.69 11 SER B C 1
ATOM 1797 O O . SER B 1 11 ? 0.886 -5.418 -23.562 1 53.69 11 SER B O 1
ATOM 1799 N N . VAL B 1 12 ? 2.16 -3.803 -22.984 1 61.5 12 VAL B N 1
ATOM 1800 C CA . VAL B 1 12 ? 1.32 -3.059 -22.047 1 61.5 12 VAL B CA 1
ATOM 1801 C C . VAL B 1 12 ? -0.083 -2.9 -22.625 1 61.5 12 VAL B C 1
ATOM 1803 O O . VAL B 1 12 ? -1.076 -3.002 -21.906 1 61.5 12 VAL B O 1
ATOM 1806 N N . LEU B 1 13 ? -0.135 -2.834 -23.938 1 64.6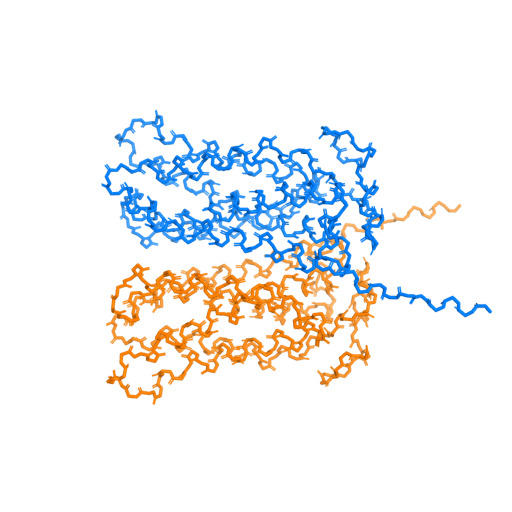9 13 LEU B N 1
ATOM 1807 C CA . LEU B 1 13 ? -1.392 -2.494 -24.609 1 64.69 13 LEU B CA 1
ATOM 1808 C C . LEU B 1 13 ? -2.24 -3.74 -24.828 1 64.69 13 LEU B C 1
ATOM 1810 O O . LEU B 1 13 ? -3.428 -3.637 -25.141 1 64.69 13 LEU B O 1
ATOM 1814 N N . ASP B 1 14 ? -1.626 -4.773 -24.547 1 66.31 14 ASP B N 1
ATOM 1815 C CA . ASP B 1 14 ? -2.377 -6 -24.781 1 66.31 14 ASP B CA 1
ATOM 1816 C C . ASP B 1 14 ? -3.471 -6.195 -23.734 1 66.31 14 ASP B C 1
ATOM 1818 O O . ASP B 1 14 ? -4.492 -6.828 -24.016 1 66.31 14 ASP B O 1
ATOM 1822 N N . ILE B 1 15 ? -3.283 -5.648 -22.641 1 67.44 15 ILE B N 1
ATOM 1823 C CA . ILE B 1 15 ? -4.273 -5.785 -21.562 1 67.44 15 ILE B CA 1
ATOM 1824 C C . ILE B 1 15 ? -5.582 -5.125 -22 1 67.44 15 ILE B C 1
ATOM 1826 O O . ILE B 1 15 ? -6.664 -5.582 -21.625 1 67.44 15 ILE B O 1
ATOM 1830 N N . PHE B 1 16 ? -5.461 -4.199 -22.844 1 75.69 16 PHE B N 1
ATOM 1831 C CA . PHE B 1 16 ? -6.645 -3.449 -23.25 1 75.69 16 PHE B CA 1
ATOM 1832 C C . PHE B 1 16 ? -7.312 -4.098 -24.453 1 75.69 16 PHE B C 1
ATOM 1834 O O . PHE B 1 16 ? -8.445 -3.762 -24.797 1 75.69 16 PHE B O 1
ATOM 1841 N N . ARG B 1 17 ? -6.633 -4.934 -25 1 76.25 17 ARG B N 1
ATOM 1842 C CA . ARG B 1 17 ? -7.145 -5.496 -26.234 1 76.25 17 ARG B CA 1
ATOM 1843 C C . ARG B 1 17 ? -8.141 -6.617 -25.969 1 76.25 17 ARG B C 1
ATOM 1845 O O . ARG B 1 17 ? -9.062 -6.84 -26.75 1 76.25 17 ARG B O 1
ATOM 1852 N N . TYR B 1 18 ? -8.008 -7.203 -24.844 1 80.94 18 TYR B N 1
ATOM 1853 C CA . TYR B 1 18 ? -8.922 -8.289 -24.516 1 80.94 18 TYR B CA 1
ATOM 1854 C C . TYR B 1 18 ? -10.062 -7.797 -23.625 1 80.94 18 TYR B C 1
ATOM 1856 O O . TYR B 1 18 ? -9.82 -7.242 -22.547 1 80.94 18 TYR B O 1
ATOM 1864 N N . PRO B 1 19 ? -11.273 -7.984 -24.078 1 83.56 19 PRO B N 1
ATOM 1865 C CA . PRO B 1 19 ? -12.422 -7.375 -23.406 1 83.56 19 PRO B CA 1
ATOM 1866 C C . PRO B 1 19 ? -12.586 -7.836 -21.953 1 83.56 19 PRO B C 1
ATOM 1868 O O . PRO B 1 19 ? -12.906 -7.031 -21.078 1 83.56 19 PRO B O 1
ATOM 1871 N N . GLN B 1 20 ? -12.445 -9.086 -21.672 1 85.31 20 GLN B N 1
ATOM 1872 C CA . GLN B 1 20 ? -12.625 -9.57 -20.312 1 85.31 20 GLN B CA 1
ATOM 1873 C C . GLN B 1 20 ? -11.516 -9.055 -19.391 1 85.31 20 GLN B C 1
ATOM 1875 O O . GLN B 1 20 ? -11.758 -8.75 -18.219 1 85.31 20 GLN B O 1
ATOM 1880 N N . LEU B 1 21 ? -10.414 -8.977 -19.953 1 86.44 21 LEU B N 1
ATOM 1881 C CA . LEU B 1 21 ? -9.289 -8.461 -19.172 1 86.44 21 LEU B CA 1
ATOM 1882 C C . LEU B 1 21 ? -9.453 -6.973 -18.891 1 86.44 21 LEU B C 1
ATOM 1884 O O . LEU B 1 21 ? -9.109 -6.5 -17.812 1 86.44 21 LEU B O 1
ATOM 1888 N N . ARG B 1 22 ? -10.008 -6.309 -19.859 1 88.56 22 ARG B N 1
ATOM 1889 C CA . ARG B 1 22 ? -10.273 -4.887 -19.688 1 88.56 22 ARG B CA 1
ATOM 1890 C C . ARG B 1 22 ? -11.32 -4.66 -18.594 1 88.56 22 ARG B C 1
ATOM 1892 O O . ARG B 1 22 ? -11.188 -3.746 -17.781 1 88.56 22 ARG B O 1
ATOM 1899 N N . LYS B 1 23 ? -12.312 -5.43 -18.641 1 90 23 LYS B N 1
ATOM 1900 C CA . LYS B 1 23 ? -13.344 -5.336 -17.625 1 90 23 LYS B CA 1
ATOM 1901 C C . LYS B 1 23 ? -12.766 -5.598 -16.234 1 90 23 LYS B C 1
ATOM 1903 O O . LYS B 1 23 ? -13.062 -4.867 -15.281 1 90 23 LYS B O 1
ATOM 1908 N N . LYS B 1 24 ? -11.953 -6.57 -16.094 1 90.88 24 LYS B N 1
ATOM 1909 C CA . LYS B 1 24 ? -11.305 -6.879 -14.82 1 90.88 24 LYS B CA 1
ATOM 1910 C C . LYS B 1 24 ? -10.406 -5.73 -14.375 1 90.88 24 LYS B C 1
ATOM 1912 O O . LYS B 1 24 ? -10.391 -5.367 -13.195 1 90.88 24 LYS B O 1
ATOM 1917 N N . LEU B 1 25 ? -9.758 -5.207 -15.312 1 92 25 LEU B N 1
ATOM 1918 C CA . LEU B 1 25 ? -8.859 -4.098 -15.016 1 92 25 LEU B CA 1
ATOM 1919 C C . LEU B 1 25 ? -9.633 -2.9 -14.477 1 92 25 LEU B C 1
ATOM 1921 O O . LEU B 1 25 ? -9.234 -2.293 -13.477 1 92 25 LEU B O 1
ATOM 1925 N N . MET B 1 26 ? -10.711 -2.637 -15.094 1 94.31 26 MET B N 1
ATOM 1926 C CA . MET B 1 26 ? -11.508 -1.476 -14.695 1 94.31 26 MET B CA 1
ATOM 1927 C C . MET B 1 26 ? -12.078 -1.66 -13.297 1 94.31 26 MET B C 1
ATOM 1929 O O . MET B 1 26 ? -12.023 -0.746 -12.469 1 94.31 26 MET B O 1
ATOM 1933 N N . ILE B 1 27 ? -12.57 -2.781 -13.039 1 94.56 27 ILE B N 1
ATOM 1934 C CA . ILE B 1 27 ? -13.203 -3.041 -11.758 1 94.56 27 ILE B CA 1
ATOM 1935 C C . ILE B 1 27 ? -12.148 -3.074 -10.656 1 94.56 27 ILE B C 1
ATOM 1937 O O . ILE B 1 27 ? -12.32 -2.455 -9.602 1 94.56 27 ILE B O 1
ATOM 1941 N N . ILE B 1 28 ? -11.047 -3.727 -10.914 1 94.38 28 ILE B N 1
ATOM 1942 C CA . ILE B 1 28 ? -9.977 -3.822 -9.93 1 94.38 28 ILE B CA 1
ATOM 1943 C C . ILE B 1 28 ? -9.398 -2.436 -9.656 1 94.38 28 ILE B C 1
ATOM 1945 O O . ILE B 1 28 ? -9.117 -2.086 -8.508 1 94.38 28 ILE B O 1
ATOM 1949 N N . THR B 1 29 ? -9.289 -1.678 -10.711 1 95.69 29 THR B N 1
ATOM 1950 C CA . THR B 1 29 ? -8.758 -0.327 -10.562 1 95.69 29 THR B CA 1
ATOM 1951 C C . THR B 1 29 ? -9.703 0.531 -9.727 1 95.69 29 THR B C 1
ATOM 1953 O O . THR B 1 29 ? -9.258 1.288 -8.859 1 95.69 29 THR B O 1
ATOM 1956 N N . LEU B 1 30 ? -10.914 0.387 -9.938 1 96.69 30 LEU B N 1
ATOM 1957 C CA . LEU B 1 30 ? -11.898 1.14 -9.164 1 96.69 30 LEU B CA 1
ATOM 1958 C C . LEU B 1 30 ? -11.859 0.739 -7.695 1 96.69 30 LEU B C 1
ATOM 1960 O O . LEU B 1 30 ? -11.875 1.601 -6.812 1 96.69 30 LEU B O 1
ATOM 1964 N N . MET B 1 31 ? -11.797 -0.499 -7.441 1 96.38 31 MET B N 1
ATOM 1965 C CA . MET B 1 31 ? -11.719 -1 -6.074 1 96.38 31 MET B CA 1
ATOM 1966 C C . MET B 1 31 ? -10.43 -0.553 -5.402 1 96.38 31 MET B C 1
ATOM 1968 O O . MET B 1 31 ? -10.438 -0.119 -4.246 1 96.38 31 MET B O 1
ATOM 1972 N N . TRP B 1 32 ? -9.43 -0.67 -6.18 1 95.31 32 TRP B N 1
ATOM 1973 C CA . TRP B 1 32 ? -8.125 -0.25 -5.688 1 95.31 32 TRP B CA 1
ATOM 1974 C C . TRP B 1 32 ? -8.133 1.224 -5.297 1 95.31 32 TRP B C 1
ATOM 1976 O O . TRP B 1 32 ? -7.625 1.596 -4.238 1 95.31 32 TRP B O 1
ATOM 1986 N N . THR B 1 33 ? -8.703 1.972 -6.082 1 96.62 33 THR B N 1
ATOM 1987 C CA . THR B 1 33 ? -8.773 3.408 -5.844 1 96.62 33 THR B CA 1
ATOM 1988 C C . THR B 1 33 ? -9.617 3.709 -4.605 1 96.62 33 THR B C 1
ATOM 1990 O O . THR B 1 33 ? -9.195 4.465 -3.73 1 96.62 33 THR B O 1
ATOM 1993 N N . ALA B 1 34 ? -10.742 3.105 -4.52 1 97.56 34 ALA B N 1
ATOM 1994 C CA . ALA B 1 34 ? -11.641 3.336 -3.387 1 97.56 34 ALA B CA 1
ATOM 1995 C C . ALA B 1 34 ? -10.977 2.934 -2.072 1 97.56 34 ALA B C 1
ATOM 1997 O O . ALA B 1 34 ? -11.023 3.678 -1.09 1 97.56 34 ALA B O 1
ATOM 1998 N N . ILE B 1 35 ? -10.344 1.83 -2.092 1 96.25 35 ILE B N 1
ATOM 1999 C CA . ILE B 1 35 ? -9.688 1.301 -0.9 1 96.25 35 ILE B CA 1
ATOM 2000 C C . ILE B 1 35 ? -8.5 2.186 -0.527 1 96.25 35 ILE B C 1
ATOM 2002 O O . ILE B 1 35 ? -8.305 2.502 0.648 1 96.25 35 ILE B O 1
ATOM 2006 N N . SER B 1 36 ? -7.801 2.619 -1.505 1 94.56 36 SER B N 1
ATOM 2007 C CA . SER B 1 36 ? -6.641 3.471 -1.263 1 94.56 36 SER B CA 1
ATOM 2008 C C . SER B 1 36 ? -7.059 4.832 -0.712 1 94.56 36 SER B C 1
ATOM 2010 O O . SER B 1 36 ? -6.426 5.352 0.21 1 94.56 36 SER B O 1
ATOM 2012 N N . VAL B 1 37 ? -8.078 5.34 -1.265 1 95.75 37 VAL B N 1
ATOM 2013 C CA . VAL B 1 37 ? -8.578 6.633 -0.814 1 95.75 37 VAL B CA 1
ATOM 2014 C C . VAL B 1 37 ? -9.047 6.527 0.634 1 95.75 37 VAL B C 1
ATOM 2016 O O . VAL B 1 37 ? -8.797 7.426 1.443 1 95.75 37 VAL B O 1
ATOM 2019 N N . ALA B 1 38 ? -9.734 5.473 0.902 1 96.44 38 ALA B N 1
ATOM 2020 C CA . ALA B 1 38 ? -10.172 5.273 2.279 1 96.44 38 ALA B CA 1
ATOM 2021 C C . ALA B 1 38 ? -8.984 5.09 3.217 1 96.44 38 ALA B C 1
ATOM 2023 O O . ALA B 1 38 ? -8.922 5.699 4.285 1 96.44 38 ALA B O 1
ATOM 2024 N N . TYR B 1 39 ? -8.062 4.34 2.814 1 93.75 39 TYR B N 1
ATOM 2025 C CA . TYR B 1 39 ? -6.902 4.004 3.635 1 93.75 39 TYR B CA 1
ATOM 2026 C C . TYR B 1 39 ? -6.062 5.238 3.93 1 93.75 39 TYR B C 1
ATOM 2028 O O . TYR B 1 39 ? -5.73 5.512 5.086 1 93.75 39 TYR B O 1
ATOM 2036 N N . PHE B 1 40 ? -5.824 5.996 2.977 1 89.25 40 PHE B N 1
ATOM 2037 C CA . PHE B 1 40 ? -4.965 7.16 3.141 1 89.25 40 PHE B CA 1
ATOM 2038 C C . PHE B 1 40 ? -5.785 8.391 3.516 1 89.25 40 PHE B C 1
ATOM 2040 O O . PHE B 1 40 ? -5.34 9.219 4.312 1 89.25 40 PHE B O 1
ATOM 2047 N N . GLY B 1 41 ? -6.875 8.445 2.977 1 92.69 41 GLY B N 1
ATOM 2048 C CA . GLY B 1 41 ? -7.715 9.617 3.199 1 92.69 41 GLY B CA 1
ATOM 2049 C C . GLY B 1 41 ? -8.141 9.773 4.645 1 92.69 41 GLY B C 1
ATOM 2050 O O . GLY B 1 41 ? -8.203 10.898 5.156 1 92.69 41 GLY B O 1
ATOM 2051 N N . LEU B 1 42 ? -8.391 8.711 5.258 1 93.38 42 LEU B N 1
ATOM 2052 C CA . LEU B 1 42 ? -8.844 8.781 6.641 1 93.38 42 LEU B CA 1
ATOM 2053 C C . LEU B 1 42 ? -7.723 9.234 7.566 1 93.38 42 LEU B C 1
ATOM 2055 O O . LEU B 1 42 ? -7.969 9.914 8.562 1 93.38 42 LEU B O 1
ATOM 2059 N N . ILE B 1 43 ? -6.516 8.891 7.195 1 90 43 ILE B N 1
ATOM 2060 C CA . ILE B 1 43 ? -5.367 9.359 7.957 1 90 43 ILE B CA 1
ATOM 2061 C C . ILE B 1 43 ? -5.176 10.859 7.727 1 90 43 ILE B C 1
ATOM 2063 O O . ILE B 1 43 ? -4.934 11.609 8.672 1 90 43 ILE B O 1
ATOM 2067 N N . LEU B 1 44 ? -5.367 11.328 6.543 1 88.12 44 LEU B N 1
ATOM 2068 C CA . LEU B 1 44 ? -5.199 12.734 6.203 1 88.12 44 LEU B CA 1
ATOM 2069 C C . LEU B 1 44 ? -6.305 13.578 6.828 1 88.12 44 LEU B C 1
ATOM 2071 O O . LEU B 1 44 ? -6.109 14.773 7.082 1 88.12 44 LEU B O 1
ATOM 2075 N N . ASN B 1 45 ? -7.391 12.93 7.125 1 91.25 45 ASN B N 1
ATOM 2076 C CA . ASN B 1 45 ? -8.555 13.656 7.633 1 91.25 45 ASN B CA 1
ATOM 2077 C C . ASN B 1 45 ? -8.57 13.68 9.156 1 91.25 45 ASN B C 1
ATOM 2079 O O . ASN B 1 45 ? -9.609 13.969 9.766 1 91.25 45 ASN B O 1
ATOM 2083 N N . ILE B 1 46 ? -7.504 13.406 9.75 1 89 46 ILE B N 1
ATOM 2084 C CA . ILE B 1 46 ? -7.422 13.289 11.203 1 89 46 ILE B CA 1
ATOM 2085 C C . ILE B 1 46 ? -7.754 14.633 11.852 1 89 46 ILE B C 1
ATOM 2087 O O . ILE B 1 46 ? -8.398 14.68 12.906 1 89 46 ILE B O 1
ATOM 2091 N N . SER B 1 47 ? -7.391 15.719 11.25 1 85.44 47 SER B N 1
ATOM 2092 C CA . SER B 1 47 ? -7.578 17.047 11.82 1 85.44 47 SER B CA 1
ATOM 2093 C C . SER B 1 47 ? -9.062 17.406 11.906 1 85.44 47 SER B C 1
ATOM 2095 O O . SER B 1 47 ? -9.445 18.266 12.695 1 85.44 47 SER B O 1
ATOM 2097 N N . ASN B 1 48 ? -9.867 16.734 11.141 1 86.44 48 ASN B N 1
ATOM 2098 C CA . ASN B 1 48 ? -11.289 17.031 11.109 1 86.44 48 ASN B CA 1
ATOM 2099 C C . ASN B 1 48 ? -12.078 16.156 12.078 1 86.44 48 ASN B C 1
ATOM 2101 O O . ASN B 1 48 ? -13.297 16.297 12.188 1 86.44 48 ASN B O 1
ATOM 2105 N N . LEU B 1 49 ? -11.422 15.289 12.789 1 87.12 49 LEU B N 1
ATOM 2106 C CA . LEU B 1 49 ? -12.102 14.359 13.688 1 87.12 49 LEU B CA 1
ATOM 2107 C C . LEU B 1 49 ? -12.297 14.992 15.062 1 87.12 49 LEU B C 1
ATOM 2109 O O . LEU B 1 49 ? -13.102 14.508 15.867 1 87.12 49 LEU B O 1
ATOM 2113 N N . GLY B 1 50 ? -11.656 16.094 15.344 1 82.5 50 GLY B N 1
ATOM 2114 C CA . GLY B 1 50 ? -11.703 16.688 16.672 1 82.5 50 GLY B CA 1
ATOM 2115 C C . GLY B 1 50 ? -10.828 15.977 17.672 1 82.5 50 GLY B C 1
ATOM 2116 O O . GLY B 1 50 ? -10.352 14.867 17.422 1 82.5 50 GLY B O 1
ATOM 2117 N N . GLY B 1 51 ? -10.484 16.641 18.734 1 86.44 51 GLY B N 1
ATOM 2118 C CA . GLY B 1 51 ? -9.664 16.047 19.781 1 86.44 51 GLY B CA 1
ATOM 2119 C C . GLY B 1 51 ? -8.18 16.125 19.5 1 86.44 51 GLY B C 1
ATOM 2120 O O . GLY B 1 51 ? -7.723 17.047 18.812 1 86.44 51 GLY B O 1
ATOM 2121 N N . ASN B 1 52 ? -7.414 15.109 20.094 1 90.62 52 ASN B N 1
ATOM 2122 C CA . ASN B 1 52 ? -5.961 15.094 19.938 1 90.62 52 ASN B CA 1
ATOM 2123 C C . ASN B 1 52 ? -5.535 14.359 18.672 1 90.62 52 ASN B C 1
ATOM 2125 O O . ASN B 1 52 ? -5.789 13.164 18.531 1 90.62 52 ASN B O 1
ATOM 2129 N N . ASP B 1 53 ? -4.898 15.102 17.781 1 88 53 ASP B N 1
ATOM 2130 C CA . ASP B 1 53 ? -4.484 14.555 16.5 1 88 53 ASP B CA 1
ATOM 2131 C C . ASP B 1 53 ? -3.574 13.344 16.688 1 88 53 ASP B C 1
ATOM 2133 O O . ASP B 1 53 ? -3.668 12.367 15.93 1 88 53 ASP B O 1
ATOM 2137 N N . PHE B 1 54 ? -2.719 13.414 17.703 1 88.56 54 PHE B N 1
ATOM 2138 C CA . PHE B 1 54 ? -1.785 12.32 17.922 1 88.56 54 PHE B CA 1
ATOM 2139 C C . PHE B 1 54 ? -2.521 11.07 18.391 1 88.56 54 PHE B C 1
ATOM 2141 O O . PHE B 1 54 ? -2.217 9.961 17.938 1 88.56 54 PHE B O 1
ATOM 2148 N N . LEU B 1 55 ? -3.465 11.273 19.188 1 90.5 55 LEU B N 1
ATOM 2149 C CA . LEU B 1 55 ? -4.25 10.141 19.688 1 90.5 55 LEU B CA 1
ATOM 2150 C C . LEU B 1 55 ? -5.113 9.562 18.562 1 90.5 55 LEU B C 1
ATOM 2152 O O . LEU B 1 55 ? -5.254 8.336 18.453 1 90.5 55 LEU B O 1
ATOM 2156 N N . ASN B 1 56 ? -5.676 10.43 17.766 1 91.69 56 ASN B N 1
ATOM 2157 C CA . ASN B 1 56 ? -6.473 9.969 16.625 1 91.69 56 ASN B CA 1
ATOM 2158 C C . ASN B 1 56 ? -5.637 9.156 15.648 1 91.69 56 ASN B C 1
ATOM 2160 O O . ASN B 1 56 ? -6.082 8.109 15.172 1 91.69 56 ASN B O 1
ATOM 2164 N N . TYR B 1 57 ? -4.465 9.602 15.398 1 89.75 57 TYR B N 1
ATOM 2165 C CA . TYR B 1 57 ? -3.576 8.875 14.5 1 89.75 57 TYR B CA 1
ATOM 2166 C C . TYR B 1 57 ? -3.211 7.512 15.07 1 89.75 57 TYR B C 1
ATOM 2168 O O . TYR B 1 57 ? -3.201 6.508 14.352 1 89.75 57 TYR B O 1
ATOM 2176 N N . PHE B 1 58 ? -2.949 7.574 16.328 1 91.62 58 PHE B N 1
ATOM 2177 C CA . PHE B 1 58 ? -2.58 6.34 17.016 1 91.62 58 PHE B CA 1
ATOM 2178 C C . PHE B 1 58 ? -3.707 5.316 16.922 1 91.62 58 PHE B C 1
ATOM 2180 O O . PHE B 1 58 ? -3.471 4.152 16.594 1 91.62 58 PHE B O 1
ATOM 2187 N N . CYS B 1 59 ? -4.871 5.73 17.156 1 93.56 59 CYS B N 1
ATOM 2188 C CA . CYS B 1 59 ? -6.023 4.836 17.109 1 93.56 59 CYS B CA 1
ATOM 2189 C C . CYS B 1 59 ? -6.227 4.277 15.703 1 93.56 59 CYS B C 1
ATOM 2191 O O . CYS B 1 59 ? -6.43 3.074 15.531 1 93.56 59 CYS B O 1
ATOM 2193 N N . LEU B 1 60 ? -6.137 5.137 14.719 1 93.38 60 LEU B N 1
ATOM 2194 C CA . LEU B 1 60 ? -6.316 4.715 13.336 1 93.38 60 LEU B CA 1
ATOM 2195 C C . LEU B 1 60 ? -5.234 3.725 12.922 1 93.38 60 LEU B C 1
ATOM 2197 O O . LEU B 1 60 ? -5.5 2.783 12.164 1 93.38 60 LEU B O 1
ATOM 2201 N N . SER B 1 61 ? -4.078 3.926 13.5 1 92.12 61 SER B N 1
ATOM 2202 C CA . SER B 1 61 ? -2.955 3.07 13.141 1 92.12 61 SER B CA 1
ATOM 2203 C C . SER B 1 61 ? -3.037 1.72 13.836 1 92.12 61 SER B C 1
ATOM 2205 O O . SER B 1 61 ? -2.705 0.688 13.25 1 92.12 61 SER B O 1
ATOM 2207 N N . VAL B 1 62 ? -3.494 1.714 15 1 94.69 62 VAL B N 1
ATOM 2208 C CA . VAL B 1 62 ? -3.557 0.491 15.797 1 94.69 62 VAL B CA 1
ATOM 2209 C C . VAL B 1 62 ? -4.605 -0.453 15.211 1 94.69 62 VAL B C 1
ATOM 2211 O O . VAL B 1 62 ? -4.422 -1.673 15.211 1 94.69 62 VAL B O 1
ATOM 2214 N N . VAL B 1 63 ? -5.633 0.064 14.711 1 95.44 63 VAL B N 1
ATOM 2215 C CA . VAL B 1 63 ? -6.719 -0.766 14.203 1 95.44 63 VAL B CA 1
ATOM 2216 C C . VAL B 1 63 ? -6.25 -1.524 12.961 1 95.44 63 VAL B C 1
ATOM 2218 O O . VAL B 1 63 ? -6.789 -2.584 12.633 1 95.44 63 VAL B O 1
ATOM 2221 N N . GLU B 1 64 ? -5.262 -1.062 12.32 1 92.62 64 GLU B N 1
ATOM 2222 C CA . GLU B 1 64 ? -4.738 -1.711 11.117 1 92.62 64 GLU B CA 1
ATOM 2223 C C . GLU B 1 64 ? -4.09 -3.049 11.453 1 92.62 64 GLU B C 1
ATOM 2225 O O . GLU B 1 64 ? -4.059 -3.957 10.625 1 92.62 64 GLU B O 1
ATOM 2230 N N . LEU B 1 65 ? -3.537 -3.115 12.617 1 93.44 65 LEU B N 1
ATOM 2231 C CA . LEU B 1 65 ? -2.783 -4.301 13.016 1 93.44 65 LEU B CA 1
ATOM 2232 C C . LEU B 1 65 ? -3.662 -5.547 12.969 1 93.44 65 LEU B C 1
ATOM 2234 O O . LEU B 1 65 ? -3.359 -6.496 12.242 1 93.44 65 LEU B O 1
ATOM 2238 N N . PRO B 1 66 ? -4.77 -5.543 13.586 1 94.69 66 PRO B N 1
ATOM 2239 C CA . PRO B 1 66 ? -5.645 -6.711 13.484 1 94.69 66 PRO B CA 1
ATOM 2240 C C . PRO B 1 66 ? -6.316 -6.824 12.117 1 94.69 66 PRO B C 1
ATOM 2242 O O . PRO B 1 66 ? -6.711 -7.918 11.703 1 94.69 66 PRO B O 1
ATOM 2245 N N . ALA B 1 67 ? -6.461 -5.766 11.43 1 95.62 67 ALA B N 1
ATOM 2246 C CA . ALA B 1 67 ? -7.145 -5.75 10.133 1 95.62 67 ALA B CA 1
ATOM 2247 C C . ALA B 1 67 ? -6.418 -6.625 9.117 1 95.62 67 ALA B C 1
ATOM 2249 O O . ALA B 1 67 ? -7.051 -7.336 8.336 1 95.62 67 ALA B O 1
ATOM 2250 N N . PHE B 1 68 ? -5.121 -6.641 9.164 1 92.06 68 PHE B N 1
ATOM 2251 C CA . PHE B 1 68 ? -4.344 -7.406 8.195 1 92.06 68 PHE B CA 1
ATOM 2252 C C . PHE B 1 68 ? -4.52 -8.898 8.422 1 92.06 68 PHE B C 1
ATOM 2254 O O . PHE B 1 68 ? -4.637 -9.672 7.465 1 92.06 68 PHE B O 1
ATOM 2261 N N . PHE B 1 69 ? -4.641 -9.266 9.609 1 90.88 69 PHE B N 1
ATOM 2262 C CA . PHE B 1 69 ? -4.801 -10.68 9.914 1 90.88 69 PHE B CA 1
ATOM 2263 C C . PHE B 1 69 ? -6.234 -11.133 9.664 1 90.88 69 PHE B C 1
ATOM 2265 O O . PHE B 1 69 ? -6.461 -12.195 9.086 1 90.88 69 PHE B O 1
ATOM 2272 N N . ILE B 1 70 ? -7.094 -10.312 10.023 1 92.06 70 ILE B N 1
ATOM 2273 C CA . ILE B 1 70 ? -8.5 -10.656 9.828 1 92.06 70 ILE B CA 1
ATOM 2274 C C . ILE B 1 70 ? -8.828 -10.656 8.336 1 92.06 70 ILE B C 1
ATOM 2276 O O . ILE B 1 70 ? -9.57 -11.516 7.859 1 92.06 70 ILE B O 1
ATOM 2280 N N . GLY B 1 71 ? -8.289 -9.703 7.621 1 91.19 71 GLY B N 1
ATOM 2281 C CA . GLY B 1 71 ? -8.461 -9.695 6.18 1 91.19 71 GLY B CA 1
ATOM 2282 C C . GLY B 1 71 ? -7.953 -10.953 5.508 1 91.19 71 GLY B C 1
ATOM 2283 O O . GLY B 1 71 ? -8.633 -11.523 4.648 1 91.19 71 GLY B O 1
ATOM 2284 N N . GLY B 1 72 ? -6.746 -11.391 5.949 1 85.94 72 GLY B N 1
ATOM 2285 C CA . GLY B 1 72 ? -6.207 -12.633 5.418 1 85.94 72 GLY B CA 1
ATOM 2286 C C . GLY B 1 72 ? -7.078 -13.844 5.723 1 85.94 72 GLY B C 1
ATOM 2287 O O . GLY B 1 72 ? -7.301 -14.688 4.852 1 85.94 72 GLY B O 1
ATOM 2288 N N . TYR B 1 73 ? -7.57 -13.85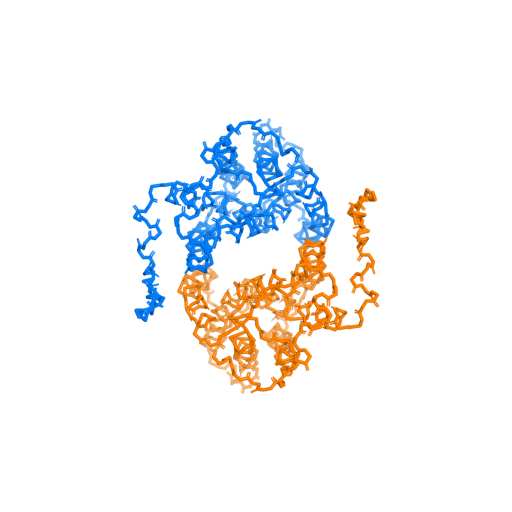2 6.883 1 87.38 73 TYR B N 1
ATOM 2289 C CA . TYR B 1 73 ? -8.43 -14.961 7.301 1 87.38 73 TYR B CA 1
ATOM 2290 C C . TYR B 1 73 ? -9.727 -14.977 6.5 1 87.38 73 TYR B C 1
ATOM 2292 O O . TYR B 1 73 ? -10.148 -16.031 6.008 1 87.38 73 TYR B O 1
ATOM 2300 N N . ILE B 1 74 ? -10.328 -13.898 6.301 1 90.19 74 ILE B N 1
ATOM 2301 C CA . ILE B 1 74 ? -11.602 -13.789 5.602 1 90.19 74 ILE B CA 1
ATOM 2302 C C . ILE B 1 74 ? -11.422 -14.141 4.129 1 90.19 74 ILE B C 1
ATOM 2304 O O . ILE B 1 74 ? -12.258 -14.836 3.541 1 90.19 74 ILE B O 1
ATOM 2308 N N . MET B 1 75 ? -10.375 -13.703 3.602 1 87.56 75 MET B N 1
ATOM 2309 C CA . MET B 1 75 ? -10.156 -13.961 2.182 1 87.56 75 MET B CA 1
ATOM 2310 C C . MET B 1 75 ? -9.906 -15.445 1.935 1 87.56 75 MET B C 1
ATOM 2312 O O . MET B 1 75 ? -10.289 -15.977 0.89 1 87.56 75 MET B O 1
ATOM 2316 N N . ASN B 1 76 ? -9.266 -16.125 2.881 1 84.56 76 ASN B N 1
ATOM 2317 C CA . ASN B 1 76 ? -9 -17.562 2.725 1 84.56 76 ASN B CA 1
ATOM 2318 C C . ASN B 1 76 ? -10.258 -18.391 2.936 1 84.56 76 ASN B C 1
ATOM 2320 O O . ASN B 1 76 ? -10.391 -19.484 2.375 1 84.56 76 ASN B O 1
ATOM 2324 N N . LYS B 1 77 ? -11.164 -17.844 3.682 1 86.25 77 LYS B N 1
ATOM 2325 C CA . LYS B 1 77 ? -12.383 -18.594 3.986 1 86.25 77 LYS B CA 1
ATOM 2326 C C . LYS B 1 77 ? -13.484 -18.266 2.98 1 86.25 77 LYS B C 1
ATOM 2328 O O . LYS B 1 77 ? -14.172 -19.172 2.498 1 86.25 77 LYS B O 1
ATOM 2333 N N . TRP B 1 78 ? -13.633 -16.969 2.662 1 88.12 78 TRP B N 1
ATOM 2334 C CA . TRP B 1 78 ? -14.797 -16.547 1.879 1 88.12 78 TRP B CA 1
ATOM 2335 C C . TRP B 1 78 ? -14.383 -16.156 0.462 1 88.12 78 TRP B C 1
ATOM 2337 O O . TRP B 1 78 ? -15.242 -15.906 -0.39 1 88.12 78 TRP B O 1
ATOM 2347 N N . GLY B 1 79 ? -13.164 -16.125 0.222 1 86.62 79 GLY B N 1
ATOM 2348 C CA . GLY B 1 79 ? -12.703 -15.711 -1.095 1 86.62 79 GLY B CA 1
ATOM 2349 C C . GLY B 1 79 ? -12.32 -14.25 -1.166 1 86.62 79 GLY B C 1
ATOM 2350 O O . GLY B 1 79 ? -12.508 -13.508 -0.201 1 86.62 79 GLY B O 1
ATOM 2351 N N . ARG B 1 80 ? -11.773 -13.914 -2.27 1 88.38 80 ARG B N 1
ATOM 2352 C CA . ARG B 1 80 ? -11.305 -12.539 -2.457 1 88.38 80 ARG B CA 1
ATOM 2353 C C . ARG B 1 80 ? -12.461 -11.625 -2.861 1 88.38 80 ARG B C 1
ATOM 2355 O O . ARG B 1 80 ? -12.555 -10.492 -2.379 1 88.38 80 ARG B O 1
ATOM 2362 N N . ARG B 1 81 ? -13.344 -12.164 -3.672 1 89.75 81 ARG B N 1
ATOM 2363 C CA . ARG B 1 81 ? -14.445 -11.375 -4.211 1 89.75 81 ARG B CA 1
ATOM 2364 C C . ARG B 1 81 ? -15.352 -10.867 -3.096 1 89.75 81 ARG B C 1
ATOM 2366 O O . ARG B 1 81 ? -15.57 -9.656 -2.973 1 89.75 81 ARG B O 1
ATOM 2373 N N . TRP B 1 82 ? -15.758 -11.656 -2.287 1 91.25 82 TRP B N 1
ATOM 2374 C CA . TRP B 1 82 ? -16.719 -11.305 -1.244 1 91.25 82 TRP B CA 1
ATOM 2375 C C . TRP B 1 82 ? -16.031 -10.562 -0.102 1 91.25 82 TRP B C 1
ATOM 2377 O O . TRP B 1 82 ? -16.625 -9.688 0.525 1 91.25 82 TRP B O 1
ATOM 2387 N N . ALA B 1 83 ? -14.812 -10.938 0.179 1 92.94 83 ALA B N 1
ATOM 2388 C CA . ALA B 1 83 ? -14.07 -10.234 1.216 1 92.94 83 ALA B CA 1
ATOM 2389 C C . ALA B 1 83 ? -13.906 -8.758 0.868 1 92.94 83 ALA B C 1
ATOM 2391 O O . ALA B 1 83 ? -14.273 -7.883 1.658 1 92.94 83 ALA B O 1
ATOM 2392 N N . ASN B 1 84 ? -13.477 -8.531 -0.326 1 93.25 84 ASN B N 1
ATOM 2393 C CA . ASN B 1 84 ? -13.234 -7.148 -0.724 1 93.25 84 ASN B CA 1
ATOM 2394 C C . ASN B 1 84 ? -14.547 -6.375 -0.872 1 93.25 84 ASN B C 1
ATOM 2396 O O . ASN B 1 84 ? -14.617 -5.195 -0.523 1 93.25 84 ASN B O 1
ATOM 2400 N N . THR B 1 85 ? -15.547 -7.039 -1.433 1 95.06 85 THR B N 1
ATOM 2401 C CA . THR B 1 85 ? -16.859 -6.402 -1.53 1 95.06 85 THR B CA 1
ATOM 2402 C C . THR B 1 85 ? -17.359 -6.004 -0.15 1 95.06 85 THR B C 1
ATOM 2404 O O . THR B 1 85 ? -17.797 -4.867 0.053 1 95.06 85 THR B O 1
ATOM 2407 N N . GLY B 1 86 ? -17.25 -6.867 0.752 1 96 86 GLY B N 1
ATOM 2408 C CA . GLY B 1 86 ? -17.703 -6.594 2.107 1 96 86 GLY B CA 1
ATOM 2409 C C . GLY B 1 86 ? -16.938 -5.461 2.771 1 96 86 GLY B C 1
ATOM 2410 O O . GLY B 1 86 ? -17.547 -4.555 3.348 1 96 86 GLY B O 1
ATOM 2411 N N . PHE B 1 87 ? -15.648 -5.547 2.689 1 97.25 87 PHE B N 1
ATOM 2412 C CA . PHE B 1 87 ? -14.82 -4.531 3.328 1 97.25 87 PHE B CA 1
ATOM 2413 C C . PHE B 1 87 ? -15.117 -3.152 2.752 1 97.25 87 PHE B C 1
ATOM 2415 O O . PHE B 1 87 ? -15.273 -2.184 3.496 1 97.25 87 PHE B O 1
ATOM 2422 N N . VAL B 1 88 ? -15.227 -3.1 1.45 1 97 88 VAL B N 1
ATOM 2423 C CA . VAL B 1 88 ? -15.398 -1.806 0.798 1 97 88 VAL B CA 1
ATOM 2424 C C . VAL B 1 88 ? -16.797 -1.258 1.099 1 97 88 VAL B C 1
ATOM 2426 O O . VAL B 1 88 ? -16.953 -0.064 1.361 1 97 88 VAL B O 1
ATOM 2429 N N . LEU B 1 89 ? -17.75 -2.082 1.109 1 97.56 89 LEU B N 1
ATOM 2430 C CA . LEU B 1 89 ? -19.125 -1.638 1.392 1 97.56 89 LEU B CA 1
ATOM 2431 C C . LEU B 1 89 ? -19.25 -1.197 2.846 1 97.56 89 LEU B C 1
ATOM 2433 O O . LEU B 1 89 ? -19.906 -0.194 3.135 1 97.56 89 LEU B O 1
ATOM 2437 N N . ILE B 1 90 ? -18.688 -1.938 3.725 1 97.88 90 ILE B N 1
ATOM 2438 C CA . ILE B 1 90 ? -18.75 -1.572 5.137 1 97.88 90 ILE B CA 1
ATOM 2439 C C . ILE B 1 90 ? -18.016 -0.249 5.355 1 97.88 90 ILE B C 1
ATOM 2441 O O . ILE B 1 90 ? -18.516 0.64 6.043 1 97.88 90 ILE B O 1
ATOM 2445 N N . ALA B 1 91 ? -16.859 -0.119 4.77 1 97.19 91 ALA B N 1
ATOM 2446 C CA . ALA B 1 91 ? -16.109 1.134 4.871 1 97.19 91 ALA B CA 1
ATOM 2447 C C . ALA B 1 91 ? -16.938 2.307 4.352 1 97.19 91 ALA B C 1
ATOM 2449 O O . ALA B 1 91 ? -17.031 3.35 5 1 97.19 91 ALA B O 1
ATOM 2450 N N . GLY B 1 92 ? -17.516 2.086 3.188 1 97.5 92 GLY B N 1
ATOM 2451 C CA . GLY B 1 92 ? -18.328 3.143 2.602 1 97.5 92 GLY B CA 1
ATOM 2452 C C . GLY B 1 92 ? -19.531 3.51 3.449 1 97.5 92 GLY B C 1
ATOM 2453 O O . GLY B 1 92 ? -19.781 4.691 3.684 1 97.5 92 GLY B O 1
ATOM 2454 N N . SER B 1 93 ? -20.234 2.568 3.91 1 96.75 93 SER B N 1
ATOM 2455 C CA . SER B 1 93 ? -21.438 2.795 4.707 1 96.75 93 SER B CA 1
ATOM 2456 C C . SER B 1 93 ? -21.109 3.508 6.016 1 96.75 93 SER B C 1
ATOM 2458 O O . SER B 1 93 ? -21.812 4.438 6.414 1 96.75 93 SER B O 1
ATOM 2460 N N . PHE B 1 94 ? -20.062 3.127 6.645 1 95.75 94 PHE B N 1
ATOM 2461 C CA . PHE B 1 94 ? -19.719 3.713 7.934 1 95.75 94 PHE B CA 1
ATOM 2462 C C . PHE B 1 94 ? -19.141 5.113 7.754 1 95.75 94 PHE B C 1
ATOM 2464 O O . PHE B 1 94 ? -19.297 5.973 8.617 1 95.75 94 PHE B O 1
ATOM 2471 N N . CYS B 1 95 ? -18.422 5.348 6.66 1 94 95 CYS B N 1
ATOM 2472 C CA . CYS B 1 95 ? -17.906 6.688 6.402 1 94 95 CYS B CA 1
ATOM 2473 C C . CYS B 1 95 ? -19.047 7.66 6.105 1 94 95 CYS B C 1
ATOM 2475 O O . CYS B 1 95 ? -18.922 8.859 6.371 1 94 95 CYS B O 1
ATOM 2477 N N . LEU B 1 96 ? -20.141 7.16 5.625 1 94.19 96 LEU B N 1
ATOM 2478 C CA . LEU B 1 96 ? -21.266 8.031 5.293 1 94.19 96 LEU B CA 1
ATOM 2479 C C . LEU B 1 96 ? -22.172 8.234 6.5 1 94.19 96 LEU B C 1
ATOM 2481 O O . LEU B 1 96 ? -22.953 9.18 6.543 1 94.19 96 LEU B O 1
ATOM 2485 N N . LEU B 1 97 ? -22 7.434 7.496 1 89.5 97 LEU B N 1
ATOM 2486 C CA . LEU B 1 97 ? -22.906 7.434 8.641 1 89.5 97 LEU B CA 1
ATOM 2487 C C . LEU B 1 97 ? -22.844 8.766 9.375 1 89.5 97 LEU B C 1
ATOM 2489 O O . LEU B 1 97 ? -23.891 9.328 9.734 1 89.5 97 LEU B O 1
ATOM 2493 N N . PRO B 1 98 ? -21.672 9.32 9.633 1 85.12 98 PRO B N 1
ATOM 2494 C CA . PRO B 1 98 ? -21.609 10.578 10.383 1 85.12 98 PRO B CA 1
ATOM 2495 C C . PRO B 1 98 ? -22.328 11.719 9.672 1 85.12 98 PRO B C 1
ATOM 2497 O O . PRO B 1 98 ? -22.703 12.703 10.312 1 85.12 98 PRO B O 1
ATOM 2500 N N . VAL B 1 99 ? -22.484 11.625 8.391 1 83.06 99 VAL B N 1
ATOM 2501 C CA . VAL B 1 99 ? -23.156 12.672 7.621 1 83.06 99 VAL B CA 1
ATOM 2502 C C . VAL B 1 99 ? -24.609 12.781 8.047 1 83.06 99 VAL B C 1
ATOM 2504 O O . VAL B 1 99 ? -25.203 13.859 8 1 83.06 99 VAL B O 1
ATOM 2507 N N . PHE B 1 100 ? -25.109 11.734 8.531 1 83.06 100 PHE B N 1
ATOM 2508 C CA . PHE B 1 100 ? -26.516 11.688 8.891 1 83.06 100 PHE B CA 1
ATOM 2509 C C . PHE B 1 100 ? -26.703 11.82 10.398 1 83.06 100 PHE B C 1
ATOM 2511 O O . PHE B 1 100 ? -27.828 11.836 10.891 1 83.06 100 PHE B O 1
ATOM 2518 N N . LEU B 1 101 ? -25.578 11.844 11.102 1 77 101 LEU B N 1
ATOM 2519 C CA . LEU B 1 101 ? -25.688 11.906 12.555 1 77 101 LEU B CA 1
ATOM 2520 C C . LEU B 1 101 ? -25.578 13.344 13.047 1 77 101 LEU B C 1
ATOM 2522 O O . LEU B 1 101 ? -24.922 14.172 12.406 1 77 101 LEU B O 1
ATOM 2526 N N . PRO B 1 102 ? -26.328 13.633 14.125 1 67.12 102 PRO B N 1
ATOM 2527 C CA . PRO B 1 102 ? -26.297 14.992 14.672 1 67.12 102 PRO B CA 1
ATOM 2528 C C . PRO B 1 102 ? -24.891 15.422 15.078 1 67.12 102 PRO B C 1
ATOM 2530 O O . PRO B 1 102 ? -24.094 14.594 15.516 1 67.12 102 PRO B O 1
ATOM 2533 N N . ALA B 1 103 ? -24.516 16.578 14.703 1 62.5 103 ALA B N 1
ATOM 2534 C CA . ALA B 1 103 ? -23.203 17.203 14.898 1 62.5 103 ALA B CA 1
ATOM 2535 C C . ALA B 1 103 ? -22.781 17.141 16.359 1 62.5 103 ALA B C 1
ATOM 2537 O O . ALA B 1 103 ? -21.594 17.203 16.688 1 62.5 103 ALA B O 1
ATOM 2538 N N . ASN B 1 104 ? -23.688 17 17.281 1 58.12 104 ASN B N 1
ATOM 2539 C CA . ASN B 1 104 ? -23.391 17.094 18.703 1 58.12 104 ASN B CA 1
ATOM 2540 C C . ASN B 1 104 ? -22.641 15.852 19.188 1 58.12 104 ASN B C 1
ATOM 2542 O O . ASN B 1 104 ? -22.188 15.805 20.328 1 58.12 104 ASN B O 1
ATOM 2546 N N . LEU B 1 105 ? -22.656 14.867 18.359 1 54.25 105 LEU B N 1
ATOM 2547 C CA . LEU B 1 105 ? -22.031 13.641 18.844 1 54.25 105 LEU B CA 1
ATOM 2548 C C . LEU B 1 105 ? -20.547 13.617 18.469 1 54.25 105 LEU B C 1
ATOM 2550 O O . LEU B 1 105 ? -20.188 13.812 17.312 1 54.25 105 LEU B O 1
ATOM 2554 N N . LYS B 1 106 ? -19.562 14.148 19.25 1 57.81 106 LYS B N 1
ATOM 2555 C CA . LYS B 1 106 ? -18.125 14.25 19.062 1 57.81 106 LYS B CA 1
ATOM 2556 C C . LYS B 1 106 ? -17.547 12.945 18.516 1 57.81 106 LYS B C 1
ATOM 2558 O O . LYS B 1 106 ? -16.594 12.961 17.734 1 57.81 106 LYS B O 1
ATOM 2563 N N . SER B 1 107 ? -18.328 11.758 18.625 1 73.06 107 SER B N 1
ATOM 2564 C CA . SER B 1 107 ? -17.625 10.484 18.641 1 73.06 107 SER B CA 1
ATOM 2565 C C . SER B 1 107 ? -17.953 9.656 17.406 1 73.06 107 SER B C 1
ATOM 2567 O O . SER B 1 107 ? -17.219 8.727 17.062 1 73.06 107 SER B O 1
ATOM 2569 N N . PRO B 1 108 ? -18.828 10.227 16.562 1 81.25 108 PRO B N 1
ATOM 2570 C CA . PRO B 1 108 ? -19.172 9.312 15.477 1 81.25 108 PRO B CA 1
ATOM 2571 C C . PRO B 1 108 ? -18.156 9.336 14.336 1 81.25 108 PRO B C 1
ATOM 2573 O O . PRO B 1 108 ? -17.906 8.305 13.703 1 81.25 108 PRO B O 1
ATOM 2576 N N . ALA B 1 109 ? -17.516 10.477 14.25 1 88.06 109 ALA B N 1
ATOM 2577 C CA . ALA B 1 109 ? -16.547 10.602 13.164 1 88.06 109 ALA B CA 1
ATOM 2578 C C . ALA B 1 109 ? -15.336 9.703 13.398 1 88.06 109 ALA B C 1
ATOM 2580 O O . ALA B 1 109 ? -14.844 9.055 12.477 1 88.06 109 ALA B O 1
ATOM 2581 N N . LEU B 1 110 ? -14.992 9.688 14.617 1 91.06 110 LEU B N 1
ATOM 2582 C CA . LEU B 1 110 ? -13.844 8.852 14.938 1 91.06 110 LEU B CA 1
ATOM 2583 C C . LEU B 1 110 ? -14.188 7.371 14.781 1 91.06 110 LEU B C 1
ATOM 2585 O O . LEU B 1 110 ? -13.406 6.602 14.211 1 91.06 110 LEU B O 1
ATOM 2589 N N . ALA B 1 111 ? -15.297 7.023 15.305 1 92.06 111 ALA B N 1
ATOM 2590 C CA . ALA B 1 111 ? -15.727 5.633 15.203 1 92.06 111 ALA B CA 1
ATOM 2591 C C . ALA B 1 111 ? -15.844 5.207 13.742 1 92.06 111 ALA B C 1
ATOM 2593 O O . ALA B 1 111 ? -15.398 4.121 13.367 1 92.06 111 ALA B O 1
ATOM 2594 N N . ALA B 1 112 ? -16.438 6.066 12.977 1 93.5 112 ALA B N 1
ATOM 2595 C CA . ALA B 1 112 ? -16.578 5.801 11.547 1 93.5 112 ALA B CA 1
ATOM 2596 C C . ALA B 1 112 ? -15.211 5.668 10.875 1 93.5 112 ALA B C 1
ATOM 2598 O O . ALA B 1 112 ? -15.008 4.773 10.055 1 93.5 112 ALA B O 1
ATOM 2599 N N . SER B 1 113 ? -14.359 6.508 11.289 1 94.5 113 SER B N 1
ATOM 2600 C CA . SER B 1 113 ? -13.016 6.48 10.719 1 94.5 113 SER B CA 1
ATOM 2601 C C . SER B 1 113 ? -12.273 5.207 11.109 1 94.5 113 SER B C 1
ATOM 2603 O O . SER B 1 113 ? -11.523 4.652 10.305 1 94.5 113 SER B O 1
ATOM 2605 N N . LEU B 1 114 ? -12.508 4.73 12.32 1 96.31 114 LEU B N 1
ATOM 2606 C CA . LEU B 1 114 ? -11.836 3.521 12.789 1 96.31 114 LEU B CA 1
ATOM 2607 C C . LEU B 1 114 ? -12.312 2.299 12.008 1 96.31 114 LEU B C 1
ATOM 2609 O O . LEU B 1 114 ? -11.5 1.48 11.578 1 96.31 114 LEU B O 1
ATOM 2613 N N . ILE B 1 115 ? -13.531 2.229 11.797 1 97.06 115 ILE B N 1
ATOM 2614 C CA . ILE B 1 115 ? -14.094 1.103 11.062 1 97.06 115 ILE B CA 1
ATOM 2615 C C . ILE B 1 115 ? -13.664 1.182 9.594 1 97.06 115 ILE B C 1
ATOM 2617 O O . ILE B 1 115 ? -13.297 0.17 8.992 1 97.06 115 ILE B O 1
ATOM 2621 N N . GLY B 1 116 ? -13.773 2.412 9.07 1 96.94 116 GLY B N 1
ATOM 2622 C CA . GLY B 1 116 ? -13.305 2.604 7.707 1 96.94 116 GLY B CA 1
ATOM 2623 C C . GLY B 1 116 ? -11.852 2.229 7.516 1 96.94 116 GLY B C 1
ATOM 2624 O O . GLY B 1 116 ? -11.492 1.585 6.527 1 96.94 116 GLY B O 1
ATOM 2625 N N . LYS B 1 117 ? -11.07 2.615 8.484 1 96.38 117 LYS B N 1
ATOM 2626 C CA . LYS B 1 117 ? -9.641 2.326 8.414 1 96.38 117 LYS B CA 1
ATOM 2627 C C . LYS B 1 117 ? -9.383 0.826 8.516 1 96.38 117 LYS B C 1
ATOM 2629 O O . LYS B 1 117 ? -8.547 0.283 7.785 1 96.38 117 LYS B O 1
ATOM 2634 N N . PHE B 1 118 ? -10.094 0.184 9.398 1 97.44 118 PHE B N 1
ATOM 2635 C CA . PHE B 1 118 ? -9.992 -1.264 9.531 1 97.44 118 PHE B CA 1
ATOM 2636 C C . PHE B 1 118 ? -10.32 -1.959 8.219 1 97.44 118 PHE B C 1
ATOM 2638 O O . PHE B 1 118 ? -9.539 -2.783 7.734 1 97.44 118 PHE B O 1
ATOM 2645 N N . CYS B 1 119 ? -11.391 -1.573 7.633 1 97.88 119 CYS B N 1
ATOM 2646 C CA . CYS B 1 119 ? -11.867 -2.211 6.41 1 97.88 119 CYS B CA 1
ATOM 2647 C C . CYS B 1 119 ? -10.961 -1.883 5.234 1 97.88 119 CYS B C 1
ATOM 2649 O O . CYS B 1 119 ? -10.711 -2.734 4.375 1 97.88 119 CYS B O 1
ATOM 2651 N N . SER B 1 120 ? -10.516 -0.667 5.184 1 96.56 120 SER B N 1
ATOM 2652 C CA . SER B 1 120 ? -9.648 -0.282 4.078 1 96.56 120 SER B CA 1
ATOM 2653 C C . SER B 1 120 ? -8.289 -0.961 4.184 1 96.56 120 SER B C 1
ATOM 2655 O O . SER B 1 120 ? -7.691 -1.333 3.168 1 96.56 120 SER B O 1
ATOM 2657 N N . ALA B 1 121 ? -7.801 -1.178 5.402 1 94.88 121 ALA B N 1
ATOM 2658 C CA . ALA B 1 121 ? -6.539 -1.888 5.602 1 94.88 121 ALA B CA 1
ATOM 2659 C C . ALA B 1 121 ? -6.656 -3.346 5.164 1 94.88 121 ALA B C 1
ATOM 2661 O O . ALA B 1 121 ? -5.801 -3.854 4.438 1 94.88 121 ALA B O 1
ATOM 2662 N N . ALA B 1 122 ? -7.672 -3.953 5.562 1 94.94 122 ALA B N 1
ATOM 2663 C CA . ALA B 1 122 ? -7.934 -5.328 5.152 1 94.94 122 ALA B CA 1
ATOM 2664 C C . ALA B 1 122 ? -8.148 -5.422 3.645 1 94.94 122 ALA B C 1
ATOM 2666 O O . ALA B 1 122 ? -7.629 -6.332 2.992 1 94.94 122 ALA B O 1
ATOM 2667 N N . GLY B 1 123 ? -8.891 -4.496 3.172 1 94.06 123 GLY B N 1
ATOM 2668 C CA . GLY B 1 123 ? -9.164 -4.477 1.744 1 94.06 123 GLY B CA 1
ATOM 2669 C C . GLY B 1 123 ? -7.914 -4.32 0.898 1 94.06 123 GLY B C 1
ATOM 2670 O O . GLY B 1 123 ? -7.828 -4.871 -0.2 1 94.06 123 GLY B O 1
ATOM 2671 N N . PHE B 1 124 ? -7.012 -3.615 1.414 1 89.62 124 PHE B N 1
ATOM 2672 C CA . PHE B 1 124 ? -5.766 -3.387 0.69 1 89.62 124 PHE B CA 1
ATOM 2673 C C . PHE B 1 124 ? -4.992 -4.688 0.516 1 89.62 124 PHE B C 1
ATOM 2675 O O . PHE B 1 124 ? -4.449 -4.953 -0.558 1 89.62 124 PHE B O 1
ATOM 2682 N N . MET B 1 125 ? -4.973 -5.445 1.478 1 86.06 125 MET B N 1
ATOM 2683 C CA . MET B 1 125 ? -4.312 -6.746 1.41 1 86.06 125 MET B CA 1
ATOM 2684 C C . MET B 1 125 ? -5.004 -7.656 0.401 1 86.06 125 MET B C 1
ATOM 2686 O O . MET B 1 125 ? -4.344 -8.32 -0.397 1 86.06 125 MET B O 1
ATOM 2690 N N . VAL B 1 126 ? -6.25 -7.574 0.4 1 88.62 126 VAL B N 1
ATOM 2691 C CA . VAL B 1 126 ? -7.043 -8.461 -0.448 1 88.62 126 VAL B CA 1
ATOM 2692 C C . VAL B 1 126 ? -6.918 -8.023 -1.907 1 88.62 126 VAL B C 1
ATOM 2694 O O . VAL B 1 126 ? -6.742 -8.859 -2.797 1 88.62 126 VAL B O 1
ATOM 2697 N N . ILE B 1 127 ? -6.949 -6.707 -2.102 1 90.69 127 ILE B N 1
ATOM 2698 C CA . ILE B 1 127 ? -6.992 -6.215 -3.475 1 90.69 127 ILE B CA 1
ATOM 2699 C C . ILE B 1 127 ? -5.66 -6.496 -4.164 1 90.69 127 ILE B C 1
ATOM 2701 O O . ILE B 1 127 ? -5.625 -6.766 -5.367 1 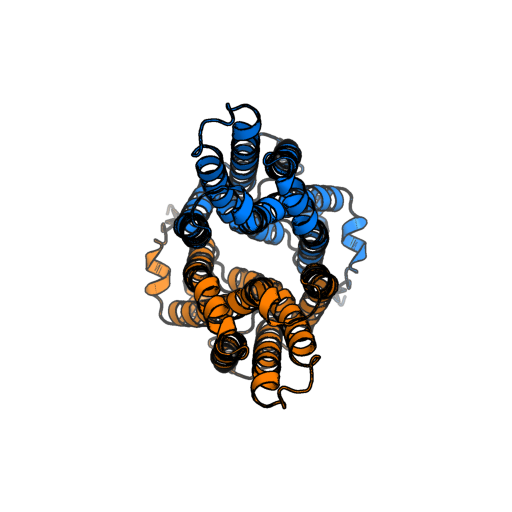90.69 127 ILE B O 1
ATOM 2705 N N . TYR B 1 128 ? -4.625 -6.43 -3.461 1 85.12 128 TYR B N 1
ATOM 2706 C CA . TYR B 1 128 ? -3.324 -6.75 -4.039 1 85.12 128 TYR B CA 1
ATOM 2707 C C . TYR B 1 128 ? -3.264 -8.211 -4.473 1 85.12 128 TYR B C 1
ATOM 2709 O O . TYR B 1 128 ? -2.801 -8.516 -5.574 1 85.12 128 TYR B O 1
ATOM 2717 N N . GLN B 1 129 ? -3.697 -9.031 -3.625 1 82.75 129 GLN B N 1
ATOM 2718 C CA . GLN B 1 129 ? -3.703 -10.453 -3.943 1 82.75 129 GLN B CA 1
ATOM 2719 C C . GLN B 1 129 ? -4.656 -10.758 -5.098 1 82.75 129 GLN B C 1
ATOM 2721 O O . GLN B 1 129 ? -4.344 -11.57 -5.973 1 82.75 129 GLN B O 1
ATOM 2726 N N . GLN B 1 130 ? -5.746 -10.141 -5.031 1 86.94 130 GLN B N 1
ATOM 2727 C CA . GLN B 1 130 ? -6.73 -10.312 -6.094 1 86.94 130 GLN B CA 1
ATOM 2728 C C . GLN B 1 130 ? -6.156 -9.898 -7.445 1 86.94 130 GLN B C 1
ATOM 2730 O O . GLN B 1 130 ? -6.32 -10.609 -8.438 1 86.94 130 GLN B O 1
ATOM 2735 N N . ALA B 1 131 ? -5.5 -8.836 -7.508 1 87.19 131 ALA B N 1
ATOM 2736 C CA . ALA B 1 131 ? -4.875 -8.352 -8.734 1 87.19 131 ALA B CA 1
ATOM 2737 C C . ALA B 1 131 ? -3.783 -9.305 -9.211 1 87.19 131 ALA B C 1
ATOM 2739 O O . ALA B 1 131 ? -3.695 -9.617 -10.398 1 87.19 131 ALA B O 1
ATOM 2740 N N . ALA B 1 132 ? -3.025 -9.805 -8.32 1 79 132 ALA B N 1
ATOM 2741 C CA . ALA B 1 132 ? -1.933 -10.719 -8.648 1 79 132 ALA B CA 1
ATOM 2742 C C . ALA B 1 132 ? -2.465 -12.031 -9.211 1 79 132 ALA B C 1
ATOM 2744 O O . ALA B 1 132 ? -1.811 -12.68 -10.031 1 79 132 ALA B O 1
ATOM 2745 N N . GLU B 1 133 ? -3.611 -12.43 -8.781 1 79.25 133 GLU B N 1
ATOM 2746 C CA . GLU B 1 133 ? -4.191 -13.711 -9.18 1 79.25 133 GLU B CA 1
ATOM 2747 C C . GLU B 1 133 ? -4.988 -13.578 -10.469 1 79.25 133 GLU B C 1
ATOM 2749 O O . GLU B 1 133 ? -5.109 -14.539 -11.234 1 79.25 133 GLU B O 1
ATOM 2754 N N . LEU B 1 134 ? -5.523 -12.438 -10.664 1 83.81 134 LEU B N 1
ATOM 2755 C CA . LEU B 1 134 ? -6.422 -12.258 -11.805 1 83.81 134 LEU B CA 1
ATOM 2756 C C . LEU B 1 134 ? -5.637 -11.906 -13.062 1 83.81 134 LEU B C 1
ATOM 2758 O O . LEU B 1 134 ? -6.062 -12.227 -14.172 1 83.81 134 LEU B O 1
ATOM 2762 N N . TYR B 1 135 ? -4.551 -11.234 -12.891 1 84.69 135 TYR B N 1
ATOM 2763 C CA . TYR B 1 135 ? -3.744 -10.844 -14.039 1 84.69 135 TYR B CA 1
ATOM 2764 C C . TYR B 1 135 ? -2.764 -11.945 -14.422 1 84.69 135 TYR B C 1
ATOM 2766 O O . TYR B 1 135 ? -2.104 -12.523 -13.555 1 84.69 135 TYR B O 1
ATOM 2774 N N . PRO B 1 136 ? -2.768 -12.234 -15.719 1 81.06 136 PRO B N 1
ATOM 2775 C CA . PRO B 1 136 ? -1.752 -13.195 -16.156 1 81.06 136 PRO B CA 1
ATOM 2776 C C . PRO B 1 136 ? -0.331 -12.734 -15.836 1 81.06 136 PRO B C 1
ATOM 2778 O O . PRO B 1 136 ? -0.071 -11.531 -15.758 1 81.06 136 PRO B O 1
ATOM 2781 N N . THR B 1 137 ? 0.516 -13.609 -15.695 1 72.12 137 THR B N 1
ATOM 2782 C CA . THR B 1 137 ? 1.891 -13.352 -15.289 1 72.12 137 THR B CA 1
ATOM 2783 C C . THR B 1 137 ? 2.539 -12.312 -16.203 1 72.12 137 THR B C 1
ATOM 2785 O O . THR B 1 137 ? 3.238 -11.414 -15.734 1 72.12 137 THR B O 1
ATOM 2788 N N . ALA B 1 138 ? 2.244 -12.391 -17.469 1 74.81 138 ALA B N 1
ATOM 2789 C CA . ALA B 1 138 ? 2.898 -11.555 -18.469 1 74.81 138 ALA B CA 1
ATOM 2790 C C . ALA B 1 138 ? 2.498 -10.086 -18.312 1 74.81 138 ALA B C 1
ATOM 2792 O O . ALA B 1 138 ? 3.266 -9.188 -18.656 1 74.81 138 ALA B O 1
ATOM 2793 N N . VAL B 1 139 ? 1.302 -9.836 -17.766 1 82.12 139 VAL B N 1
ATOM 2794 C CA . VAL B 1 139 ? 0.816 -8.461 -17.719 1 82.12 139 VAL B CA 1
ATOM 2795 C C . VAL B 1 139 ? 0.487 -8.086 -16.281 1 82.12 139 VAL B C 1
ATOM 2797 O O . VAL B 1 139 ? -0.1 -7.027 -16.031 1 82.12 139 VAL B O 1
ATOM 2800 N N . ARG B 1 140 ? 0.879 -8.836 -15.367 1 81.25 140 ARG B N 1
ATOM 2801 C CA . ARG B 1 140 ? 0.559 -8.633 -13.953 1 81.25 140 ARG B CA 1
ATOM 2802 C C . ARG B 1 140 ? 1.15 -7.324 -13.438 1 81.25 140 ARG B C 1
ATOM 2804 O O . ARG B 1 140 ? 0.447 -6.516 -12.836 1 81.25 140 ARG B O 1
ATOM 2811 N N . SER B 1 141 ? 2.389 -7.176 -13.742 1 81.94 141 SER B N 1
ATOM 2812 C CA . SER B 1 141 ? 3.062 -5.984 -13.234 1 81.94 141 SER B CA 1
ATOM 2813 C C . SER B 1 141 ? 2.441 -4.715 -13.805 1 81.94 141 SER B C 1
ATOM 2815 O O . SER B 1 141 ? 2.297 -3.717 -13.094 1 81.94 141 SER B O 1
ATOM 2817 N N . ILE B 1 142 ? 2.029 -4.746 -14.945 1 84.44 142 ILE B N 1
ATOM 2818 C CA . ILE B 1 142 ? 1.441 -3.582 -15.594 1 84.44 142 ILE B CA 1
ATOM 2819 C C . ILE B 1 142 ? 0.043 -3.33 -15.039 1 84.44 142 ILE B C 1
ATOM 2821 O O . ILE B 1 142 ? -0.344 -2.182 -14.812 1 84.44 142 ILE B O 1
ATOM 2825 N N . GLY B 1 143 ? -0.718 -4.379 -14.945 1 88.38 143 GLY B N 1
ATOM 2826 C CA . GLY B 1 143 ? -2.037 -4.238 -14.352 1 88.38 143 GLY B CA 1
ATOM 2827 C C . GLY B 1 143 ? -2.004 -3.619 -12.969 1 88.38 143 GLY B C 1
ATOM 2828 O O . GLY B 1 143 ? -2.771 -2.699 -12.68 1 88.38 143 GLY B O 1
ATOM 2829 N N . ILE B 1 144 ? -1.125 -4.078 -12.164 1 88.12 144 ILE B N 1
ATOM 2830 C CA . ILE B 1 144 ? -0.989 -3.564 -10.805 1 88.12 144 ILE B CA 1
ATOM 2831 C C . ILE B 1 144 ? -0.507 -2.117 -10.844 1 88.12 144 ILE B C 1
ATOM 2833 O O . ILE B 1 144 ? -0.993 -1.272 -10.094 1 88.12 144 ILE B O 1
ATOM 2837 N N . ALA B 1 145 ? 0.38 -1.857 -11.781 1 87.88 145 ALA B N 1
ATOM 2838 C CA . ALA B 1 145 ? 0.883 -0.493 -11.922 1 87.88 145 ALA B CA 1
ATOM 2839 C C . ALA B 1 145 ? -0.237 0.468 -12.305 1 87.88 145 ALA B C 1
ATOM 2841 O O . ALA B 1 145 ? -0.307 1.588 -11.797 1 87.88 145 ALA B O 1
ATOM 2842 N N . ILE B 1 146 ? -1.048 0.087 -13.164 1 90.94 146 ILE B N 1
ATOM 2843 C CA . ILE B 1 146 ? -2.158 0.928 -13.594 1 90.94 146 ILE B CA 1
ATOM 2844 C C . ILE B 1 146 ? -3.092 1.197 -12.414 1 90.94 146 ILE B C 1
ATOM 2846 O O . ILE B 1 146 ? -3.467 2.346 -12.164 1 90.94 146 ILE B O 1
ATOM 2850 N N . GLY B 1 147 ? -3.463 0.163 -11.742 1 92.44 147 GLY B N 1
ATOM 2851 C CA . GLY B 1 147 ? -4.289 0.334 -10.555 1 92.44 147 GLY B CA 1
ATOM 2852 C C . GLY B 1 147 ? -3.676 1.266 -9.531 1 92.44 147 GLY B C 1
ATOM 2853 O O . GLY B 1 147 ? -4.355 2.141 -8.992 1 92.44 147 GLY B O 1
ATOM 2854 N N . SER B 1 148 ? -2.438 1.125 -9.312 1 90.62 148 SER B N 1
ATOM 2855 C CA . SER B 1 148 ? -1.722 1.94 -8.336 1 90.62 148 SER B CA 1
ATOM 2856 C C . SER B 1 148 ? -1.632 3.393 -8.789 1 90.62 148 SER B C 1
ATOM 2858 O O . SER B 1 148 ? -1.79 4.312 -7.98 1 90.62 148 SER B O 1
ATOM 2860 N N . THR B 1 149 ? -1.427 3.582 -10.078 1 92.44 149 THR B N 1
ATOM 2861 C CA . THR B 1 149 ? -1.287 4.934 -10.617 1 92.44 149 THR B CA 1
ATOM 2862 C C . THR B 1 149 ? -2.613 5.684 -10.547 1 92.44 149 THR B C 1
ATOM 2864 O O . THR B 1 149 ? -2.658 6.836 -10.117 1 92.44 149 THR B O 1
ATOM 2867 N N . VAL B 1 150 ? -3.619 5.031 -10.953 1 94.62 150 VAL B N 1
ATOM 2868 C CA . VAL B 1 150 ? -4.934 5.664 -10.906 1 94.62 150 VAL B CA 1
ATOM 2869 C C . VAL B 1 150 ? -5.297 5.996 -9.461 1 94.62 150 VAL B C 1
ATOM 2871 O O . VAL B 1 150 ? -5.844 7.062 -9.18 1 94.62 150 VAL B O 1
ATOM 2874 N N . SER B 1 151 ? -5 5.117 -8.578 1 94 151 SER B N 1
ATOM 2875 C CA . SER B 1 151 ? -5.258 5.359 -7.164 1 94 151 SER B CA 1
ATOM 2876 C C . SER B 1 151 ? -4.441 6.535 -6.645 1 94 151 SER B C 1
ATOM 2878 O O . SER B 1 151 ? -4.934 7.332 -5.844 1 94 151 SER B O 1
ATOM 2880 N N . ALA B 1 152 ? -3.27 6.629 -7.141 1 91.06 152 ALA B N 1
ATOM 2881 C CA . ALA B 1 152 ? -2.402 7.727 -6.723 1 91.06 152 ALA B CA 1
ATOM 2882 C C . ALA B 1 152 ? -2.977 9.07 -7.152 1 91.06 152 ALA B C 1
ATOM 2884 O O . ALA B 1 152 ? -2.871 10.062 -6.418 1 91.06 152 ALA B O 1
ATOM 2885 N N . ILE B 1 153 ? -3.52 9.102 -8.203 1 94.62 153 ILE B N 1
ATOM 2886 C CA . ILE B 1 153 ? -4.137 10.328 -8.695 1 94.62 153 ILE B CA 1
ATOM 2887 C C . ILE B 1 153 ? -5.27 10.75 -7.762 1 94.62 153 ILE B C 1
ATOM 2889 O O . ILE B 1 153 ? -5.391 11.93 -7.414 1 94.62 153 ILE B O 1
ATOM 2893 N N . ALA B 1 154 ? -6.07 9.812 -7.371 1 94.31 154 ALA B N 1
ATOM 2894 C CA . ALA B 1 154 ? -7.156 10.109 -6.438 1 94.31 154 ALA B CA 1
ATOM 2895 C C . ALA B 1 154 ? -6.609 10.57 -5.09 1 94.31 154 ALA B C 1
ATOM 2897 O O . ALA B 1 154 ? -7.148 11.5 -4.484 1 94.31 154 ALA B O 1
ATOM 2898 N N . ILE B 1 155 ? -5.547 9.961 -4.668 1 90.62 155 ILE B N 1
ATOM 2899 C CA . ILE B 1 155 ? -4.961 10.281 -3.369 1 90.62 155 ILE B CA 1
ATOM 2900 C C . ILE B 1 155 ? -4.355 11.68 -3.402 1 90.62 155 ILE B C 1
ATOM 2902 O O . ILE B 1 155 ? -4.414 12.414 -2.412 1 90.62 155 ILE B O 1
ATOM 2906 N N . ILE B 1 156 ? -3.867 12.094 -4.523 1 91.69 156 ILE B N 1
ATOM 2907 C CA . ILE B 1 156 ? -3.301 13.422 -4.695 1 91.69 156 ILE B CA 1
ATOM 2908 C C . ILE B 1 156 ? -4.359 14.477 -4.387 1 91.69 156 ILE B C 1
ATOM 2910 O O . ILE B 1 156 ? -4.051 15.539 -3.836 1 91.69 156 ILE B O 1
ATOM 2914 N N . CYS B 1 157 ? -5.57 14.211 -4.57 1 93.06 157 CYS B N 1
ATOM 2915 C CA . CYS B 1 157 ? -6.664 15.164 -4.395 1 93.06 157 CYS B CA 1
ATOM 2916 C C . CYS B 1 157 ? -7.117 15.211 -2.939 1 93.06 157 CYS B C 1
ATOM 2918 O O . CYS B 1 157 ? -7.844 16.125 -2.541 1 93.06 157 CYS B O 1
ATOM 2920 N N . MET B 1 158 ? -6.617 14.328 -2.188 1 91.38 158 MET B N 1
ATOM 2921 C CA . MET B 1 158 ? -7.207 14.141 -0.866 1 91.38 158 MET B CA 1
ATOM 2922 C C . MET B 1 158 ? -6.918 15.328 0.037 1 91.38 158 MET B C 1
ATOM 2924 O O . MET B 1 158 ? -7.801 15.805 0.755 1 91.38 158 MET B O 1
ATOM 2928 N N . PRO B 1 159 ? -5.73 15.93 0.021 1 88.19 159 PRO B N 1
ATOM 2929 C CA . PRO B 1 159 ? -5.508 17.078 0.902 1 88.19 159 PRO B CA 1
ATOM 2930 C C . PRO B 1 159 ? -6.438 18.25 0.591 1 88.19 159 PRO B C 1
ATOM 2932 O O . PRO B 1 159 ? -6.832 18.984 1.497 1 88.19 159 PRO B O 1
ATOM 2935 N N . TYR B 1 160 ? -6.789 18.328 -0.642 1 90.56 160 TYR B N 1
ATOM 2936 C CA . TYR B 1 160 ? -7.707 19.391 -1.038 1 90.56 160 TYR B CA 1
ATOM 2937 C C . TYR B 1 16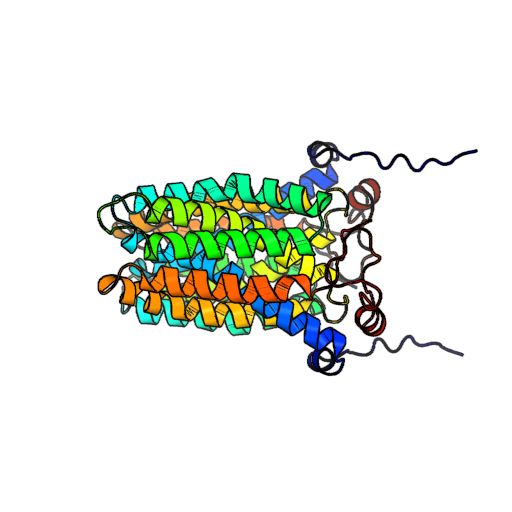0 ? -9.125 19.094 -0.549 1 90.56 160 TYR B C 1
ATOM 2939 O O . TYR B 1 160 ? -9.828 20 -0.104 1 90.56 160 TYR B O 1
ATOM 2947 N N . ILE B 1 161 ? -9.477 17.875 -0.611 1 93.62 161 ILE B N 1
ATOM 2948 C CA . ILE B 1 161 ? -10.781 17.453 -0.109 1 93.62 161 ILE B CA 1
ATOM 2949 C C . ILE B 1 161 ? -10.828 17.625 1.408 1 93.62 161 ILE B C 1
ATOM 2951 O O . ILE B 1 161 ? -11.828 18.078 1.961 1 93.62 161 ILE B O 1
ATOM 2955 N N . VAL B 1 162 ? -9.773 17.297 2.051 1 91.56 162 VAL B N 1
ATOM 2956 C CA . VAL B 1 162 ? -9.672 17.422 3.502 1 91.56 162 VAL B CA 1
ATOM 2957 C C . VAL B 1 162 ? -9.734 18.891 3.91 1 91.56 162 VAL B C 1
ATOM 2959 O O . VAL B 1 162 ? -10.328 19.234 4.938 1 91.56 162 VAL B O 1
ATOM 2962 N N . TYR B 1 163 ? -9.094 19.719 3.074 1 91.69 163 TYR B N 1
ATOM 2963 C CA . TYR B 1 163 ? -9.141 21.156 3.35 1 91.69 163 TYR B CA 1
ATOM 2964 C C . TYR B 1 163 ? -10.578 21.656 3.334 1 91.69 163 TYR B C 1
ATOM 2966 O O . TYR B 1 163 ? -10.945 22.516 4.141 1 91.69 163 TYR B O 1
ATOM 2974 N N . LEU B 1 164 ? -11.375 21.141 2.482 1 92.06 164 LEU B N 1
ATOM 2975 C CA . LEU B 1 164 ? -12.781 21.516 2.426 1 92.06 164 LEU B CA 1
ATOM 2976 C C . LEU B 1 164 ? -13.508 21.094 3.699 1 92.06 164 LEU B C 1
ATOM 2978 O O . LEU B 1 164 ? -14.586 21.609 4 1 92.06 164 LEU B O 1
ATOM 2982 N N . GLY B 1 165 ? -12.93 20.188 4.426 1 88.5 165 GLY B N 1
ATOM 2983 C CA . GLY B 1 165 ? -13.477 19.75 5.699 1 88.5 165 GLY B CA 1
ATOM 2984 C C . GLY B 1 165 ? -13.477 20.844 6.754 1 88.5 165 GLY B C 1
ATOM 2985 O O . GLY B 1 165 ? -14.203 20.75 7.746 1 88.5 165 GLY B O 1
ATOM 2986 N N . THR B 1 166 ? -12.648 21.875 6.562 1 86.88 166 THR B N 1
ATOM 2987 C CA . THR B 1 166 ? -12.641 23.016 7.488 1 86.88 166 THR B CA 1
ATOM 2988 C C . THR B 1 166 ? -13.945 23.797 7.398 1 86.88 166 THR B C 1
ATOM 2990 O O . THR B 1 166 ? -14.383 24.406 8.375 1 86.88 166 THR B O 1
ATOM 2993 N N . TYR B 1 167 ? -14.555 23.719 6.215 1 89.44 167 TYR B N 1
ATOM 2994 C CA . TYR B 1 167 ? -15.828 24.391 6.016 1 89.44 167 TYR B CA 1
ATOM 2995 C C . TYR B 1 167 ? -17 23.5 6.41 1 89.44 167 TYR B C 1
ATOM 2997 O O . TYR B 1 167 ? -17.953 23.953 7.047 1 89.44 167 TYR B O 1
ATOM 3005 N N . ASN B 1 168 ? -16.922 22.281 5.973 1 88 168 ASN B N 1
ATOM 3006 C CA . ASN B 1 168 ? -17.891 21.234 6.305 1 88 168 ASN B CA 1
ATOM 3007 C C . ASN B 1 168 ? -17.188 19.906 6.605 1 88 168 ASN B C 1
ATOM 3009 O O . ASN B 1 168 ? -16.688 19.25 5.699 1 88 168 ASN B O 1
ATOM 3013 N N . LYS B 1 169 ? -17.203 19.547 7.875 1 85.06 169 LYS B N 1
ATOM 3014 C CA . LYS B 1 169 ? -16.453 18.406 8.367 1 85.06 169 LYS B CA 1
ATOM 3015 C C . LYS B 1 169 ? -16.891 17.109 7.688 1 85.06 169 LYS B C 1
ATOM 3017 O O . LYS B 1 169 ? -16.172 16.109 7.691 1 85.06 169 LYS B O 1
ATOM 3022 N N . TYR B 1 170 ? -18 17.094 6.945 1 88.5 170 TYR B N 1
ATOM 3023 C CA . TYR B 1 170 ? -18.547 15.867 6.395 1 88.5 170 TYR B CA 1
ATOM 3024 C C . TYR B 1 170 ? -18.109 15.68 4.945 1 88.5 170 TYR B C 1
ATOM 3026 O O . TYR B 1 170 ? -18.281 14.594 4.383 1 88.5 170 TYR B O 1
ATOM 3034 N N . ILE B 1 171 ? -17.531 16.625 4.355 1 92.62 171 ILE B N 1
ATOM 3035 C CA . ILE B 1 171 ? -17.188 16.594 2.941 1 92.62 171 ILE B CA 1
ATOM 3036 C C . ILE B 1 171 ? -16.188 15.461 2.688 1 92.62 171 ILE B C 1
ATOM 3038 O O . ILE B 1 171 ? -16.375 14.641 1.782 1 92.62 171 ILE B O 1
ATOM 3042 N N . PRO B 1 172 ? -15.133 15.344 3.51 1 94.06 172 PRO B N 1
ATOM 3043 C CA . PRO B 1 172 ? -14.211 14.234 3.268 1 94.06 172 PRO B CA 1
ATOM 3044 C C . PRO B 1 172 ? -14.875 12.867 3.434 1 94.06 172 PRO B C 1
ATOM 3046 O O . PRO B 1 172 ? -14.609 11.945 2.658 1 94.06 172 PRO B O 1
ATOM 3049 N N . PHE B 1 173 ? -15.75 12.766 4.32 1 94.56 173 PHE B N 1
ATOM 3050 C CA . PHE B 1 173 ? -16.438 11.508 4.566 1 94.56 173 PHE B CA 1
ATOM 3051 C C . PHE B 1 173 ? -17.375 11.164 3.408 1 94.56 173 PHE B C 1
ATOM 3053 O O . PHE B 1 173 ? -17.5 10 3.025 1 94.56 173 PHE B O 1
ATOM 3060 N N . LEU B 1 174 ? -17.984 12.18 2.861 1 94.94 174 LEU B N 1
ATOM 3061 C CA . LEU B 1 174 ? -18.859 11.977 1.715 1 94.94 174 LEU B CA 1
ATOM 3062 C C . LEU B 1 174 ? -18.078 11.492 0.503 1 94.94 174 LEU B C 1
ATOM 3064 O O . LEU B 1 174 ? -18.516 10.602 -0.217 1 94.94 174 LEU B O 1
ATOM 3068 N N . PHE B 1 175 ? -16.953 12.078 0.378 1 96.62 175 PHE B N 1
ATOM 3069 C CA . PHE B 1 175 ? -16.125 11.711 -0.756 1 96.62 175 PHE B CA 1
ATOM 3070 C C . PHE B 1 175 ? -15.609 10.281 -0.613 1 96.62 175 PHE B C 1
ATOM 3072 O O . PHE B 1 175 ? -15.758 9.469 -1.53 1 96.62 175 PHE B O 1
ATOM 3079 N N . ILE B 1 176 ? -15.062 9.922 0.533 1 97.19 176 ILE B N 1
ATOM 3080 C CA . ILE B 1 176 ? -14.5 8.602 0.794 1 97.19 176 ILE B CA 1
ATOM 3081 C C . ILE B 1 176 ? -15.609 7.555 0.774 1 97.19 176 ILE B C 1
ATOM 3083 O O . ILE B 1 176 ? -15.492 6.531 0.096 1 97.19 176 ILE B O 1
ATOM 3087 N N . GLY B 1 177 ? -16.625 7.852 1.485 1 97.38 177 GLY B N 1
ATOM 3088 C CA . GLY B 1 177 ? -17.734 6.922 1.546 1 97.38 177 GLY B CA 1
ATOM 3089 C C . GLY B 1 177 ? -18.406 6.695 0.2 1 97.38 177 GLY B C 1
ATOM 3090 O O . GLY B 1 177 ? -18.734 5.562 -0.152 1 97.38 177 GLY B O 1
ATOM 3091 N N . GLY B 1 178 ? -18.625 7.766 -0.493 1 97.31 178 GLY B N 1
ATOM 3092 C CA . GLY B 1 178 ? -19.219 7.652 -1.815 1 97.31 178 GLY B CA 1
ATOM 3093 C C . GLY B 1 178 ? -18.391 6.797 -2.766 1 97.31 178 GLY B C 1
ATOM 3094 O O . GLY B 1 178 ? -18.938 5.941 -3.465 1 97.31 178 GLY B O 1
ATOM 3095 N N . MET B 1 179 ? -17.156 7.008 -2.785 1 97.69 179 MET B N 1
ATOM 3096 C CA . MET B 1 179 ? -16.266 6.234 -3.656 1 97.69 179 MET B CA 1
ATOM 3097 C C . MET B 1 179 ? -16.297 4.758 -3.279 1 97.69 179 MET B C 1
ATOM 3099 O O . MET B 1 179 ? -16.328 3.889 -4.152 1 97.69 179 MET B O 1
ATOM 3103 N N . CYS B 1 180 ? -16.281 4.48 -2.01 1 98.06 180 CYS B N 1
ATOM 3104 C CA . CYS B 1 180 ? -16.297 3.104 -1.529 1 98.06 180 CYS B CA 1
ATOM 3105 C C . CYS B 1 180 ? -17.609 2.416 -1.889 1 98.06 180 CYS B C 1
ATOM 3107 O O . CYS B 1 180 ? -17.625 1.256 -2.303 1 98.06 180 CYS B O 1
ATOM 3109 N N . LEU B 1 181 ? -18.672 3.109 -1.777 1 97.75 181 LEU B N 1
ATOM 3110 C CA . LEU B 1 181 ? -19.969 2.516 -2.094 1 97.75 181 LEU B CA 1
ATOM 3111 C C . LEU B 1 181 ? -20.078 2.215 -3.584 1 97.75 181 LEU B C 1
ATOM 3113 O O . LEU B 1 181 ? -20.562 1.156 -3.973 1 97.75 181 LEU B O 1
ATOM 3117 N N . ILE B 1 182 ? -19.625 3.158 -4.395 1 97.5 182 ILE B N 1
ATOM 3118 C CA . ILE B 1 182 ? -19.656 2.949 -5.836 1 97.5 182 ILE B CA 1
ATOM 3119 C C . ILE B 1 182 ? -18.812 1.733 -6.199 1 97.5 182 ILE B C 1
ATOM 3121 O O . ILE B 1 182 ? -19.234 0.869 -6.961 1 97.5 182 ILE B O 1
ATOM 3125 N N . ALA B 1 183 ? -17.625 1.646 -5.652 1 97.12 183 ALA B N 1
ATOM 3126 C CA . ALA B 1 183 ? -16.734 0.514 -5.91 1 97.12 183 ALA B CA 1
ATOM 3127 C C . ALA B 1 183 ? -17.344 -0.789 -5.402 1 97.12 183 ALA B C 1
ATOM 3129 O O . ALA B 1 183 ? -17.234 -1.831 -6.047 1 97.12 183 ALA B O 1
ATOM 3130 N N . GLY B 1 184 ? -17.984 -0.709 -4.262 1 95.75 184 GLY B N 1
ATOM 3131 C CA . GLY B 1 184 ? -18.594 -1.89 -3.67 1 95.75 184 GLY B CA 1
ATOM 3132 C C . GLY B 1 184 ? -19.734 -2.461 -4.5 1 95.75 184 GLY B C 1
ATOM 3133 O O . GLY B 1 184 ? -19.969 -3.67 -4.488 1 95.75 184 GLY B O 1
ATOM 3134 N N . LEU B 1 185 ? -20.359 -1.67 -5.195 1 94 185 LEU B N 1
ATOM 3135 C CA . LEU B 1 185 ? -21.484 -2.109 -6.02 1 94 185 LEU B CA 1
ATOM 3136 C C . LEU B 1 185 ? -20.984 -2.881 -7.242 1 94 185 LEU B C 1
ATOM 3138 O O . LEU B 1 185 ? -21.672 -3.783 -7.73 1 94 185 LEU B O 1
ATOM 3142 N N . VAL B 1 186 ? -19.797 -2.604 -7.723 1 92.75 186 VAL B N 1
ATOM 3143 C CA . VAL B 1 186 ? -19.297 -3.246 -8.938 1 92.75 186 VAL B CA 1
ATOM 3144 C C . VAL B 1 186 ? -18.328 -4.367 -8.57 1 92.75 186 VAL B C 1
ATOM 3146 O O . VAL B 1 186 ? -17.984 -5.195 -9.414 1 92.75 186 VAL B O 1
ATOM 3149 N N . ALA B 1 187 ? -17.938 -4.445 -7.371 1 91.5 187 ALA B N 1
ATOM 3150 C CA . ALA B 1 187 ? -16.938 -5.383 -6.891 1 91.5 187 ALA B CA 1
ATOM 3151 C C . ALA B 1 187 ? -17.359 -6.828 -7.148 1 91.5 187 ALA B C 1
ATOM 3153 O O . ALA B 1 187 ? -16.547 -7.66 -7.543 1 91.5 187 ALA B O 1
ATOM 3154 N N . PRO B 1 188 ? -18.672 -7.152 -7.031 1 89.81 188 PRO B N 1
ATOM 3155 C CA . PRO B 1 188 ? -19.078 -8.547 -7.215 1 89.81 188 PRO B CA 1
ATOM 3156 C C . PRO B 1 188 ? -18.969 -9.008 -8.664 1 89.81 188 PRO B C 1
ATOM 3158 O O . PRO B 1 188 ? -19.078 -10.203 -8.953 1 89.81 188 PRO B O 1
ATOM 3161 N N . LEU B 1 189 ? -18.609 -8.125 -9.547 1 87.88 189 LEU B N 1
ATOM 3162 C CA . LEU B 1 189 ? -18.531 -8.484 -10.961 1 87.88 189 LEU B CA 1
ATOM 3163 C C . LEU B 1 189 ? -17.188 -9.125 -11.289 1 87.88 189 LEU B C 1
ATOM 3165 O O . LEU B 1 189 ? -17.031 -9.711 -12.352 1 87.88 189 LEU B O 1
ATOM 3169 N N . VAL B 1 190 ? -16.297 -9.086 -10.367 1 86.75 190 VAL B N 1
ATOM 3170 C CA . VAL B 1 190 ? -14.984 -9.688 -10.586 1 86.75 190 VAL B CA 1
ATOM 3171 C C . VAL B 1 190 ? -15.047 -11.18 -10.266 1 86.75 190 VAL B C 1
ATOM 3173 O O . VAL B 1 190 ? -15.672 -11.586 -9.289 1 86.75 190 VAL B O 1
ATOM 3176 N N . PRO B 1 191 ? -14.477 -11.977 -11.062 1 80.88 191 PRO B N 1
ATOM 3177 C CA . PRO B 1 191 ? -14.5 -13.414 -10.797 1 80.88 191 PRO B CA 1
ATOM 3178 C C . PRO B 1 191 ? -13.742 -13.789 -9.523 1 80.88 191 PRO B C 1
ATOM 3180 O O . PRO B 1 191 ? -12.836 -13.07 -9.102 1 80.88 191 PRO B O 1
ATOM 3183 N N . GLU B 1 192 ? -14.133 -14.859 -8.969 1 81.62 192 GLU B N 1
ATOM 3184 C CA . GLU B 1 192 ? -13.508 -15.391 -7.762 1 81.62 192 GLU B CA 1
ATOM 3185 C C . GLU B 1 192 ? -12.281 -16.234 -8.102 1 81.62 192 GLU B C 1
ATOM 3187 O O . GLU B 1 192 ? -12.297 -17 -9.07 1 81.62 192 GLU B O 1
ATOM 3192 N N . THR B 1 193 ? -11.281 -16.047 -7.344 1 75.69 193 THR B N 1
ATOM 3193 C CA . THR B 1 193 ? -10.023 -16.734 -7.645 1 75.69 193 THR B CA 1
ATOM 3194 C C . THR B 1 193 ? -9.75 -17.828 -6.621 1 75.69 193 THR B C 1
ATOM 3196 O O . THR B 1 193 ? -8.828 -18.625 -6.797 1 75.69 193 THR B O 1
ATOM 3199 N N . LEU B 1 194 ? -10.547 -17.922 -5.672 1 72.75 194 LEU B N 1
ATOM 3200 C CA . LEU B 1 194 ? -10.305 -18.906 -4.625 1 72.75 194 LEU B CA 1
ATOM 3201 C C . LEU B 1 194 ? -10.367 -20.328 -5.191 1 72.75 194 LEU B C 1
ATOM 3203 O O . LEU B 1 194 ? -11.359 -20.703 -5.82 1 72.75 194 LEU B O 1
ATOM 3207 N N . ASN B 1 195 ? -9.32 -21.047 -4.957 1 66.88 195 ASN B N 1
ATOM 3208 C CA . ASN B 1 195 ? -9.234 -22.453 -5.324 1 66.88 195 ASN B CA 1
ATOM 3209 C C . ASN B 1 195 ? -9.258 -22.641 -6.84 1 66.88 195 ASN B C 1
ATOM 3211 O O . ASN B 1 195 ? -9.742 -23.656 -7.336 1 66.88 195 ASN B O 1
ATOM 3215 N N . GLU B 1 196 ? -8.953 -21.625 -7.559 1 69.44 196 GLU B N 1
ATOM 3216 C CA . GLU B 1 196 ? -8.891 -21.703 -9.016 1 69.44 196 GLU B CA 1
ATOM 3217 C C . GLU B 1 196 ? -7.449 -21.656 -9.508 1 69.44 196 GLU B C 1
ATOM 3219 O O . GLU B 1 196 ? -6.57 -21.141 -8.82 1 69.44 196 GLU B O 1
ATOM 3224 N N . SER B 1 197 ? -7.277 -22.328 -10.633 1 65.25 197 SER B N 1
ATOM 3225 C CA . SER B 1 197 ? -5.961 -22.25 -11.25 1 65.25 197 SER B CA 1
ATOM 3226 C C . SER B 1 197 ? -5.688 -20.859 -11.805 1 65.25 197 SER B C 1
ATOM 3228 O O . SER B 1 197 ? -6.508 -20.312 -12.547 1 65.25 197 SER B O 1
ATOM 3230 N N . LEU B 1 198 ? -4.645 -20.328 -11.477 1 67.38 198 LEU B N 1
ATOM 3231 C CA . LEU B 1 198 ? -4.305 -18.953 -11.828 1 67.38 198 LEU B CA 1
ATOM 3232 C C . LEU B 1 198 ? -3.889 -18.859 -13.297 1 67.38 198 LEU B C 1
ATOM 3234 O O . LEU B 1 198 ? -3.277 -19.781 -13.836 1 67.38 198 LEU B O 1
ATOM 3238 N N . PRO B 1 199 ? -4.367 -17.766 -13.938 1 67.12 199 PRO B N 1
ATOM 3239 C CA . PRO B 1 199 ? -4.043 -17.609 -15.359 1 67.12 199 PRO B CA 1
ATOM 3240 C C . PRO B 1 199 ? -2.547 -17.422 -15.609 1 67.12 199 PRO B C 1
ATOM 3242 O O . PRO B 1 199 ? -1.896 -16.625 -14.914 1 67.12 199 PRO B O 1
ATOM 3245 N N . GLN B 1 200 ? -2.109 -18.172 -16.484 1 67.75 200 GLN B N 1
ATOM 3246 C CA . GLN B 1 200 ? -0.704 -18.062 -16.875 1 67.75 200 GLN B CA 1
ATOM 3247 C C . GLN B 1 200 ? -0.543 -17.266 -18.156 1 67.75 200 GLN B C 1
ATOM 3249 O O . GLN B 1 200 ? 0.455 -16.562 -18.344 1 67.75 200 GLN B O 1
ATOM 3254 N N . THR B 1 201 ? -1.568 -17.359 -19.047 1 71.5 201 THR B N 1
ATOM 3255 C CA . THR B 1 201 ? -1.553 -16.656 -20.328 1 71.5 201 THR B CA 1
ATOM 3256 C C . THR B 1 201 ? -2.727 -15.68 -20.422 1 71.5 201 THR B C 1
ATOM 3258 O O . THR B 1 201 ? -3.633 -15.711 -19.594 1 71.5 201 THR B O 1
ATOM 3261 N N . ILE B 1 202 ? -2.57 -14.836 -21.359 1 76.62 202 ILE B N 1
ATOM 3262 C CA . ILE B 1 202 ? -3.631 -13.867 -21.609 1 76.62 202 ILE B CA 1
ATOM 3263 C C . ILE B 1 202 ? -4.926 -14.602 -21.953 1 76.62 202 ILE B C 1
ATOM 3265 O O . ILE B 1 202 ? -6.008 -14.203 -21.531 1 76.62 202 ILE B O 1
ATOM 3269 N N . GLU B 1 203 ? -4.77 -15.602 -22.672 1 75.31 203 GLU B N 1
ATOM 3270 C CA . GLU B 1 203 ? -5.934 -16.391 -23.062 1 75.31 203 GLU B CA 1
ATOM 3271 C C . GLU B 1 203 ? -6.598 -17.047 -21.859 1 75.31 203 GLU B C 1
ATOM 3273 O O . GLU B 1 203 ? -7.824 -17.078 -21.766 1 75.31 203 GLU B O 1
ATOM 3278 N N . ASP B 1 204 ? -5.758 -17.5 -20.969 1 74.25 204 ASP B N 1
ATOM 3279 C CA . ASP B 1 204 ? -6.281 -18.094 -19.734 1 74.25 204 ASP B CA 1
ATOM 3280 C C . ASP B 1 204 ? -7.094 -17.062 -18.938 1 74.25 204 ASP B C 1
ATOM 3282 O O . ASP B 1 204 ? -8.141 -17.391 -18.375 1 74.25 204 ASP B O 1
ATOM 3286 N N . SER B 1 205 ? -6.574 -15.977 -18.938 1 74.5 205 SER B N 1
ATOM 3287 C CA . SER B 1 205 ? -7.223 -14.922 -18.172 1 74.5 205 SER B CA 1
ATOM 3288 C C . SER B 1 205 ? -8.531 -14.484 -18.812 1 74.5 205 SER B C 1
ATOM 3290 O O . SER B 1 205 ? -9.484 -14.125 -18.125 1 74.5 205 SER B O 1
ATOM 3292 N N . GLU B 1 206 ? -8.562 -14.438 -20.094 1 76.25 206 GLU B N 1
ATOM 3293 C CA . GLU B 1 206 ? -9.789 -14.094 -20.812 1 76.25 206 GLU B CA 1
ATOM 3294 C C . GLU B 1 206 ? -10.891 -15.117 -20.547 1 76.25 206 GLU B C 1
ATOM 3296 O O . GLU B 1 206 ? -12.062 -14.75 -20.422 1 76.25 206 GLU B O 1
ATOM 3301 N N . ALA B 1 207 ? -10.508 -16.281 -20.359 1 73.75 207 ALA B N 1
ATOM 3302 C CA . ALA B 1 207 ? -11.484 -17.344 -20.141 1 73.75 207 ALA B CA 1
ATOM 3303 C C . ALA B 1 207 ? -11.828 -17.484 -18.672 1 73.75 207 ALA B C 1
ATOM 3305 O O . ALA B 1 207 ? -1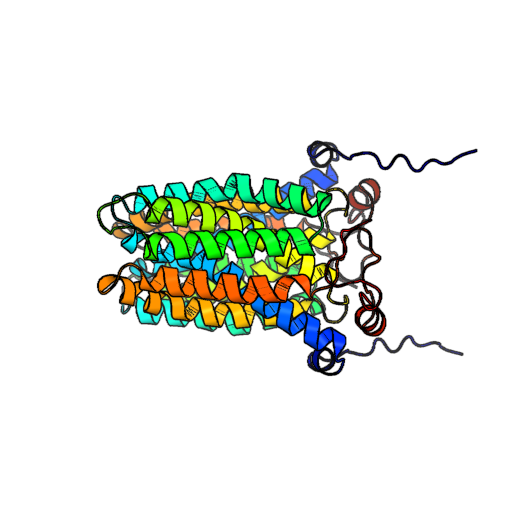2.852 -18.078 -18.312 1 73.75 207 ALA B O 1
ATOM 3306 N N . PHE B 1 208 ? -10.969 -16.938 -17.922 1 74.62 208 PHE B N 1
ATOM 3307 C CA . PHE B 1 208 ? -11.117 -17.094 -16.469 1 74.62 208 PHE B CA 1
ATOM 3308 C C . PHE B 1 208 ? -12.383 -16.422 -15.984 1 74.62 208 PHE B C 1
ATOM 3310 O O . PHE B 1 208 ? -12.625 -15.242 -16.281 1 74.62 208 PHE B O 1
ATOM 3317 N N . GLY B 1 209 ? -13.258 -17.078 -15.297 1 68.94 209 GLY B N 1
ATOM 3318 C CA . GLY B 1 209 ? -14.422 -16.516 -14.633 1 68.94 209 GLY B CA 1
ATOM 3319 C C . GLY B 1 209 ? -15.664 -16.516 -15.5 1 68.94 209 GLY B C 1
ATOM 3320 O O . GLY B 1 209 ? -16.75 -16.125 -15.055 1 68.94 209 GLY B O 1
ATOM 3321 N N . LEU B 1 210 ? -15.531 -16.812 -16.75 1 72 210 LEU B N 1
ATOM 3322 C CA . LEU B 1 210 ? -16.672 -16.797 -17.656 1 72 210 LEU B CA 1
ATOM 3323 C C . LEU B 1 210 ? -17.75 -17.766 -17.188 1 72 210 LEU B C 1
ATOM 3325 O O . LEU B 1 210 ? -18.938 -17.547 -17.438 1 72 210 LEU B O 1
ATOM 3329 N N . LYS B 1 211 ? -17.297 -18.688 -16.422 1 70.12 211 LYS B N 1
ATOM 3330 C CA . LYS B 1 211 ? -18.266 -19.688 -15.984 1 70.12 211 LYS B CA 1
ATOM 3331 C C . LYS B 1 211 ? -18.797 -19.375 -14.586 1 70.12 211 LYS B C 1
ATOM 3333 O O . LYS B 1 211 ? -19.703 -20.047 -14.094 1 70.12 211 LYS B O 1
ATOM 3338 N N . GLN B 1 212 ? -18.312 -18.359 -14.055 1 74.12 212 GLN B N 1
ATOM 3339 C CA . GLN B 1 212 ? -18.734 -18.047 -12.688 1 74.12 212 GLN B CA 1
ATOM 3340 C C . GLN B 1 212 ? -19.906 -17.094 -12.672 1 74.12 212 GLN B C 1
ATOM 3342 O O . GLN B 1 212 ? -19.969 -16.141 -13.461 1 74.12 212 GLN B O 1
ATOM 3347 N N . LYS B 1 213 ? -20.859 -17.516 -11.898 1 66.5 213 LYS B N 1
ATOM 3348 C CA . LYS B 1 213 ? -22 -16.609 -11.688 1 66.5 213 LYS B CA 1
ATOM 3349 C C . LYS B 1 213 ? -21.625 -15.445 -10.789 1 66.5 213 LYS B C 1
ATOM 3351 O O . LYS B 1 213 ? -20.766 -15.578 -9.906 1 66.5 213 LYS B O 1
ATOM 3356 N N . MET B 1 214 ? -22.094 -14.258 -11.055 1 62.16 214 MET B N 1
ATOM 3357 C CA . MET B 1 214 ? -21.797 -13.008 -10.367 1 62.16 214 MET B CA 1
ATOM 3358 C C . MET B 1 214 ? -21.875 -13.188 -8.852 1 62.16 214 MET B C 1
ATOM 3360 O O . MET B 1 214 ? -21.047 -12.656 -8.109 1 62.16 214 MET B O 1
ATOM 3364 N N . PHE B 1 215 ? -22.797 -13.945 -8.344 1 63.03 215 PHE B N 1
ATOM 3365 C CA . PHE B 1 215 ? -23.047 -14.031 -6.906 1 63.03 215 PHE B CA 1
ATOM 3366 C C . PHE B 1 215 ? -22.719 -15.43 -6.387 1 63.03 215 PHE B C 1
ATOM 3368 O O . PHE B 1 215 ? -23.219 -15.836 -5.336 1 63.03 215 PHE B O 1
ATOM 3375 N N . SER B 1 216 ? -21.766 -15.977 -7.082 1 64.19 216 SER B N 1
ATOM 3376 C CA . SER B 1 216 ? -21.453 -17.328 -6.645 1 64.19 216 SER B CA 1
ATOM 3377 C C . SER B 1 216 ? -20.438 -17.328 -5.516 1 64.19 216 SER B C 1
ATOM 3379 O O . SER B 1 216 ? -19.594 -16.438 -5.441 1 64.19 216 SER B O 1
ATOM 3381 N N . LEU B 1 217 ? -20.672 -18.141 -4.5 1 61.94 217 LEU B N 1
ATOM 3382 C CA . LEU B 1 217 ? -19.734 -18.344 -3.398 1 61.94 217 LEU B CA 1
ATOM 3383 C C . LEU B 1 217 ? -18.703 -19.406 -3.762 1 61.94 217 LEU B C 1
ATOM 3385 O O . LEU B 1 217 ? -18.969 -20.297 -4.57 1 61.94 217 LEU B O 1
ATOM 3389 N N . PRO B 1 218 ? -17.469 -19.141 -3.316 1 60.72 218 PRO B N 1
ATOM 3390 C CA . PRO B 1 218 ? -16.438 -20.141 -3.633 1 60.72 218 PRO B CA 1
ATOM 3391 C C . PRO B 1 218 ? -16.781 -21.531 -3.092 1 60.72 218 PRO B C 1
ATOM 3393 O O . PRO B 1 218 ? -17.391 -21.641 -2.029 1 60.72 218 PRO B O 1
ATOM 3396 N N . ARG B 1 219 ? -16.766 -22.641 -4.051 1 52.66 219 ARG B N 1
ATOM 3397 C CA . ARG B 1 219 ? -17 -24.016 -3.639 1 52.66 219 ARG B CA 1
ATOM 3398 C C . ARG B 1 219 ? -15.805 -24.578 -2.891 1 52.66 219 ARG B C 1
ATOM 3400 O O . ARG B 1 219 ? -14.664 -24.203 -3.154 1 52.66 219 ARG B O 1
#

Organism: Limulus polyphemus (NCBI:txid6850)

Radius of gyration: 21.55 Å; Cα contacts (8 Å, |Δi|>4): 690; chains: 2; bounding box: 52×74×56 Å

Solvent-accessible surface area (backbone atoms only — not comparable to full-atom values): 21841 Å² total; per-residue (Å²): 134,81,78,69,77,72,76,69,78,68,51,83,64,49,53,67,69,38,66,56,42,34,52,46,49,52,48,50,24,43,39,43,23,23,30,46,35,32,42,51,40,53,61,69,36,39,79,63,39,61,83,56,55,68,59,51,49,48,53,46,42,55,43,33,45,59,17,32,50,50,32,37,52,41,28,74,73,54,17,44,33,56,38,38,25,49,24,31,32,51,19,9,53,36,29,42,43,47,68,75,42,70,82,84,53,71,57,46,49,47,52,19,43,40,50,19,28,22,22,16,40,15,29,48,59,41,49,54,50,46,48,58,47,56,30,16,65,80,47,25,54,56,53,52,24,50,25,50,34,57,22,42,58,57,46,59,46,36,66,61,42,37,56,48,17,78,80,38,62,47,50,39,30,47,53,40,10,48,42,12,39,58,28,26,70,51,35,44,71,45,62,69,57,57,95,49,86,64,28,66,39,68,67,45,28,50,56,54,44,72,84,54,59,65,84,60,71,72,129,134,81,77,70,76,74,75,68,78,66,51,84,64,48,52,65,68,37,67,56,43,34,51,46,48,52,49,52,25,42,38,42,23,24,29,46,34,32,43,50,39,53,62,70,36,39,79,62,40,61,85,55,54,68,56,51,51,45,53,46,43,54,43,32,45,60,17,29,51,50,32,37,51,41,29,74,72,53,16,45,33,55,38,38,25,48,23,30,32,50,20,9,53,37,28,40,45,48,70,76,44,68,81,84,53,70,57,45,49,48,52,20,43,39,50,20,29,22,23,15,40,15,27,47,59,41,50,52,51,46,48,59,48,57,29,15,65,80,49,23,52,55,55,52,24,50,24,52,34,58,24,43,56,58,47,59,48,36,66,60,42,38,55,48,19,77,81,37,62,46,49,39,31,46,53,40,10,49,41,12,38,58,28,27,71,52,34,43,71,44,61,68,57,59,98,49,85,64,26,65,39,67,66,44,29,49,56,53,44,72,84,53,58,65,83,60,72,73,127

Sequence (438 aa):
MDHRREESTHSVLDIFRYPQLRKKLMIITLMWTAISVAYFGLILNISNLGGNDFLNYFCLSVVELPAFFIGGYIMNKWGRRWANTGFVLIAGSFCLLPVFLPANLKSPALAASLIGKFCSAAGFMVIYQQAAELYPTAVRSIGIAIGSTVSAIAIICMPYIVYLGTYNKYIPFLFIGGMCLIAGLVAPLVPETLNESLPQTIEDSEAFGLKQKMFSLPRMDHRREESTHSVLDIFRYPQLRKKLMIITLMWTAISVAYFGLILNISNLGGNDFLNYFCLSVVELPAFFIGGYIMNKWGRRWANTGFVLIAGSFCLLPVFLPANLKSPALAASLIGKFCSAAGFMVIYQQAAELYPTAVRSIGIAIGSTVSAIAIICMPYIVYLGTYNKYIPFLFIGGMCLIAGLVAPLVPETLNESLPQTIEDSEAFGLKQKMFSLPR

InterPro domains:
  IPR036259 MFS transporter superfamily [G3DSA:1.20.1250.20] (1-206)
  IPR036259 MFS transporter superfamily [SSF103473] (5-199)

Nearest PDB structures (foldseek):
  8sdz-assembly1_A  TM=9.382E-01  e=1.017E-11  Rattus norvegicus
  8sdy-assembly1_A  TM=9.379E-01  e=8.276E-11  Rattus norvegicus
  8omu-assembly1_A  TM=9.225E-01  e=1.921E-09  Rattus norvegicus
  8bvs-assembly1_A  TM=9.038E-01  e=2.557E-09  Rattus norvegicus
  9b1o-assembly1_A  TM=9.301E-01  e=3.195E-08  Homo sapiens